Protein AF-0000000087557594 (afdb_homodimer)

Solvent-accessible surface area (backbone atoms only — not comparable to full-atom values): 42985 Å² total; per-residue (Å²): 133,81,90,84,86,84,91,85,78,90,77,80,78,86,81,79,89,87,73,95,78,85,87,88,91,83,92,84,87,92,83,89,90,85,90,85,93,84,93,86,94,86,92,85,86,82,80,76,80,78,82,79,78,76,76,79,77,77,78,67,77,39,68,81,72,63,82,61,29,59,54,39,39,46,51,57,56,29,47,75,53,7,60,78,52,63,49,70,80,68,42,76,27,68,82,31,49,74,92,61,72,63,41,51,34,89,81,43,90,74,60,28,40,34,34,33,73,41,32,90,88,58,69,34,58,20,85,59,81,85,58,56,39,53,86,61,63,52,47,68,48,34,24,36,57,11,23,64,46,36,18,33,14,25,31,44,34,14,79,93,22,23,28,79,80,15,31,33,82,84,50,42,62,83,69,57,97,54,64,64,82,79,71,70,58,64,94,89,58,68,43,66,26,31,14,29,67,76,54,41,91,88,40,57,38,30,60,40,79,68,91,69,84,54,39,39,93,75,60,46,14,31,27,34,23,37,37,25,44,25,11,44,32,24,40,66,74,34,64,50,14,50,27,66,62,50,48,16,8,44,22,34,71,46,52,70,80,58,55,74,71,54,51,62,57,56,39,12,54,36,28,34,32,37,34,42,36,31,33,25,23,52,42,41,49,36,28,49,72,61,57,63,71,34,66,66,37,54,86,77,37,66,33,42,28,31,26,24,38,11,24,60,69,31,65,91,33,44,88,56,28,33,57,54,58,48,44,23,14,35,43,30,32,41,56,56,43,73,31,13,48,64,17,52,28,41,24,34,46,54,41,44,67,37,55,64,25,39,71,90,54,37,45,64,38,34,18,19,58,45,42,49,50,68,40,22,31,49,47,56,40,74,49,67,52,81,121,145,89,84,87,78,89,80,84,78,80,89,73,85,73,90,79,88,82,84,74,84,78,84,81,72,87,76,82,82,84,86,85,86,86,87,83,90,78,88,89,82,84,84,90,87,85,79,82,81,80,82,82,74,76,76,78,79,73,77,65,77,40,68,78,73,62,83,59,29,57,54,39,39,45,51,57,56,28,47,75,54,6,59,77,52,62,50,70,81,70,44,77,27,68,82,29,47,75,90,61,72,62,41,47,36,90,80,42,89,74,61,28,41,32,33,33,72,39,31,89,88,56,70,33,59,21,85,59,81,84,58,55,40,54,88,61,64,51,47,68,47,36,23,37,56,10,24,65,46,36,18,33,14,25,30,44,35,15,80,94,23,22,29,81,79,14,33,32,83,83,51,41,61,80,67,53,98,44,59,61,78,78,73,68,56,64,94,88,55,66,42,66,25,30,14,28,68,76,54,40,90,87,39,57,38,29,60,40,79,69,89,70,84,54,40,40,91,75,60,47,16,31,28,35,23,39,37,26,44,24,12,46,32,25,41,65,73,33,62,50,15,45,26,69,64,49,48,14,9,44,22,34,72,46,52,70,80,59,54,74,72,54,50,61,54,55,38,13,55,34,28,33,30,37,34,42,36,32,32,25,22,52,42,40,48,36,28,48,73,59,55,64,71,36,65,65,39,53,88,76,37,65,32,43,28,31,27,24,40,12,24,59,71,32,66,91,34,44,84,59,28,33,57,54,57,47,42,23,13,35,43,28,32,41,55,57,41,74,31,13,48,64,17,53,27,41,24,32,46,55,38,48,67,36,55,43,56,33,65,89,53,37,45,64,37,34,17,21,60,44,40,48,51,67,41,20,32,49,48,56,40,73,48,68,53,80,122

Structure (mmCIF, N/CA/C/O backbone):
data_AF-0000000087557594-model_v1
#
loop_
_entity.id
_entity.type
_entity.pdbx_description
1 polymer 'Delta carbonic anhydrase'
#
loop_
_atom_site.group_PDB
_atom_site.id
_atom_site.type_symbol
_atom_site.label_atom_id
_atom_site.label_alt_id
_atom_site.label_comp_id
_atom_site.label_asym_id
_atom_site.label_entity_id
_atom_site.label_seq_id
_atom_site.pdbx_PDB_ins_code
_atom_site.Cartn_x
_atom_site.Cartn_y
_atom_site.Cartn_z
_atom_site.occupancy
_atom_site.B_iso_or_equiv
_atom_site.auth_seq_id
_atom_site.auth_comp_id
_atom_site.auth_asym_id
_atom_site.auth_atom_id
_atom_site.pdbx_PDB_model_num
ATOM 1 N N . MET A 1 1 ? 45.312 0.504 34.281 1 18.66 1 MET A N 1
ATOM 2 C CA . MET A 1 1 ? 45.031 -0.899 34.594 1 18.66 1 MET A CA 1
ATOM 3 C C . MET A 1 1 ? 44.094 -1.028 35.781 1 18.66 1 MET A C 1
ATOM 5 O O . MET A 1 1 ? 43.781 -2.141 36.219 1 18.66 1 MET A O 1
ATOM 9 N N . CYS A 1 2 ? 43.875 -0.045 36.562 1 18.34 2 CYS A N 1
ATOM 10 C CA . CYS A 1 2 ? 43.875 -0.346 37.969 1 18.34 2 CYS A CA 1
ATOM 11 C C . CYS A 1 2 ? 42.625 -1.131 38.375 1 18.34 2 CYS A C 1
ATOM 13 O O . CYS A 1 2 ? 41.594 -1.039 37.688 1 18.34 2 CYS A O 1
ATOM 15 N N . PRO A 1 3 ? 42.5 -1.468 39.719 1 18.95 3 PRO A N 1
ATOM 16 C CA . PRO A 1 3 ? 42.062 -2.678 40.406 1 18.95 3 PRO A CA 1
ATOM 17 C C . PRO A 1 3 ? 40.531 -2.719 40.594 1 18.95 3 PRO A C 1
ATOM 19 O O . PRO A 1 3 ? 39.875 -1.698 40.469 1 18.95 3 PRO A O 1
ATOM 22 N N . PRO A 1 4 ? 40 -3.682 41.469 1 19.28 4 PRO A N 1
ATOM 23 C CA . PRO A 1 4 ? 39.031 -4.777 41.625 1 19.28 4 PRO A CA 1
ATOM 24 C C . PRO A 1 4 ? 37.844 -4.395 42.469 1 19.28 4 PRO A C 1
ATOM 26 O O . PRO A 1 4 ? 36.75 -4.996 42.375 1 19.28 4 PRO A O 1
ATOM 29 N N . SER A 1 5 ? 37.969 -3.477 43.469 1 16.83 5 SER A N 1
ATOM 30 C CA . SER A 1 5 ? 37.531 -4 44.75 1 16.83 5 SER A CA 1
ATOM 31 C C . SER A 1 5 ? 36.031 -4.172 44.844 1 16.83 5 SER A C 1
ATOM 33 O O . SER A 1 5 ? 35.281 -3.482 44.125 1 16.83 5 SER A O 1
ATOM 35 N N . SER A 1 6 ? 35.438 -4.777 46 1 16.98 6 SER A N 1
ATOM 36 C CA . SER A 1 6 ? 34.688 -5.902 46.531 1 16.98 6 SER A CA 1
ATOM 37 C C . SER A 1 6 ? 33.25 -5.48 46.906 1 16.98 6 SER A C 1
ATOM 39 O O . SER A 1 6 ? 32.281 -6.141 46.5 1 16.98 6 SER A O 1
ATOM 41 N N . ASN A 1 7 ? 32.969 -4.883 48.062 1 16.34 7 ASN A N 1
ATOM 42 C CA . ASN A 1 7 ? 32.281 -5.508 49.188 1 16.34 7 ASN A CA 1
ATOM 43 C C . ASN A 1 7 ? 30.781 -5.289 49.094 1 16.34 7 ASN A C 1
ATOM 45 O O . ASN A 1 7 ? 30.328 -4.234 48.656 1 16.34 7 ASN A O 1
ATOM 49 N N . VAL A 1 8 ? 29.953 -6.25 49.688 1 17.72 8 VAL A N 1
ATOM 50 C CA . VAL A 1 8 ? 28.734 -7.051 49.594 1 17.72 8 VAL A CA 1
ATOM 51 C C . VAL A 1 8 ? 27.562 -6.273 50.188 1 17.72 8 VAL A C 1
ATOM 53 O O . VAL A 1 8 ? 26.516 -6.145 49.594 1 17.72 8 VAL A O 1
ATOM 56 N N . HIS A 1 9 ? 27.516 -6.172 51.625 1 15.98 9 HIS A N 1
ATOM 57 C CA . HIS A 1 9 ? 26.531 -6.93 52.375 1 15.98 9 HIS A CA 1
ATOM 58 C C . HIS A 1 9 ? 25.25 -6.125 52.594 1 15.98 9 HIS A C 1
ATOM 60 O O . HIS A 1 9 ? 24.141 -6.637 52.375 1 15.98 9 HIS A O 1
ATOM 66 N N . GLN A 1 10 ? 25.141 -5.09 53.5 1 15.5 10 GLN A N 1
ATOM 67 C CA . GLN A 1 10 ? 24.328 -5.207 54.719 1 15.5 10 GLN A CA 1
ATOM 68 C C . GLN A 1 10 ? 22.906 -4.742 54.469 1 15.5 10 GLN A C 1
ATOM 70 O O . GLN A 1 10 ? 22.688 -3.611 54.031 1 15.5 10 GLN A O 1
ATOM 75 N N . LYS A 1 11 ? 21.875 -5.637 54.375 1 17.19 11 LYS A N 1
ATOM 76 C CA . LYS A 1 11 ? 20.438 -5.727 54.094 1 17.19 11 LYS A CA 1
ATOM 77 C C . LYS A 1 11 ? 19.625 -5 55.188 1 17.19 11 LYS A C 1
ATOM 79 O O . LYS A 1 11 ? 18.391 -5.008 55.125 1 17.19 11 LYS A O 1
ATOM 84 N N . GLU A 1 12 ? 20.188 -4.508 56.375 1 15.53 12 GLU A N 1
ATOM 85 C CA . GLU A 1 12 ? 19.328 -4.684 57.531 1 15.53 12 GLU A CA 1
ATOM 86 C C . GLU A 1 12 ? 17.984 -4 57.344 1 15.53 12 GLU A C 1
ATOM 88 O O . GLU A 1 12 ? 17.812 -3.199 56.438 1 15.53 12 GLU A O 1
ATOM 93 N N . GLU A 1 13 ? 17.469 -3.336 58.469 1 15.66 13 GLU A N 1
ATOM 94 C CA . GLU A 1 13 ? 16.516 -3.428 59.562 1 15.66 13 GLU A CA 1
ATOM 95 C C . GLU A 1 13 ? 15.367 -2.432 59.375 1 15.66 13 GLU A C 1
ATOM 97 O O . GLU A 1 13 ? 15.57 -1.222 59.5 1 15.66 13 GLU A O 1
ATOM 102 N N . ALA A 1 14 ? 14.57 -2.594 58.406 1 16.81 14 ALA A N 1
ATOM 103 C CA . ALA A 1 14 ? 13.5 -1.634 58.156 1 16.81 14 ALA A CA 1
ATOM 104 C C . ALA A 1 14 ? 12.531 -1.562 59.344 1 16.81 14 ALA A C 1
ATOM 106 O O . ALA A 1 14 ? 11.789 -2.508 59.594 1 16.81 14 ALA A O 1
ATOM 107 N N . SER A 1 15 ? 12.836 -0.831 60.438 1 15.23 15 SER A N 1
ATOM 108 C CA . SER A 1 15 ? 12.234 -0.63 61.75 1 15.23 15 SER A CA 1
ATOM 109 C C . SER A 1 15 ? 10.766 -0.219 61.625 1 15.23 15 SER A C 1
ATOM 111 O O . SER A 1 15 ? 10.344 0.292 60.594 1 15.23 15 SER A O 1
ATOM 113 N N . THR A 1 16 ? 9.961 -0.236 62.875 1 16.42 16 THR A N 1
ATOM 114 C CA . THR A 1 16 ? 8.836 -0.57 63.75 1 16.42 16 THR A CA 1
ATOM 115 C C . THR A 1 16 ? 7.879 0.609 63.875 1 16.42 16 THR A C 1
ATOM 117 O O . THR A 1 16 ? 6.809 0.486 64.438 1 16.42 16 THR A O 1
ATOM 120 N N . SER A 1 17 ? 8.109 1.944 63.469 1 14.8 17 SER A N 1
ATOM 121 C CA . SER A 1 17 ? 7.645 2.873 64.5 1 14.8 17 SER A CA 1
ATOM 122 C C . SER A 1 17 ? 6.125 2.828 64.625 1 14.8 17 SER A C 1
ATOM 124 O O . SER A 1 17 ? 5.422 2.529 63.656 1 14.8 17 SER A O 1
ATOM 126 N N . THR A 1 18 ? 5.555 3.453 65.875 1 15.1 18 THR A N 1
ATOM 127 C CA . THR A 1 18 ? 4.719 3.471 67.062 1 15.1 18 THR A CA 1
ATOM 128 C C . THR A 1 18 ? 3.309 3.951 66.75 1 15.1 18 THR A C 1
ATOM 130 O O . THR A 1 18 ? 3.08 4.535 65.688 1 15.1 18 THR A O 1
ATOM 133 N N . LEU A 1 19 ? 2.711 4.852 67.688 1 14.83 19 LEU A N 1
ATOM 134 C CA . LEU A 1 19 ? 1.791 4.863 68.812 1 14.83 19 LEU A CA 1
ATOM 135 C C . LEU A 1 19 ? 0.549 5.688 68.5 1 14.83 19 LEU A C 1
ATOM 137 O O . LEU A 1 19 ? -0.439 5.637 69.25 1 14.83 19 LEU A O 1
ATOM 141 N N . LYS A 1 20 ? 0.457 6.664 67.562 1 15.07 20 LYS A N 1
ATOM 142 C CA . LYS A 1 20 ? -0.239 7.82 68.125 1 15.07 20 LYS A CA 1
ATOM 143 C C . LYS A 1 20 ? -1.707 7.5 68.375 1 15.07 20 LYS A C 1
ATOM 145 O O . LYS A 1 20 ? -2.412 7.012 67.5 1 15.07 20 LYS A O 1
ATOM 150 N N . SER A 1 21 ? -2.264 7.77 69.625 1 14.67 21 SER A N 1
ATOM 151 C CA . SER A 1 21 ? -3.258 7.59 70.688 1 14.67 21 SER A CA 1
ATOM 152 C C . SER A 1 21 ? -4.609 8.164 70.312 1 14.67 21 SER A C 1
ATOM 154 O O . SER A 1 21 ? -5.629 7.48 70.375 1 14.67 21 SER A O 1
ATOM 156 N N . LEU A 1 22 ? -4.961 9.453 70.812 1 14.45 22 LEU A N 1
ATOM 157 C CA . LEU A 1 22 ? -5.895 9.68 71.875 1 14.45 22 LEU A CA 1
ATOM 158 C C . LEU A 1 22 ? -7.305 9.922 71.375 1 14.45 22 LEU A C 1
ATOM 160 O O . LEU A 1 22 ? -8.258 9.266 71.812 1 14.45 22 LEU A O 1
ATOM 164 N N . VAL A 1 23 ? -8.055 11.219 71.75 1 14.73 23 VAL A N 1
ATOM 165 C CA . VAL A 1 23 ? -9.047 11.469 72.75 1 14.73 23 VAL A CA 1
ATOM 166 C C . VAL A 1 23 ? -10.438 11.539 72.188 1 14.73 23 VAL A C 1
ATOM 168 O O . VAL A 1 23 ? -10.594 11.406 70.938 1 14.73 23 VAL A O 1
ATOM 171 N N . GLY A 1 24 ? -11.273 12.812 72.375 1 14.71 24 GLY A N 1
ATOM 172 C CA . GLY A 1 24 ? -12.336 13.086 73.312 1 14.71 24 GLY A CA 1
ATOM 173 C C . GLY A 1 24 ? -13.719 13.055 72.688 1 14.71 24 GLY A C 1
ATOM 174 O O . GLY A 1 24 ? -13.852 12.922 71.5 1 14.71 24 GLY A O 1
ATOM 175 N N . VAL A 1 25 ? -14.547 14.305 72.625 1 14.87 25 VAL A N 1
ATOM 176 C CA . VAL A 1 25 ? -15.664 14.648 73.5 1 14.87 25 VAL A CA 1
ATOM 177 C C . VAL A 1 25 ? -16.984 14.359 72.812 1 14.87 25 VAL A C 1
ATOM 179 O O . VAL A 1 25 ? -17.031 14.25 71.562 1 14.87 25 VAL A O 1
ATOM 182 N N . LEU A 1 26 ? -18.172 15.227 73.188 1 14.82 26 LEU A N 1
ATOM 183 C CA . LEU A 1 26 ? -19.391 15.117 74 1 14.82 26 LEU A CA 1
ATOM 184 C C . LEU A 1 26 ? -20.625 15.156 73.062 1 14.82 26 LEU A C 1
ATOM 186 O O . LEU A 1 26 ? -21.5 14.289 73.188 1 14.82 26 LEU A O 1
ATOM 190 N N . SER A 1 27 ? -21.234 16.406 72.562 1 14.36 27 SER A N 1
ATOM 191 C CA . SER A 1 27 ? -22.453 16.891 73.188 1 14.36 27 SER A CA 1
ATOM 192 C C . SER A 1 27 ? -23.688 16.312 72.5 1 14.36 27 SER A C 1
ATOM 194 O O . SER A 1 27 ? -23.625 15.891 71.375 1 14.36 27 SER A O 1
ATOM 196 N N . LEU A 1 28 ? -25 16.938 72.875 1 14.76 28 LEU A N 1
ATOM 197 C CA . LEU A 1 28 ? -26.281 16.75 73.5 1 14.76 28 LEU A CA 1
ATOM 198 C C . LEU A 1 28 ? -27.406 16.609 72.5 1 14.76 28 LEU A C 1
ATOM 200 O O . LEU A 1 28 ? -28.203 15.672 72.562 1 14.76 28 LEU A O 1
ATOM 204 N N . THR A 1 29 ? -28.094 17.797 72 1 14.93 29 THR A N 1
ATOM 205 C CA . THR A 1 29 ? -29.406 18.109 72.5 1 14.93 29 THR A CA 1
ATOM 206 C C . THR A 1 29 ? -30.5 17.438 71.688 1 14.93 29 THR A C 1
ATOM 208 O O . THR A 1 29 ? -30.266 17 70.562 1 14.93 29 THR A O 1
ATOM 211 N N . SER A 1 30 ? -31.797 18.203 71.438 1 14.76 30 SER A N 1
ATOM 212 C CA . SER A 1 30 ? -33.156 18.109 72 1 14.76 30 SER A CA 1
ATOM 213 C C . SER A 1 30 ? -34.094 17.453 71 1 14.76 30 SER A C 1
ATOM 215 O O . SER A 1 30 ? -33.781 17.312 69.812 1 14.76 30 SER A O 1
ATOM 217 N N . ILE A 1 31 ? -35.438 18.109 70.75 1 14.92 31 ILE A N 1
ATOM 218 C CA . ILE A 1 31 ? -36.781 17.859 71.312 1 14.92 31 ILE A CA 1
ATOM 219 C C . ILE A 1 31 ? -37.688 17.344 70.25 1 14.92 31 ILE A C 1
ATOM 221 O O . ILE A 1 31 ? -38.344 16.312 70.375 1 14.92 31 ILE A O 1
ATOM 225 N N . GLY A 1 32 ? -38.5 18.281 69.375 1 14.73 32 GLY A N 1
ATOM 226 C CA . GLY A 1 32 ? -39.906 18.422 69.75 1 14.73 32 GLY A CA 1
ATOM 227 C C . GLY A 1 32 ? -40.812 17.438 69 1 14.73 32 GLY A C 1
ATOM 228 O O . GLY A 1 32 ? -40.375 16.828 68 1 14.73 32 GLY A O 1
ATOM 229 N N . LEU A 1 33 ? -42.094 17.953 68.5 1 15.01 33 LEU A N 1
ATOM 230 C CA . LEU A 1 33 ? -43.469 17.75 68.875 1 15.01 33 LEU A CA 1
ATOM 231 C C . LEU A 1 33 ? -44.156 16.812 67.875 1 15.01 33 LEU A C 1
ATOM 233 O O . LEU A 1 33 ? -43.75 16.688 66.75 1 15.01 33 LEU A O 1
ATOM 237 N N . LEU A 1 34 ? -45.531 16.688 68 1 14.77 34 LEU A N 1
ATOM 238 C CA . LEU A 1 34 ? -46.562 15.68 68.25 1 14.77 34 LEU A CA 1
ATOM 239 C C . LEU A 1 34 ? -47.25 15.266 66.938 1 14.77 34 LEU A C 1
ATOM 241 O O . LEU A 1 34 ? -47.344 14.07 66.688 1 14.77 34 LEU A O 1
ATOM 245 N N . VAL A 1 35 ? -48.469 15.977 66.5 1 15.3 35 VAL A N 1
ATOM 246 C CA . VAL A 1 35 ? -49.812 15.523 66.812 1 15.3 35 VAL A CA 1
ATOM 247 C C . VAL A 1 35 ? -50.406 14.758 65.625 1 15.3 35 VAL A C 1
ATOM 249 O O . VAL A 1 35 ? -49.906 14.891 64.5 1 15.3 35 VAL A O 1
ATOM 252 N N . GLY A 1 36 ? -51.906 14.953 65.25 1 15.15 36 GLY A N 1
ATOM 253 C CA . GLY A 1 36 ? -53.094 14.156 65.438 1 15.15 36 GLY A CA 1
ATOM 254 C C . GLY A 1 36 ? -53.656 13.57 64.125 1 15.15 36 GLY A C 1
ATOM 255 O O . GLY A 1 36 ? -53.875 12.367 64.062 1 15.15 36 GLY A O 1
ATOM 256 N N . VAL A 1 37 ? -54.625 14.312 63.25 1 15.62 37 VAL A N 1
ATOM 257 C CA . VAL A 1 37 ? -56.031 13.977 63.25 1 15.62 37 VAL A CA 1
ATOM 258 C C . VAL A 1 37 ? -56.344 13.016 62.094 1 15.62 37 VAL A C 1
ATOM 260 O O . VAL A 1 37 ? -55.688 13.062 61.062 1 15.62 37 VAL A O 1
ATOM 263 N N . ILE A 1 38 ? -57.656 12.398 62 1 16.08 38 ILE A N 1
ATOM 264 C CA . ILE A 1 38 ? -58.406 11.148 61.875 1 16.08 38 ILE A CA 1
ATOM 265 C C . ILE A 1 38 ? -58.938 11 60.469 1 16.08 38 ILE A C 1
ATOM 267 O O . ILE A 1 38 ? -58.719 9.969 59.812 1 16.08 38 ILE A O 1
ATOM 271 N N . VAL A 1 39 ? -60.094 11.719 59.875 1 15.87 39 VAL A N 1
ATOM 272 C CA . VAL A 1 39 ? -61.375 11.023 59.812 1 15.87 39 VAL A CA 1
ATOM 273 C C . VAL A 1 39 ? -61.531 10.336 58.469 1 15.87 39 VAL A C 1
ATOM 275 O O . VAL A 1 39 ? -60.812 10.656 57.5 1 15.87 39 VAL A O 1
ATOM 278 N N . LEU A 1 40 ? -62.906 10.547 57.625 1 16.08 40 LEU A N 1
ATOM 279 C CA . LEU A 1 40 ? -64.125 9.734 57.438 1 16.08 40 LEU A CA 1
ATOM 280 C C . LEU A 1 40 ? -64.188 9.234 56 1 16.08 40 LEU A C 1
ATOM 282 O O . LEU A 1 40 ? -64.375 8.039 55.75 1 16.08 40 LEU A O 1
ATOM 286 N N . ALA A 1 41 ? -65.062 9.914 54.875 1 17.28 41 ALA A N 1
ATOM 287 C CA . ALA A 1 41 ? -66.375 9.406 54.406 1 17.28 41 ALA A CA 1
ATOM 288 C C . ALA A 1 41 ? -66.188 8.594 53.125 1 17.28 41 ALA A C 1
ATOM 290 O O . ALA A 1 41 ? -65.188 8.781 52.406 1 17.28 41 ALA A O 1
ATOM 291 N N . THR A 1 42 ? -67.438 8.102 52.344 1 17.59 42 THR A N 1
ATOM 292 C CA . THR A 1 42 ? -68.125 6.898 51.875 1 17.59 42 THR A CA 1
ATOM 293 C C . THR A 1 42 ? -68 6.746 50.375 1 17.59 42 THR A C 1
ATOM 295 O O . THR A 1 42 ? -67.625 5.68 49.875 1 17.59 42 THR A O 1
ATOM 298 N N . GLN A 1 43 ? -68.875 7.445 49.406 1 17.92 43 GLN A N 1
ATOM 299 C CA . GLN A 1 43 ? -69.938 6.758 48.688 1 17.92 43 GLN A CA 1
ATOM 300 C C . GLN A 1 43 ? -69.438 6.172 47.375 1 17.92 43 GLN A C 1
ATOM 302 O O . GLN A 1 43 ? -68.375 6.582 46.875 1 17.92 43 GLN A O 1
ATOM 307 N N . GLN A 1 44 ? -70.5 5.977 46.125 1 18.78 44 GLN A N 1
ATOM 308 C CA . GLN A 1 44 ? -71.188 4.898 45.438 1 18.78 44 GLN A CA 1
ATOM 309 C C . GLN A 1 44 ? -70.688 4.789 43.969 1 18.78 44 GLN A C 1
ATOM 311 O O . GLN A 1 44 ? -70.688 3.699 43.406 1 18.78 44 GLN A O 1
ATOM 316 N N . SER A 1 45 ? -70.312 5.781 43.156 1 19.89 45 SER A N 1
ATOM 317 C CA . SER A 1 45 ? -70.938 5.934 41.844 1 19.89 45 SER A CA 1
ATOM 318 C C . SER A 1 45 ? -70.375 4.906 40.844 1 19.89 45 SER A C 1
ATOM 320 O O . SER A 1 45 ? -69.25 4.41 41 1 19.89 45 SER A O 1
ATOM 322 N N . GLY A 1 46 ? -71.188 4.527 39.688 1 22.59 46 GLY A N 1
ATOM 323 C CA . GLY A 1 46 ? -71.562 3.471 38.719 1 22.59 46 GLY A CA 1
ATOM 324 C C . GLY A 1 46 ? -70.562 3.377 37.562 1 22.59 46 GLY A C 1
ATOM 325 O O . GLY A 1 46 ? -70.188 4.395 37 1 22.59 46 GLY A O 1
ATOM 326 N N . GLY A 1 47 ? -69.812 2.293 37.281 1 20.2 47 GLY A N 1
ATOM 327 C CA . GLY A 1 47 ? -68.562 2.025 36.562 1 20.2 47 GLY A CA 1
ATOM 328 C C . GLY A 1 47 ? -68.812 1.689 35.094 1 20.2 47 GLY A C 1
ATOM 329 O O . GLY A 1 47 ? -69.188 0.573 34.75 1 20.2 47 GLY A O 1
ATOM 330 N N . ASP A 1 48 ? -69.562 2.623 34.438 1 23.95 48 ASP A N 1
ATOM 331 C CA . ASP A 1 48 ? -69.812 2.053 33.125 1 23.95 48 ASP A CA 1
ATOM 332 C C . ASP A 1 48 ? -68.5 1.672 32.438 1 23.95 48 ASP A C 1
ATOM 334 O O . ASP A 1 48 ? -67.5 2.305 32.656 1 23.95 48 ASP A O 1
ATOM 338 N N . ALA A 1 49 ? -68.562 0.505 31.594 1 23.62 49 ALA A N 1
ATOM 339 C CA . ALA A 1 49 ? -67.562 -0.417 31.047 1 23.62 49 ALA A CA 1
ATOM 340 C C . ALA A 1 49 ? -66.812 0.203 29.859 1 23.62 49 ALA A C 1
ATOM 342 O O . ALA A 1 49 ? -67.5 0.606 28.891 1 23.62 49 ALA A O 1
ATOM 343 N N . PRO A 1 50 ? -65.688 0.971 29.969 1 21.09 50 PRO A N 1
ATOM 344 C CA . PRO A 1 50 ? -65.062 1.648 28.828 1 21.09 50 PRO A CA 1
ATOM 345 C C . PRO A 1 50 ? -64.625 0.675 27.766 1 21.09 50 PRO A C 1
ATOM 347 O O . PRO A 1 50 ? -64.125 -0.402 28.078 1 21.09 50 PRO A O 1
ATOM 350 N N . ALA A 1 51 ? -65.25 0.672 26.594 1 26.81 51 ALA A N 1
ATOM 351 C CA . ALA A 1 51 ? -65 -0.065 25.359 1 26.81 51 ALA A CA 1
ATOM 352 C C . ALA A 1 51 ? -63.5 0.041 25 1 26.81 51 ALA A C 1
ATOM 354 O O . ALA A 1 51 ? -62.906 1.13 25.031 1 26.81 51 ALA A O 1
ATOM 355 N N . THR A 1 52 ? -62.656 -1.028 25.109 1 23.94 52 THR A N 1
ATOM 356 C CA . THR A 1 52 ? -61.219 -1.206 24.891 1 23.94 52 THR A CA 1
ATOM 357 C C . THR A 1 52 ? -60.875 -1.022 23.422 1 23.94 52 THR A C 1
ATOM 359 O O . THR A 1 52 ? -61.344 -1.775 22.562 1 23.94 52 THR A O 1
ATOM 362 N N . VAL A 1 53 ? -60.844 0.267 22.922 1 24.62 53 VAL A N 1
ATOM 363 C CA . VAL A 1 53 ? -60.344 0.562 21.578 1 24.62 53 VAL A CA 1
ATOM 364 C C . VAL A 1 53 ? -59 -0.143 21.375 1 24.62 53 VAL A C 1
ATOM 366 O O . VAL A 1 53 ? -58.062 0.026 22.156 1 24.62 53 VAL A O 1
ATOM 369 N N . VAL A 1 54 ? -59 -1.36 20.672 1 26.7 54 VAL A N 1
ATOM 370 C CA . VAL A 1 54 ? -57.812 -2.115 20.312 1 26.7 54 VAL A CA 1
ATOM 371 C C . VAL A 1 54 ? -56.938 -1.265 19.406 1 26.7 54 VAL A C 1
ATOM 373 O O . VAL A 1 54 ? -57.375 -0.768 18.359 1 26.7 54 VAL A O 1
ATOM 376 N N . PRO A 1 55 ? -55.938 -0.516 19.906 1 25.42 55 PRO A N 1
ATOM 377 C CA . PRO A 1 55 ? -55.062 0.3 19.062 1 25.42 55 PRO A CA 1
ATOM 378 C C . PRO A 1 55 ? -54.469 -0.488 17.906 1 25.42 55 PRO A C 1
ATOM 380 O O . PRO A 1 55 ? -54.219 -1.688 18.031 1 25.42 55 PRO A O 1
ATOM 383 N N . ASP A 1 56 ? -54.812 -0.151 16.641 1 27.48 56 ASP A N 1
ATOM 384 C CA . ASP A 1 56 ? -54.25 -0.609 15.375 1 27.48 56 ASP A CA 1
ATOM 385 C C . ASP A 1 56 ? -52.719 -0.685 15.438 1 27.48 56 ASP A C 1
ATOM 387 O O . ASP A 1 56 ? -52.062 0.308 15.75 1 27.48 56 ASP A O 1
ATOM 391 N N . VAL A 1 57 ? -52.219 -1.819 15.711 1 25.72 57 VAL A N 1
ATOM 392 C CA . VAL A 1 57 ? -50.781 -2.059 15.711 1 25.72 57 VAL A CA 1
ATOM 393 C C . VAL A 1 57 ? -50.188 -1.662 14.367 1 25.72 57 VAL A C 1
ATOM 395 O O . VAL A 1 57 ? -50.594 -2.178 13.32 1 25.72 57 VAL A O 1
ATOM 398 N N . ALA A 1 58 ? -49.625 -0.4 14.203 1 26.33 58 ALA A N 1
ATOM 399 C CA . ALA A 1 58 ? -48.781 0.076 13.094 1 26.33 58 ALA A CA 1
ATOM 400 C C . ALA A 1 58 ? -47.875 -1.027 12.578 1 26.33 58 ALA A C 1
ATOM 402 O O . ALA A 1 58 ? -47.188 -1.69 13.367 1 26.33 58 ALA A O 1
ATOM 403 N N . THR A 1 59 ? -48.188 -1.648 11.484 1 27.31 59 THR A N 1
ATOM 404 C CA . THR A 1 59 ? -47.344 -2.533 10.68 1 27.31 59 THR A CA 1
ATOM 405 C C . THR A 1 59 ? -45.969 -1.943 10.508 1 27.31 59 THR A C 1
ATOM 407 O O . THR A 1 59 ? -45.812 -0.874 9.914 1 27.31 59 THR A O 1
ATOM 410 N N . GLU A 1 60 ? -45.062 -2.15 11.406 1 28.62 60 GLU A N 1
ATOM 411 C CA . GLU A 1 60 ? -43.656 -1.799 11.188 1 28.62 60 GLU A CA 1
ATOM 412 C C . GLU A 1 60 ? -43.125 -2.352 9.859 1 28.62 60 GLU A C 1
ATOM 414 O O . GLU A 1 60 ? -43.188 -3.561 9.625 1 28.62 60 GLU A O 1
ATOM 419 N N . GLU A 1 61 ? -43.281 -1.636 8.773 1 28.66 61 GLU A N 1
ATOM 420 C CA . GLU A 1 61 ? -42.594 -1.882 7.508 1 28.66 61 GLU A CA 1
ATOM 421 C C . GLU A 1 61 ? -41.156 -2.336 7.738 1 28.66 61 GLU A C 1
ATOM 423 O O . GLU A 1 61 ? -40.344 -1.569 8.234 1 28.66 61 GLU A O 1
ATOM 428 N N . VAL A 1 62 ? -40.969 -3.594 7.91 1 31.8 62 VAL A N 1
ATOM 429 C CA . VAL A 1 62 ? -39.625 -4.195 7.824 1 31.8 62 VAL A CA 1
ATOM 430 C C . VAL A 1 62 ? -38.969 -3.791 6.512 1 31.8 62 VAL A C 1
ATOM 432 O O . VAL A 1 62 ? -39.438 -4.184 5.434 1 31.8 62 VAL A O 1
ATOM 435 N N . SER A 1 63 ? -38.406 -2.654 6.379 1 31.86 63 SER A N 1
ATOM 436 C CA . SER A 1 63 ? -37.594 -2.262 5.238 1 31.86 63 SER A CA 1
ATOM 437 C C . SER A 1 63 ? -36.562 -3.344 4.891 1 31.86 63 SER A C 1
ATOM 439 O O . SER A 1 63 ? -35.781 -3.76 5.746 1 31.86 63 SER A O 1
ATOM 441 N N . SER A 1 64 ? -36.812 -4.262 4.016 1 32.16 64 SER A N 1
ATOM 442 C CA . SER A 1 64 ? -35.938 -5.164 3.271 1 32.16 64 SER A CA 1
ATOM 443 C C . SER A 1 64 ? -34.594 -4.504 2.969 1 32.16 64 SER A C 1
ATOM 445 O O . SER A 1 64 ? -34.531 -3.588 2.15 1 32.16 64 SER A O 1
ATOM 447 N N . LEU A 1 65 ? -33.688 -4.512 3.951 1 36.41 65 LEU A N 1
ATOM 448 C CA . LEU A 1 65 ? -32.344 -4.031 3.664 1 36.41 65 LEU A CA 1
ATOM 449 C C . LEU A 1 65 ? -31.734 -4.777 2.475 1 36.41 65 LEU A C 1
ATOM 451 O O . LEU A 1 65 ? -31.922 -5.988 2.338 1 36.41 65 LEU A O 1
ATOM 455 N N . SER A 1 66 ? -31.297 -4.141 1.438 1 39.16 66 SER A N 1
ATOM 456 C CA . SER A 1 66 ? -30.75 -4.719 0.215 1 39.16 66 SER A CA 1
ATOM 457 C C . SER A 1 66 ? -29.562 -5.613 0.514 1 39.16 66 SER A C 1
ATOM 459 O O . SER A 1 66 ? -28.922 -5.484 1.563 1 39.16 66 SER A O 1
ATOM 461 N N . GLN A 1 67 ? -29.359 -6.746 -0.089 1 40.91 67 GLN A N 1
ATOM 462 C CA . GLN A 1 67 ? -28.328 -7.777 -0.105 1 40.91 67 GLN A CA 1
ATOM 463 C C . GLN A 1 67 ? -26.938 -7.164 0.064 1 40.91 67 GLN A C 1
ATOM 465 O O . GLN A 1 67 ? -26.078 -7.73 0.75 1 40.91 67 GLN A O 1
ATOM 470 N N . GLU A 1 68 ? -26.688 -6.09 -0.419 1 42.94 68 GLU A N 1
ATOM 471 C CA . GLU A 1 68 ? -25.391 -5.449 -0.477 1 42.94 68 GLU A CA 1
ATOM 472 C C . GLU A 1 68 ? -25 -4.863 0.878 1 42.94 68 GLU A C 1
ATOM 474 O O . GLU A 1 68 ? -23.828 -4.906 1.266 1 42.94 68 GLU A O 1
ATOM 479 N N . GLU A 1 69 ? -25.828 -4.289 1.76 1 46 69 GLU A N 1
ATOM 480 C CA . GLU A 1 69 ? -25.625 -3.631 3.049 1 46 69 GLU A CA 1
ATOM 481 C C . GLU A 1 69 ? -25.062 -4.602 4.082 1 46 69 GLU A C 1
ATOM 483 O O . GLU A 1 69 ? -24.266 -4.219 4.93 1 46 69 GLU A O 1
ATOM 488 N N . ARG A 1 70 ? -25.016 -5.902 3.977 1 47.41 70 ARG A N 1
ATOM 489 C CA . ARG A 1 70 ? -24.609 -7.023 4.816 1 47.41 70 ARG A CA 1
ATOM 490 C C . ARG A 1 70 ? -23.109 -7.297 4.684 1 47.41 70 ARG A C 1
ATOM 492 O O . ARG A 1 70 ? -22.484 -7.82 5.609 1 47.41 70 ARG A O 1
ATOM 499 N N . SER A 1 71 ? -22.344 -6.598 3.977 1 57.5 71 SER A N 1
ATOM 500 C CA . SER A 1 71 ? -21.016 -7.137 3.652 1 57.5 71 SER A CA 1
ATOM 501 C C . SER A 1 71 ? -19.938 -6.48 4.496 1 57.5 71 SER A C 1
ATOM 503 O O . SER A 1 71 ? -19.062 -7.168 5.039 1 57.5 71 SER A O 1
ATOM 505 N N . LEU A 1 72 ? -19.797 -5.105 4.973 1 59.09 72 LEU A N 1
ATOM 506 C CA . LEU A 1 72 ? -18.688 -4.492 5.688 1 59.09 72 LEU A CA 1
ATOM 507 C C . LEU A 1 72 ? -18.688 -4.918 7.152 1 59.09 72 LEU A C 1
ATOM 509 O O . LEU A 1 72 ? -17.625 -5.227 7.715 1 59.09 72 LEU A O 1
ATOM 513 N N . THR A 1 73 ? -19.766 -4.859 7.789 1 63.62 73 THR A N 1
ATOM 514 C CA . THR A 1 73 ? -19.859 -5.316 9.172 1 63.62 73 THR A CA 1
ATOM 515 C C . THR A 1 73 ? -19.422 -6.773 9.289 1 63.62 73 THR A C 1
ATOM 517 O O . THR A 1 73 ? -18.781 -7.16 10.273 1 63.62 73 THR A O 1
ATOM 520 N N . ALA A 1 74 ? -19.656 -7.238 8.273 1 81.19 74 ALA A N 1
ATOM 521 C CA . ALA A 1 74 ? -19.297 -8.656 8.273 1 81.19 74 ALA A CA 1
ATOM 522 C C . ALA A 1 74 ? -17.781 -8.836 8.336 1 81.19 74 ALA A C 1
ATOM 524 O O . ALA A 1 74 ? -17.281 -9.688 9.078 1 81.19 74 ALA A O 1
ATOM 525 N N . PHE A 1 75 ? -17.094 -7.848 7.703 1 91.44 75 PHE A N 1
ATOM 526 C CA . PHE A 1 75 ? -15.641 -7.996 7.711 1 91.44 75 PHE A CA 1
ATOM 527 C C . PHE A 1 75 ? -15.07 -7.598 9.062 1 91.44 75 PHE A C 1
ATOM 529 O O . PHE A 1 75 ? -14.086 -8.188 9.523 1 91.44 75 PHE A O 1
ATOM 536 N N . MET A 1 76 ? -15.695 -6.605 9.672 1 89.12 76 MET A N 1
ATOM 537 C CA . MET A 1 76 ? -15.25 -6.219 11.008 1 89.12 76 MET A CA 1
ATOM 538 C C . MET A 1 76 ? -15.469 -7.355 12 1 89.12 76 MET A C 1
ATOM 540 O O . MET A 1 76 ? -14.633 -7.578 12.883 1 89.12 76 MET A O 1
ATOM 544 N N . GLU A 1 77 ? -16.609 -8.008 11.883 1 89.75 77 GLU A N 1
ATOM 545 C CA . GLU A 1 77 ? -16.875 -9.164 12.727 1 89.75 77 GLU A CA 1
ATOM 546 C C . GLU A 1 77 ? -15.875 -10.281 12.469 1 89.75 77 GLU A C 1
ATOM 548 O O . GLU A 1 77 ? -15.438 -10.953 13.406 1 89.75 77 GLU A O 1
ATOM 553 N N . SER A 1 78 ? -15.57 -10.461 11.242 1 92.81 78 SER A N 1
ATOM 554 C CA . SER A 1 78 ? -14.562 -11.461 10.906 1 92.81 78 SER A CA 1
ATOM 555 C C . SER A 1 78 ? -13.227 -11.141 11.562 1 92.81 78 SER A C 1
ATOM 557 O O . SER A 1 78 ? -12.555 -12.039 12.086 1 92.81 78 SER A O 1
ATOM 559 N N . LYS A 1 79 ? -12.852 -9.898 11.562 1 92.5 79 LYS A N 1
ATOM 560 C CA . LYS A 1 79 ? -11.594 -9.492 12.18 1 92.5 79 LYS A CA 1
ATOM 561 C C . LYS A 1 79 ? -11.578 -9.836 13.672 1 92.5 79 LYS A C 1
ATOM 563 O O . LYS A 1 79 ? -10.555 -10.266 14.203 1 92.5 79 LYS A O 1
ATOM 568 N N . ALA A 1 80 ? -12.695 -9.711 14.328 1 89.38 80 ALA A N 1
ATOM 569 C CA . ALA A 1 80 ? -12.781 -9.891 15.773 1 89.38 80 ALA A CA 1
ATOM 570 C C . ALA A 1 80 ? -12.422 -11.32 16.172 1 89.38 80 ALA A C 1
ATOM 572 O O . ALA A 1 80 ? -11.961 -11.562 17.297 1 89.38 80 ALA A O 1
ATOM 573 N N . THR A 1 81 ? -12.492 -12.234 15.281 1 91 81 THR A N 1
ATOM 574 C CA . THR A 1 81 ? -12.25 -13.625 15.633 1 91 81 THR A CA 1
ATOM 575 C C . THR A 1 81 ? -11.016 -14.156 14.922 1 91 81 THR A C 1
ATOM 577 O O . THR A 1 81 ? -10.664 -15.336 15.055 1 91 81 THR A O 1
ATOM 580 N N . SER A 1 82 ? -10.367 -13.336 14.258 1 93.56 82 SER A N 1
ATOM 581 C CA . SER A 1 82 ? -9.227 -13.758 13.453 1 93.56 82 SER A CA 1
ATOM 582 C C . SER A 1 82 ? -7.984 -13.961 14.312 1 93.56 82 SER A C 1
ATOM 584 O O . SER A 1 82 ? -7.684 -13.141 15.18 1 93.56 82 SER A O 1
ATOM 586 N N . ALA A 1 83 ? -7.199 -15.008 13.961 1 89.81 83 ALA A N 1
ATOM 587 C CA . ALA A 1 83 ? -5.953 -15.305 14.664 1 89.81 83 ALA A CA 1
ATOM 588 C C . ALA A 1 83 ? -4.855 -14.32 14.273 1 89.81 83 ALA A C 1
ATOM 590 O O . ALA A 1 83 ? -3.885 -14.141 15.016 1 89.81 83 ALA A O 1
ATOM 591 N N . PHE A 1 84 ? -5.02 -13.68 13.109 1 87.81 84 PHE A N 1
ATOM 592 C CA . PHE A 1 84 ? -4.02 -12.719 12.648 1 87.81 84 PHE A CA 1
ATOM 593 C C . PHE A 1 84 ? -4.004 -11.484 13.547 1 87.81 84 PHE A C 1
ATOM 595 O O . PHE A 1 84 ? -3.025 -10.734 13.555 1 87.81 84 PHE A O 1
ATOM 602 N N . PHE A 1 85 ? -5.07 -11.305 14.336 1 86.62 85 PHE A N 1
ATOM 603 C CA . PHE A 1 85 ? -5.203 -10.086 15.125 1 86.62 85 PHE A CA 1
ATOM 604 C C . PHE A 1 85 ? -5.309 -10.414 16.609 1 86.62 85 PHE A C 1
ATOM 606 O O . PHE A 1 85 ? -5.535 -9.523 17.438 1 86.62 85 PHE A O 1
ATOM 613 N N . ALA A 1 86 ? -5.262 -11.617 17 1 75.62 86 ALA A N 1
ATOM 614 C CA . ALA A 1 86 ? -5.629 -12.086 18.328 1 75.62 86 ALA A CA 1
ATOM 615 C C . ALA A 1 86 ? -4.547 -11.742 19.344 1 75.62 86 ALA A C 1
ATOM 617 O O . ALA A 1 86 ? -4.844 -11.289 20.453 1 75.62 86 ALA A O 1
ATOM 618 N N . GLU A 1 87 ? -3.445 -11.906 18.953 1 72.94 87 GLU A N 1
ATOM 619 C CA . GLU A 1 87 ? -2.396 -11.781 19.969 1 72.94 87 GLU A CA 1
ATOM 620 C C . GLU A 1 87 ? -1.603 -10.492 19.781 1 72.94 87 GLU A C 1
ATOM 622 O O . GLU A 1 87 ? -0.933 -10.312 18.75 1 72.94 87 GLU A O 1
ATOM 627 N N . ALA A 1 88 ? -1.708 -9.719 20.75 1 70.75 88 ALA A N 1
ATOM 628 C CA . ALA A 1 88 ? -0.975 -8.461 20.734 1 70.75 88 ALA A CA 1
ATOM 629 C C . ALA A 1 88 ? 0.518 -8.688 20.516 1 70.75 88 ALA A C 1
ATOM 631 O O . ALA A 1 88 ? 1.188 -7.895 19.859 1 70.75 88 ALA A O 1
ATOM 632 N N . GLU A 1 89 ? 0.912 -9.797 21.031 1 75.69 89 GLU A N 1
ATOM 633 C CA . GLU A 1 89 ? 2.34 -10.102 20.969 1 75.69 89 GLU A CA 1
ATOM 634 C C . GLU A 1 89 ? 2.787 -10.352 19.531 1 75.69 89 GLU A C 1
ATOM 636 O O . GLU A 1 89 ? 3.98 -10.289 19.234 1 75.69 89 GLU A O 1
ATOM 641 N N . ASP A 1 90 ? 1.851 -10.469 18.766 1 88.31 90 ASP A N 1
ATOM 642 C CA . ASP A 1 90 ? 2.188 -10.75 17.375 1 88.31 90 ASP A CA 1
ATOM 643 C C . ASP A 1 90 ? 2.557 -9.469 16.625 1 88.31 90 ASP A C 1
ATOM 645 O O . ASP A 1 90 ? 3.172 -9.516 15.555 1 88.31 90 ASP A O 1
ATOM 649 N N . ASN A 1 91 ? 2.209 -8.359 17.188 1 94 91 ASN A N 1
ATOM 650 C CA . ASN A 1 91 ? 2.607 -7.078 16.609 1 94 91 ASN A CA 1
ATOM 651 C C . ASN A 1 91 ? 4.031 -6.699 17.016 1 94 91 ASN A C 1
ATOM 653 O O . ASN A 1 91 ? 4.238 -6.051 18.047 1 94 91 ASN A O 1
ATOM 657 N N . THR A 1 92 ? 4.969 -6.992 16.203 1 94.38 92 THR A N 1
ATOM 658 C CA . THR A 1 92 ? 6.391 -6.863 16.516 1 94.38 92 THR A CA 1
ATOM 659 C C . THR A 1 92 ? 6.809 -5.395 16.531 1 94.38 92 THR A C 1
ATOM 661 O O . THR A 1 92 ? 7.902 -5.062 16.984 1 94.38 92 THR A O 1
ATOM 664 N N . CYS A 1 93 ? 5.965 -4.516 16.062 1 97 93 CYS A N 1
ATOM 665 C CA . CYS A 1 93 ? 6.309 -3.098 16 1 97 93 CYS A CA 1
ATOM 666 C C . CYS A 1 93 ? 5.797 -2.354 17.234 1 97 93 CYS A C 1
ATOM 668 O O . CYS A 1 93 ? 6.137 -1.188 17.438 1 97 93 CYS A O 1
ATOM 670 N N . ALA A 1 94 ? 4.941 -3.02 18.047 1 96 94 ALA A N 1
ATOM 671 C CA . ALA A 1 94 ? 4.367 -2.373 19.219 1 96 94 ALA A CA 1
ATOM 672 C C . ALA A 1 94 ? 5.457 -1.964 20.203 1 96 94 ALA A C 1
ATOM 674 O O . ALA A 1 94 ? 6.324 -2.77 20.547 1 96 94 ALA A O 1
ATOM 675 N N . GLY A 1 95 ? 5.441 -0.715 20.609 1 95.62 95 GLY A N 1
ATOM 676 C CA . GLY A 1 95 ? 6.348 -0.217 21.625 1 95.62 95 GLY A CA 1
ATOM 677 C C . GLY A 1 95 ? 7.738 0.077 21.109 1 95.62 95 GLY A C 1
ATOM 678 O O . GLY A 1 95 ? 8.688 0.203 21.875 1 95.62 95 GLY A O 1
ATOM 679 N N . LYS A 1 96 ? 7.906 0.208 19.828 1 97.19 96 LYS A N 1
ATOM 680 C CA . LYS A 1 96 ? 9.234 0.375 19.234 1 97.19 96 LYS A CA 1
ATOM 681 C C . LYS A 1 96 ? 9.664 1.84 19.25 1 97.19 96 LYS A C 1
ATOM 683 O O . LYS A 1 96 ? 10.781 2.168 18.859 1 97.19 96 LYS A O 1
ATOM 688 N N . LYS A 1 97 ? 8.828 2.693 19.703 1 96.62 97 LYS A N 1
ATOM 689 C CA . LYS A 1 97 ? 9.172 4.109 19.781 1 96.62 97 LYS A CA 1
ATOM 690 C C . LYS A 1 97 ? 10.508 4.312 20.484 1 96.62 97 LYS A C 1
ATOM 692 O O . LYS A 1 97 ? 10.734 3.77 21.578 1 96.62 97 LYS A O 1
ATOM 697 N N . ILE A 1 98 ? 11.367 5.031 19.875 1 96.44 98 ILE A N 1
ATOM 698 C CA . ILE A 1 98 ? 12.578 5.52 20.531 1 96.44 98 ILE A CA 1
ATOM 699 C C . ILE A 1 98 ? 12.297 6.875 21.172 1 96.44 98 ILE A C 1
ATOM 701 O O . ILE A 1 98 ? 11.914 7.828 20.484 1 96.44 98 ILE A O 1
ATOM 705 N N . ALA A 1 99 ? 12.516 6.922 22.422 1 93.12 99 ALA A N 1
ATOM 706 C CA . ALA A 1 99 ? 12.156 8.125 23.172 1 93.12 99 ALA A CA 1
ATOM 707 C C . ALA A 1 99 ? 13.227 9.203 23.016 1 93.12 99 ALA A C 1
ATOM 709 O O . ALA A 1 99 ? 14.367 9.016 23.438 1 93.12 99 ALA A O 1
ATOM 710 N N . LEU A 1 100 ? 12.867 10.195 22.391 1 92.06 100 LEU A N 1
ATOM 711 C CA . LEU A 1 100 ? 13.633 11.438 22.328 1 92.06 100 LEU A CA 1
ATOM 712 C C . LEU A 1 100 ? 12.82 12.602 22.875 1 92.06 100 LEU A C 1
ATOM 714 O O . LEU A 1 100 ? 11.789 12.977 22.297 1 92.06 100 LEU A O 1
ATOM 718 N N . ASP A 1 101 ? 13.25 13.188 23.891 1 91 101 ASP A N 1
ATOM 719 C CA . ASP A 1 101 ? 12.461 14.219 24.547 1 91 101 ASP A CA 1
ATOM 720 C C . ASP A 1 101 ? 12.562 15.555 23.812 1 91 101 ASP A C 1
ATOM 722 O O . ASP A 1 101 ? 13.641 15.953 23.375 1 91 101 ASP A O 1
ATOM 726 N N . ASN A 1 102 ? 11.375 16.141 23.703 1 91.69 102 ASN A N 1
ATOM 727 C CA . ASN A 1 102 ? 11.391 17.547 23.312 1 91.69 102 ASN A CA 1
ATOM 728 C C . ASN A 1 102 ? 12.039 18.422 24.391 1 91.69 102 ASN A C 1
ATOM 730 O O . ASN A 1 102 ? 12.102 18.047 25.562 1 91.69 102 ASN A O 1
ATOM 734 N N . ASP A 1 103 ? 12.523 19.484 23.953 1 92.81 103 ASP A N 1
ATOM 735 C CA . ASP A 1 103 ? 13.141 20.438 24.875 1 92.81 103 ASP A CA 1
ATOM 736 C C . ASP A 1 103 ? 12.914 21.875 24.422 1 92.81 103 ASP A C 1
ATOM 738 O O . ASP A 1 103 ? 12.422 22.109 23.328 1 92.81 103 ASP A O 1
ATOM 742 N N . LEU A 1 104 ? 13.195 22.75 25.391 1 94.69 104 LEU A N 1
ATOM 743 C CA . LEU A 1 104 ? 13.164 24.156 25 1 94.69 104 LEU A CA 1
ATOM 744 C C . LEU A 1 104 ? 14.125 24.422 23.844 1 94.69 104 LEU A C 1
ATOM 746 O O . LEU A 1 104 ? 15.266 23.953 23.859 1 94.69 104 LEU A O 1
ATOM 750 N N . CYS A 1 105 ? 13.586 25.156 22.891 1 93.38 105 CYS A N 1
ATOM 751 C CA . CYS A 1 105 ? 14.398 25.438 21.703 1 93.38 105 CYS A CA 1
ATOM 752 C C . CYS A 1 105 ? 15.719 26.094 22.094 1 93.38 105 CYS A C 1
ATOM 754 O O . CYS A 1 105 ? 16.766 25.781 21.516 1 93.38 105 CYS A O 1
ATOM 756 N N . VAL A 1 106 ? 15.734 26.891 23.094 1 90.75 106 VAL A N 1
ATOM 757 C CA . VAL A 1 106 ? 16.891 27.672 23.5 1 90.75 106 VAL A CA 1
ATOM 758 C C . VAL A 1 106 ? 17.969 26.734 24.062 1 90.75 106 VAL A C 1
ATOM 760 O O . VAL A 1 106 ? 19.141 27.094 24.125 1 90.75 106 VAL A O 1
ATOM 763 N N . ASN A 1 107 ? 17.578 25.547 24.453 1 89.25 107 ASN A N 1
ATOM 764 C CA . ASN A 1 107 ? 18.5 24.594 25.047 1 89.25 107 ASN A CA 1
ATOM 765 C C . ASN A 1 107 ? 19.141 23.688 24 1 89.25 107 ASN A C 1
ATOM 767 O O . ASN A 1 107 ? 19.984 22.859 24.328 1 89.25 107 ASN A O 1
ATOM 771 N N . MET A 1 108 ? 18.719 23.859 22.797 1 86.62 108 MET A N 1
ATOM 772 C CA . MET A 1 108 ? 19.156 22.938 21.766 1 86.62 108 MET A CA 1
ATOM 773 C C . MET A 1 108 ? 19.828 23.688 20.609 1 86.62 108 MET A C 1
ATOM 775 O O . MET A 1 108 ? 19.578 24.891 20.422 1 86.62 108 MET A O 1
ATOM 779 N N . GLU A 1 109 ? 20.875 23.016 20.094 1 84.69 109 GLU A N 1
ATOM 780 C CA . GLU A 1 109 ? 21.141 23.438 18.719 1 84.69 109 GLU A CA 1
ATOM 781 C C . GLU A 1 109 ? 19.969 23.109 17.797 1 84.69 109 GLU A C 1
ATOM 783 O O . GLU A 1 109 ? 19.797 21.953 17.391 1 84.69 109 GLU A O 1
ATOM 788 N N . VAL A 1 110 ? 19.234 24.062 17.547 1 85.06 110 VAL A N 1
ATOM 789 C CA . VAL A 1 110 ? 17.922 23.812 16.953 1 85.06 110 VAL A CA 1
ATOM 790 C C . VAL A 1 110 ? 18.078 23.266 15.539 1 85.06 110 VAL A C 1
ATOM 792 O O . VAL A 1 110 ? 18.766 23.859 14.711 1 85.06 110 VAL A O 1
ATOM 795 N N . ALA A 1 111 ? 17.547 22.156 15.336 1 91.5 111 ALA A N 1
ATOM 796 C CA . ALA A 1 111 ? 17.344 21.562 14.016 1 91.5 111 ALA A CA 1
ATOM 797 C C . ALA A 1 111 ? 15.992 21.969 13.445 1 91.5 111 ALA A C 1
ATOM 799 O O . ALA A 1 111 ? 15.156 22.531 14.148 1 91.5 111 ALA A O 1
ATOM 800 N N . PRO A 1 112 ? 15.812 21.781 12.18 1 97.25 112 PRO A N 1
ATOM 801 C CA . PRO A 1 112 ? 14.602 22.266 11.531 1 97.25 112 PRO A CA 1
ATOM 802 C C . PRO A 1 112 ? 13.32 21.719 12.164 1 97.25 112 PRO A C 1
ATOM 804 O O . PRO A 1 112 ? 13.273 20.547 12.539 1 97.25 112 PRO A O 1
ATOM 807 N N . GLN A 1 113 ? 12.352 22.578 12.297 1 97.06 113 GLN A N 1
ATOM 808 C CA . GLN A 1 113 ? 11.047 22.219 12.844 1 97.06 113 GLN A CA 1
ATOM 809 C C . GLN A 1 113 ? 9.977 22.234 11.758 1 97.06 113 GLN A C 1
ATOM 811 O O . GLN A 1 113 ? 10.141 22.891 10.727 1 97.06 113 GLN A O 1
ATOM 816 N N . ALA A 1 11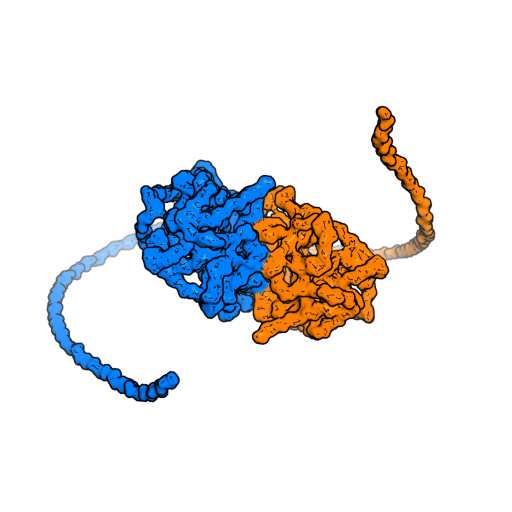4 ? 8.883 21.484 11.984 1 97.38 114 ALA A N 1
ATOM 817 C CA . ALA A 1 114 ? 7.82 21.359 10.984 1 97.38 114 ALA A CA 1
ATOM 818 C C . ALA A 1 114 ? 6.539 22.031 11.461 1 97.38 114 ALA A C 1
ATOM 820 O O . ALA A 1 114 ? 6.418 22.406 12.633 1 97.38 114 ALA A O 1
ATOM 821 N N . GLY A 1 115 ? 5.465 22.062 10.523 1 96.19 115 GLY A N 1
ATOM 822 C CA . GLY A 1 115 ? 4.324 22.953 10.664 1 96.19 115 GLY A CA 1
ATOM 823 C C . GLY A 1 115 ? 4.602 24.359 10.164 1 96.19 115 GLY A C 1
ATOM 824 O O . GLY A 1 115 ? 4.309 25.344 10.859 1 96.19 115 GLY A O 1
ATOM 825 N N . ALA A 1 116 ? 5.266 24.406 9.117 1 95.25 116 ALA A N 1
ATOM 826 C CA . ALA A 1 116 ? 5.879 25.625 8.625 1 95.25 116 ALA A CA 1
ATOM 827 C C . ALA A 1 116 ? 5.027 26.266 7.523 1 95.25 116 ALA A C 1
ATOM 829 O O . ALA A 1 116 ? 4.031 25.688 7.09 1 95.25 116 ALA A O 1
ATOM 830 N N . ASN A 1 117 ? 5.457 27.453 7.152 1 94.88 117 ASN A N 1
ATOM 831 C CA . ASN A 1 117 ? 4.988 28.078 5.922 1 94.88 117 ASN A CA 1
ATOM 832 C C . ASN A 1 117 ? 5.465 27.312 4.688 1 94.88 117 ASN A C 1
ATOM 834 O O . ASN A 1 117 ? 6.66 27.094 4.52 1 94.88 117 ASN A O 1
ATOM 838 N N . VAL A 1 118 ? 4.523 26.938 3.854 1 97.25 118 VAL A N 1
ATOM 839 C CA . VAL A 1 118 ? 4.883 26.156 2.676 1 97.25 118 VAL A CA 1
ATOM 840 C C . VAL A 1 118 ? 4.473 26.906 1.411 1 97.25 118 VAL A C 1
ATOM 842 O O . VAL A 1 118 ? 4.352 26.312 0.339 1 97.25 118 VAL A O 1
ATOM 845 N N . THR A 1 119 ? 4.227 28.172 1.517 1 96.25 119 THR A N 1
ATOM 846 C CA . THR A 1 119 ? 3.895 29.016 0.372 1 96.25 119 THR A CA 1
ATOM 847 C C . THR A 1 119 ? 4.973 28.922 -0.703 1 96.25 119 THR A C 1
ATOM 849 O O . THR A 1 119 ? 6.164 28.844 -0.39 1 96.25 119 THR A O 1
ATOM 852 N N . LYS A 1 120 ? 4.469 28.891 -1.91 1 95 120 LYS A N 1
ATOM 853 C CA . LYS A 1 120 ? 5.426 28.828 -3.012 1 95 120 LYS A CA 1
ATOM 854 C C . LYS A 1 120 ? 6.426 29.984 -2.945 1 95 120 LYS A C 1
ATOM 856 O O . LYS A 1 120 ? 6.031 31.141 -2.805 1 95 120 LYS A O 1
ATOM 861 N N . GLY A 1 121 ? 7.707 29.641 -3.016 1 93.69 121 GLY A N 1
ATOM 862 C CA . GLY A 1 121 ? 8.766 30.641 -3.004 1 93.69 121 GLY A CA 1
ATOM 863 C C . GLY A 1 121 ? 9.242 31 -1.607 1 93.69 121 GLY A C 1
ATOM 864 O O . GLY A 1 121 ? 10.227 31.719 -1.445 1 93.69 121 GLY A O 1
ATOM 865 N N . TYR A 1 122 ? 8.625 30.531 -0.564 1 94.56 122 TYR A N 1
ATOM 866 C CA . TYR A 1 122 ? 9.023 30.766 0.817 1 94.56 122 TYR A CA 1
ATOM 867 C C . TYR A 1 122 ? 10.414 30.203 1.087 1 94.56 122 TYR A C 1
ATOM 869 O O . TYR A 1 122 ? 10.758 29.125 0.592 1 94.56 122 TYR A O 1
ATOM 877 N N . VAL A 1 123 ? 11.203 30.922 1.852 1 95.62 123 VAL A N 1
ATOM 878 C CA . VAL A 1 123 ? 12.516 30.453 2.303 1 95.62 123 VAL A CA 1
ATOM 879 C C . VAL A 1 123 ? 12.609 30.594 3.82 1 95.62 123 VAL A C 1
ATOM 881 O O . VAL A 1 123 ? 12.5 31.688 4.363 1 95.62 123 VAL A O 1
ATOM 884 N N . GLY A 1 124 ? 12.828 29.5 4.469 1 96.12 124 GLY A N 1
ATOM 885 C CA . GLY A 1 124 ? 12.992 29.531 5.914 1 96.12 124 GLY A CA 1
ATOM 886 C C . GLY A 1 124 ? 14.234 30.266 6.359 1 96.12 124 GLY A C 1
ATOM 887 O O . GLY A 1 124 ? 15.141 30.5 5.559 1 96.12 124 GLY A O 1
ATOM 888 N N . GLY A 1 125 ? 14.258 30.547 7.617 1 96.25 125 GLY A N 1
ATOM 889 C CA . GLY A 1 125 ? 15.344 31.359 8.141 1 96.25 125 GLY A CA 1
ATOM 890 C C . GLY A 1 125 ? 16.469 30.547 8.75 1 96.25 125 GLY A C 1
ATOM 891 O O . GLY A 1 125 ? 17.516 31.094 9.086 1 96.25 125 GLY A O 1
ATOM 892 N N . LEU A 1 126 ? 16.281 29.281 8.93 1 97.06 126 LEU A N 1
ATOM 893 C CA . LEU A 1 126 ? 17.297 28.453 9.555 1 97.06 126 LEU A CA 1
ATOM 894 C C . LEU A 1 126 ? 18.297 27.938 8.516 1 97.06 126 LEU A C 1
ATOM 896 O O . LEU A 1 126 ? 17.922 27.172 7.625 1 97.06 126 LEU A O 1
ATOM 900 N N . GLU A 1 127 ? 19.531 28.328 8.633 1 96.94 127 GLU A N 1
ATOM 901 C CA . GLU A 1 127 ? 20.594 27.812 7.77 1 96.94 127 GLU A CA 1
ATOM 902 C C . GLU A 1 127 ? 20.953 26.375 8.133 1 96.94 127 GLU A C 1
ATOM 904 O O . GLU A 1 127 ? 21.453 26.109 9.234 1 96.94 127 GLU A O 1
ATOM 909 N N . VAL A 1 128 ? 20.734 25.484 7.125 1 97.38 128 VAL A N 1
ATOM 910 C CA . VAL A 1 128 ? 20.953 24.078 7.453 1 97.38 128 VAL A CA 1
ATOM 911 C C . VAL A 1 128 ? 22.094 23.531 6.625 1 97.38 128 VAL A C 1
ATOM 913 O O . VAL A 1 128 ? 22.312 22.312 6.582 1 97.38 128 VAL A O 1
ATOM 916 N N . GLY A 1 129 ? 22.828 24.359 5.945 1 96.75 129 GLY A N 1
ATOM 917 C CA . GLY A 1 129 ? 24 23.953 5.188 1 96.75 129 GLY A CA 1
ATOM 918 C C . GLY A 1 129 ? 23.656 23.047 4.012 1 96.75 129 GLY A C 1
ATOM 919 O O . GLY A 1 129 ? 22.812 23.391 3.188 1 96.75 129 GLY A O 1
ATOM 920 N N . GLU A 1 130 ? 24.25 21.828 4.039 1 97.06 130 GLU A N 1
ATOM 921 C CA . GLU A 1 130 ? 24.109 20.922 2.898 1 97.06 130 GLU A CA 1
ATOM 922 C C . GLU A 1 130 ? 22.953 19.953 3.094 1 97.06 130 GLU A C 1
ATOM 924 O O . GLU A 1 130 ? 22.656 19.156 2.209 1 97.06 130 GLU A O 1
ATOM 929 N N . LEU A 1 131 ? 22.328 20.031 4.188 1 98 131 LEU A N 1
ATOM 930 C CA . LEU A 1 131 ? 21.188 19.156 4.434 1 98 131 LEU A CA 1
ATOM 931 C C . LEU A 1 131 ? 20.109 19.391 3.389 1 98 131 LEU A C 1
ATOM 933 O O . LEU A 1 131 ? 19.656 20.516 3.189 1 98 131 LEU A O 1
ATOM 937 N N . ALA A 1 132 ? 19.703 18.281 2.67 1 98.12 132 ALA A N 1
ATOM 938 C CA . ALA A 1 132 ? 18.688 18.375 1.61 1 98.12 132 ALA A CA 1
ATOM 939 C C . ALA A 1 132 ? 17.516 17.453 1.891 1 98.12 132 ALA A C 1
ATOM 941 O O . ALA A 1 132 ? 17.688 16.359 2.418 1 98.12 132 ALA A O 1
ATOM 942 N N . PRO A 1 133 ? 16.312 17.938 1.562 1 98.56 133 PRO A N 1
ATOM 943 C CA . PRO A 1 133 ? 15.18 17.016 1.679 1 98.56 133 PRO A CA 1
ATOM 944 C C . PRO A 1 133 ? 15.172 15.938 0.593 1 98.56 133 PRO A C 1
ATOM 946 O O . PRO A 1 133 ? 15.82 16.109 -0.446 1 98.56 133 PRO A O 1
ATOM 949 N N . ASN A 1 134 ? 14.531 14.836 0.886 1 98.19 134 ASN A N 1
ATOM 950 C CA . ASN A 1 134 ? 14.273 13.812 -0.115 1 98.19 134 ASN A CA 1
ATOM 951 C C . ASN A 1 134 ? 13.203 14.258 -1.113 1 98.19 134 ASN A C 1
ATOM 953 O O . ASN A 1 134 ? 12.023 14.312 -0.78 1 98.19 134 ASN A O 1
ATOM 957 N N . THR A 1 135 ? 13.594 14.484 -2.369 1 97 135 THR A N 1
ATOM 958 C CA . THR A 1 135 ? 12.672 15.062 -3.338 1 97 135 THR A CA 1
ATOM 959 C C . THR A 1 135 ? 12.008 13.977 -4.18 1 97 135 THR A C 1
ATOM 961 O O . THR A 1 135 ? 11.18 14.266 -5.039 1 97 135 THR A O 1
ATOM 964 N N . LYS A 1 136 ? 12.305 12.703 -3.947 1 94.75 136 LYS A N 1
ATOM 965 C CA . LYS A 1 136 ? 11.688 11.586 -4.664 1 94.75 136 LYS A CA 1
ATOM 966 C C . LYS A 1 136 ? 10.383 11.164 -4 1 94.75 136 LYS A C 1
ATOM 968 O O . LYS A 1 136 ? 10.195 11.352 -2.795 1 94.75 136 LYS A O 1
ATOM 973 N N . PRO A 1 137 ? 9.5 10.539 -4.914 1 94.12 137 PRO A N 1
ATOM 974 C CA . PRO A 1 137 ? 8.406 9.844 -4.23 1 94.12 137 PRO A CA 1
ATOM 975 C C . PRO A 1 137 ? 8.906 8.828 -3.201 1 94.12 137 PRO A C 1
ATOM 977 O O . PRO A 1 137 ? 9.883 8.125 -3.449 1 94.12 137 PRO A O 1
ATOM 980 N N . TYR A 1 138 ? 8.242 8.773 -2.072 1 95.75 138 TYR A N 1
ATOM 981 C CA . TYR A 1 138 ? 8.781 8.008 -0.952 1 95.75 138 TYR A CA 1
ATOM 982 C C . TYR A 1 138 ? 8.898 6.531 -1.307 1 95.75 138 TYR A C 1
ATOM 984 O O . TYR A 1 138 ? 9.805 5.844 -0.838 1 95.75 138 TYR A O 1
ATOM 992 N N . TYR A 1 139 ? 8.023 6.027 -2.164 1 92.44 139 TYR A N 1
ATOM 993 C CA . TYR A 1 139 ? 8.109 4.625 -2.551 1 92.44 139 TYR A CA 1
ATOM 994 C C . TYR A 1 139 ? 9.414 4.336 -3.275 1 92.44 139 TYR A C 1
ATOM 996 O O . TYR A 1 139 ? 9.891 3.197 -3.277 1 92.44 139 TYR A O 1
ATOM 1004 N N . GLN A 1 140 ? 10.008 5.336 -3.84 1 95.25 140 GLN A N 1
ATOM 1005 C CA . GLN A 1 140 ? 11.273 5.16 -4.551 1 95.25 140 GLN A CA 1
ATOM 1006 C C . GLN A 1 140 ? 12.461 5.254 -3.596 1 95.25 14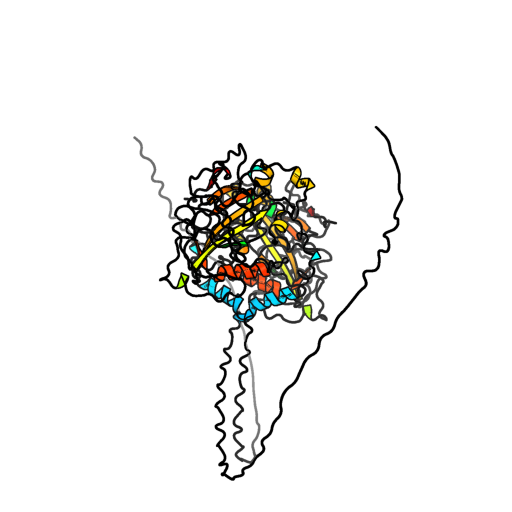0 GLN A C 1
ATOM 1008 O O . GLN A 1 140 ? 13.609 5.121 -4.012 1 95.25 140 GLN A O 1
ATOM 1013 N N . SER A 1 141 ? 12.172 5.5 -2.359 1 95.81 141 SER A N 1
ATOM 1014 C CA . SER A 1 141 ? 13.203 5.582 -1.326 1 95.81 141 SER A CA 1
ATOM 1015 C C . SER A 1 141 ? 13.008 4.496 -0.272 1 95.81 141 SER A C 1
ATOM 1017 O O . SER A 1 141 ? 13.328 4.703 0.902 1 95.81 141 SER A O 1
ATOM 1019 N N . SER A 1 142 ? 12.406 3.418 -0.712 1 94.75 142 SER A N 1
ATOM 1020 C CA . SER A 1 142 ? 12.211 2.23 0.112 1 94.75 142 SER A CA 1
ATOM 1021 C C . SER A 1 142 ? 11.367 2.547 1.342 1 94.75 142 SER A C 1
ATOM 1023 O O . SER A 1 142 ? 11.562 1.955 2.406 1 94.75 142 SER A O 1
ATOM 1025 N N . MET A 1 143 ? 10.508 3.578 1.218 1 97.56 143 MET A N 1
ATOM 1026 C CA . MET A 1 143 ? 9.641 3.934 2.338 1 97.56 143 MET A CA 1
ATOM 1027 C C . MET A 1 143 ? 8.195 3.562 2.043 1 97.56 143 MET A C 1
ATOM 1029 O O . MET A 1 143 ? 7.781 3.535 0.882 1 97.56 143 MET A O 1
ATOM 1033 N N . CYS A 1 144 ? 7.488 3.297 3.033 1 97.31 144 CYS A N 1
ATOM 1034 C CA . CYS A 1 144 ? 6.043 3.105 2.979 1 97.31 144 CYS A CA 1
ATOM 1035 C C . CYS A 1 144 ? 5.348 3.904 4.07 1 97.31 144 CYS A C 1
ATOM 1037 O O . CYS A 1 144 ? 5.973 4.297 5.055 1 97.31 144 CYS A O 1
ATOM 1039 N N . PRO A 1 145 ? 4.07 4.277 3.859 1 98.19 145 PRO A N 1
ATOM 1040 C CA . PRO A 1 145 ? 3.344 4.875 4.984 1 98.19 145 PRO A CA 1
ATOM 1041 C C . PRO A 1 145 ? 3.17 3.912 6.152 1 98.19 145 PRO A C 1
ATOM 1043 O O . PRO A 1 145 ? 2.775 2.76 5.957 1 98.19 145 PRO A O 1
ATOM 1046 N N . VAL A 1 146 ? 3.457 4.395 7.348 1 98.56 146 VAL A N 1
ATOM 1047 C CA . VAL A 1 146 ? 3.426 3.516 8.508 1 98.56 146 VAL A CA 1
ATOM 1048 C C . VAL A 1 146 ? 2.314 3.955 9.461 1 98.56 146 VAL A C 1
ATOM 1050 O O . VAL A 1 146 ? 2.1 3.334 10.508 1 98.56 146 VAL A O 1
ATOM 1053 N N . ASN A 1 147 ? 1.686 5.012 9.117 1 98.56 147 ASN A N 1
ATOM 1054 C CA . ASN A 1 147 ? 0.606 5.605 9.898 1 98.56 147 ASN A CA 1
ATOM 1055 C C . ASN A 1 147 ? -0.155 6.656 9.094 1 98.56 147 ASN A C 1
ATOM 1057 O O . ASN A 1 147 ? 0.308 7.09 8.039 1 98.56 147 ASN A O 1
ATOM 1061 N N . VAL A 1 148 ? -1.356 6.957 9.555 1 98.69 148 VAL A N 1
ATOM 1062 C CA . VAL A 1 148 ? -2.096 8.141 9.133 1 98.69 148 VAL A CA 1
ATOM 1063 C C . VAL A 1 148 ? -2.785 8.781 10.336 1 98.69 148 VAL A C 1
ATOM 1065 O O . VAL A 1 148 ? -3.266 8.078 11.227 1 98.69 148 VAL A O 1
ATOM 1068 N N . HIS A 1 149 ? -2.764 10 10.414 1 98.12 149 HIS A N 1
ATOM 1069 C CA . HIS A 1 149 ? -3.529 10.781 11.375 1 98.12 149 HIS A CA 1
ATOM 1070 C C . HIS A 1 149 ? -3.773 12.195 10.859 1 98.12 149 HIS A C 1
ATOM 1072 O O . HIS A 1 149 ? -3.236 12.586 9.812 1 98.12 149 HIS A O 1
ATOM 1078 N N . TRP A 1 150 ? -4.598 12.938 11.562 1 97.19 150 TRP A N 1
ATOM 1079 C CA . TRP A 1 150 ? -4.902 14.266 11.039 1 97.19 150 TRP A CA 1
ATOM 1080 C C . TRP A 1 150 ? -5.098 15.266 12.172 1 97.19 150 TRP A C 1
ATOM 1082 O O . TRP A 1 150 ? -5.195 14.883 13.336 1 97.19 150 TRP A O 1
ATOM 1092 N N . HIS A 1 151 ? -5.09 16.516 11.812 1 95.75 151 HIS A N 1
ATOM 1093 C CA . HIS A 1 151 ? -5.176 17.625 12.75 1 95.75 151 HIS A CA 1
ATOM 1094 C C . HIS A 1 151 ? -6.359 18.531 12.422 1 95.75 151 HIS A C 1
ATOM 1096 O O . HIS A 1 151 ? -6.777 18.625 11.266 1 95.75 151 HIS A O 1
ATOM 1102 N N . LEU A 1 152 ? -6.871 19.172 13.516 1 92.44 152 LEU A N 1
ATOM 1103 C CA . LEU A 1 152 ? -7.902 20.188 13.336 1 92.44 152 LEU A CA 1
ATOM 1104 C C . LEU A 1 152 ? -7.312 21.453 12.734 1 92.44 152 LEU A C 1
ATOM 1106 O O . LEU A 1 152 ? -6.418 22.062 13.32 1 92.44 152 LEU A O 1
ATOM 1110 N N . GLY A 1 153 ? -7.91 21.812 11.586 1 93.38 153 GLY A N 1
ATOM 1111 C CA . GLY A 1 153 ? -7.254 22.859 10.82 1 93.38 153 GLY A CA 1
ATOM 1112 C C . GLY A 1 153 ? -5.93 22.438 10.227 1 93.38 153 GLY A C 1
ATOM 1113 O O . GLY A 1 153 ? -5.609 21.234 10.203 1 93.38 153 GLY A O 1
ATOM 1114 N N . SER A 1 154 ? -5.238 23.344 9.617 1 95.5 154 SER A N 1
ATOM 1115 C CA . SER A 1 154 ? -3.922 23.031 9.07 1 95.5 154 SER A CA 1
ATOM 1116 C C . SER A 1 154 ? -2.809 23.547 9.977 1 95.5 154 SER A C 1
ATOM 1118 O O . SER A 1 154 ? -2.881 24.672 10.477 1 95.5 154 SER A O 1
ATOM 1120 N N . GLU A 1 155 ? -1.854 22.688 10.234 1 93.81 155 GLU A N 1
ATOM 1121 C CA . GLU A 1 155 ? -0.633 23.109 10.914 1 93.81 155 GLU A CA 1
ATOM 1122 C C . GLU A 1 155 ? 0.257 23.938 9.992 1 93.81 155 GLU A C 1
ATOM 1124 O O . GLU A 1 155 ? 0.909 24.891 10.43 1 93.81 155 GLU A O 1
ATOM 1129 N N . HIS A 1 156 ? 0.274 23.578 8.789 1 96.69 156 HIS A N 1
ATOM 1130 C CA . HIS A 1 156 ? 1.04 24.297 7.781 1 96.69 156 HIS A CA 1
ATOM 1131 C C . HIS A 1 156 ? 0.275 25.516 7.285 1 96.69 156 HIS A C 1
ATOM 1133 O O . HIS A 1 156 ? -0.932 25.641 7.508 1 96.69 156 HIS A O 1
ATOM 1139 N N . TYR A 1 157 ? 1.086 26.422 6.672 1 94.5 157 TYR A N 1
ATOM 1140 C CA . TYR A 1 157 ? 0.548 27.656 6.105 1 94.5 157 TYR A CA 1
ATOM 1141 C C . TYR A 1 157 ? 0.838 27.75 4.609 1 94.5 157 TYR A C 1
ATOM 1143 O O . TYR A 1 157 ? 1.975 27.531 4.18 1 94.5 157 TYR A O 1
ATOM 1151 N N . SER A 1 158 ? -0.156 27.953 3.854 1 96.38 158 SER A N 1
ATOM 1152 C CA . SER A 1 158 ? -0.022 28.234 2.428 1 96.38 158 SER A CA 1
ATOM 1153 C C . SER A 1 158 ? -0.896 29.422 2.01 1 96.38 158 SER A C 1
ATOM 1155 O O . SER A 1 158 ? -2.125 29.312 2.021 1 96.38 158 SER A O 1
ATOM 1157 N N . ALA A 1 159 ? -0.206 30.484 1.646 1 94.44 159 ALA A N 1
ATOM 1158 C CA . ALA A 1 159 ? -0.914 31.719 1.303 1 94.44 159 ALA A CA 1
ATOM 1159 C C . ALA A 1 159 ? -1.907 31.469 0.169 1 94.44 159 ALA A C 1
ATOM 1161 O O . ALA A 1 159 ? -1.547 30.922 -0.876 1 94.44 159 ALA A O 1
ATOM 1162 N N . GLY A 1 160 ? -3.152 31.875 0.408 1 93.75 160 GLY A N 1
ATOM 1163 C CA . GLY A 1 160 ? -4.191 31.766 -0.604 1 93.75 160 GLY A CA 1
ATOM 1164 C C . GLY A 1 160 ? -4.883 30.422 -0.613 1 93.75 160 GLY A C 1
ATOM 1165 O O . GLY A 1 160 ? -5.879 30.234 -1.317 1 93.75 160 GLY A O 1
ATOM 1166 N N . GLU A 1 161 ? -4.398 29.453 0.144 1 96.38 161 GLU A N 1
ATOM 1167 C CA . GLU A 1 161 ? -4.945 28.094 0.179 1 96.38 161 GLU A CA 1
ATOM 1168 C C . GLU A 1 161 ? -5.469 27.75 1.569 1 96.38 161 GLU A C 1
ATOM 1170 O O . GLU A 1 161 ? -6.68 27.625 1.769 1 96.38 161 GLU A O 1
ATOM 1175 N N . TYR A 1 162 ? -4.719 27.656 2.512 1 96 162 TYR A N 1
ATOM 1176 C CA . TYR A 1 162 ? -5.047 27.531 3.926 1 96 162 TYR A CA 1
ATOM 1177 C C . TYR A 1 162 ? -4.254 28.531 4.766 1 96 162 TYR A C 1
ATOM 1179 O O . TYR A 1 162 ? -3.096 28.281 5.102 1 96 162 TYR A O 1
ATOM 1187 N N . ASP A 1 163 ? -4.922 29.578 5.102 1 92.81 163 ASP A N 1
ATOM 1188 C CA . ASP A 1 163 ? -4.324 30.766 5.703 1 92.81 163 ASP A CA 1
ATOM 1189 C C . ASP A 1 163 ? -5.344 31.531 6.551 1 92.81 163 ASP A C 1
ATOM 1191 O O . ASP A 1 163 ? -6.379 30.984 6.93 1 92.81 163 ASP A O 1
ATOM 1195 N N . GLU A 1 164 ? -5.027 32.781 6.902 1 87.88 164 GLU A N 1
ATOM 1196 C CA . GLU A 1 164 ? -5.836 33.594 7.809 1 87.88 164 GLU A CA 1
ATOM 1197 C C . GLU A 1 164 ? -7.184 33.938 7.184 1 87.88 164 GLU A C 1
ATOM 1199 O O . GLU A 1 164 ? -8.109 34.375 7.883 1 87.88 164 GLU A O 1
ATOM 1204 N N . ASN A 1 165 ? -7.32 33.75 5.883 1 89.25 165 ASN A N 1
ATOM 1205 C CA . ASN A 1 165 ? -8.555 34.125 5.195 1 89.25 165 ASN A CA 1
ATOM 1206 C C . ASN A 1 165 ? -9.5 32.906 5.082 1 89.25 165 ASN A C 1
ATOM 1208 O O . ASN A 1 165 ? -10.594 33.031 4.531 1 89.25 165 ASN A O 1
ATOM 1212 N N . GLY A 1 166 ? -9.039 31.828 5.582 1 93.5 166 GLY A N 1
ATOM 1213 C CA . GLY A 1 166 ? -9.891 30.641 5.539 1 93.5 166 GLY A CA 1
ATOM 1214 C C . GLY A 1 166 ? -11.109 30.75 6.43 1 93.5 166 GLY A C 1
ATOM 1215 O O . GLY A 1 166 ? -11.25 31.719 7.18 1 93.5 166 GLY A O 1
ATOM 1216 N N . ASP A 1 167 ? -12.031 29.781 6.219 1 92.94 167 ASP A N 1
ATOM 1217 C CA . ASP A 1 167 ? -13.273 29.75 6.992 1 92.94 167 ASP A CA 1
ATOM 1218 C C . ASP A 1 167 ? -13.773 28.328 7.18 1 92.94 167 ASP A C 1
ATOM 1220 O O . ASP A 1 167 ? -13.273 27.391 6.539 1 92.94 167 ASP A O 1
ATOM 1224 N N . GLY A 1 168 ? -14.633 28.172 8.156 1 93.69 168 GLY A N 1
ATOM 1225 C CA . GLY A 1 168 ? -15.266 26.906 8.5 1 93.69 168 GLY A CA 1
ATOM 1226 C C . GLY A 1 168 ? -16.484 27.078 9.391 1 93.69 168 GLY A C 1
ATOM 1227 O O . GLY A 1 168 ? -16.953 28.188 9.609 1 93.69 168 GLY A O 1
ATOM 1228 N N . PRO A 1 169 ? -16.984 25.984 9.867 1 90.94 169 PRO A N 1
ATOM 1229 C CA . PRO A 1 169 ? -18.203 26.062 10.68 1 90.94 169 PRO A CA 1
ATOM 1230 C C . PRO A 1 169 ? -18.031 26.922 11.922 1 90.94 169 PRO A C 1
ATOM 1232 O O . PRO A 1 169 ? -19 27.5 12.422 1 90.94 169 PRO A O 1
ATOM 1235 N N . HIS A 1 170 ? -16.859 27.062 12.375 1 86.62 170 HIS A N 1
ATOM 1236 C CA . HIS A 1 170 ? -16.594 27.828 13.594 1 86.62 170 HIS A CA 1
ATOM 1237 C C . HIS A 1 170 ? -15.695 29.031 13.312 1 86.62 170 HIS A C 1
ATOM 1239 O O . HIS A 1 170 ? -15.094 29.578 14.234 1 86.62 170 HIS A O 1
ATOM 1245 N N . GLY A 1 171 ? -15.641 29.391 12.094 1 82.81 171 GLY A N 1
ATOM 1246 C CA . GLY A 1 171 ? -14.789 30.5 11.703 1 82.81 171 GLY A CA 1
ATOM 1247 C C . GLY A 1 171 ? -13.32 30.125 11.633 1 82.81 171 GLY A C 1
ATOM 1248 O O . GLY A 1 171 ? -12.969 28.953 11.617 1 82.81 171 GLY A O 1
ATOM 1249 N N . ASN A 1 172 ? -12.617 31.141 11.25 1 72.12 172 ASN A N 1
ATOM 1250 C CA . ASN A 1 172 ? -11.18 30.922 11.156 1 72.12 172 ASN A CA 1
ATOM 1251 C C . ASN A 1 172 ? -10.453 31.453 12.391 1 72.12 172 ASN A C 1
ATOM 1253 O O . ASN A 1 172 ? -10.906 32.406 13.031 1 72.12 172 ASN A O 1
ATOM 1257 N N . GLN A 1 173 ? -9.695 30.828 13.18 1 56.53 173 GLN A N 1
ATOM 1258 C CA . GLN A 1 173 ? -8.898 31.359 14.281 1 56.53 173 GLN A CA 1
ATOM 1259 C C . GLN A 1 173 ? -8.211 32.656 13.891 1 56.53 173 GLN A C 1
ATOM 1261 O O . GLN A 1 173 ? -7.648 32.781 12.805 1 56.53 173 GLN A O 1
ATOM 1266 N N . PRO A 1 174 ? -8.727 33.938 14.664 1 51.69 174 PRO A N 1
ATOM 1267 C CA . PRO A 1 174 ? -7.805 35.062 14.445 1 51.69 174 PRO A CA 1
ATOM 1268 C C . PRO A 1 174 ? -6.344 34.656 14.648 1 51.69 174 PRO A C 1
ATOM 1270 O O . PRO A 1 174 ? -6.016 33.969 15.617 1 51.69 174 PRO A O 1
ATOM 1273 N N . ARG A 1 175 ? -5.59 34.531 13.695 1 46.84 175 ARG A N 1
ATOM 1274 C CA . ARG A 1 175 ? -4.184 34.25 13.969 1 46.84 175 ARG A CA 1
ATOM 1275 C C . ARG A 1 175 ? -3.561 35.344 14.82 1 46.84 175 ARG A C 1
ATOM 1277 O O . ARG A 1 175 ? -3.863 36.531 14.633 1 46.84 175 ARG A O 1
ATOM 1284 N N . PRO A 1 176 ? -3.049 35.375 16.016 1 41.31 176 PRO A N 1
ATOM 1285 C CA . PRO A 1 176 ? -2.424 36.375 16.906 1 41.31 176 PRO A CA 1
ATOM 1286 C C . PRO A 1 176 ? -1.469 37.312 16.188 1 41.31 176 PRO A C 1
ATOM 1288 O O . PRO A 1 176 ? -0.923 36.969 15.141 1 41.31 176 PRO A O 1
ATOM 1291 N N . ASP A 1 177 ? -1.144 38.5 16.344 1 39.72 177 ASP A N 1
ATOM 1292 C CA . ASP A 1 177 ? -0.053 39.406 15.984 1 39.72 177 ASP A CA 1
ATOM 1293 C C . ASP A 1 177 ? 1.28 38.656 15.938 1 39.72 177 ASP A C 1
ATOM 1295 O O . ASP A 1 177 ? 2.078 38.875 15.016 1 39.72 177 ASP A O 1
ATOM 1299 N N . TRP A 1 178 ? 1.861 37.875 16.75 1 33.06 178 TRP A N 1
ATOM 1300 C CA . TRP A 1 178 ? 2.904 36.875 16.531 1 33.06 178 TRP A CA 1
ATOM 1301 C C . TRP A 1 178 ? 2.318 35.594 15.93 1 33.06 178 TRP A C 1
ATOM 1303 O O . TRP A 1 178 ? 1.264 35.125 16.359 1 33.06 178 TRP A O 1
ATOM 1313 N N . ALA A 1 179 ? 1.422 34.781 15.227 1 36.69 179 ALA A N 1
ATOM 1314 C CA . ALA A 1 179 ? 1.523 33.312 15.195 1 36.69 179 ALA A CA 1
ATOM 1315 C C . ALA A 1 179 ? 2.684 32.844 16.062 1 36.69 179 ALA A C 1
ATOM 1317 O O . ALA A 1 179 ? 3.072 31.656 15.977 1 36.69 179 ALA A O 1
ATOM 1318 N N . GLN A 1 180 ? 3.156 33.469 17.094 1 34.94 180 GLN A N 1
ATOM 1319 C CA . GLN A 1 180 ? 3.992 33.375 18.297 1 34.94 180 GLN A CA 1
ATOM 1320 C C . GLN A 1 180 ? 3.186 32.875 19.484 1 34.94 180 GLN A C 1
ATOM 1322 O O . GLN A 1 180 ? 3.684 32.094 20.297 1 34.94 180 GLN A O 1
ATOM 1327 N N . ARG A 1 181 ? 2.24 33.469 20.406 1 31.08 181 ARG A N 1
ATOM 1328 C CA . ARG A 1 181 ? 2.133 33.25 21.859 1 31.08 181 ARG A CA 1
ATOM 1329 C C . ARG A 1 181 ? 1.316 32 22.172 1 31.08 181 ARG A C 1
ATOM 1331 O O . ARG A 1 181 ? 0.511 31.547 21.344 1 31.08 181 ARG A O 1
ATOM 1338 N N . GLU A 1 182 ? 1.486 31.359 23.391 1 34.34 182 GLU A N 1
ATOM 1339 C CA . GLU A 1 182 ? 1.194 30.172 24.172 1 34.34 182 GLU A CA 1
ATOM 1340 C C . GLU A 1 182 ? -0.311 29.953 24.312 1 34.34 182 GLU A C 1
ATOM 1342 O O . GLU A 1 182 ? -0.946 30.562 25.188 1 34.34 182 GLU A O 1
ATOM 1347 N N . ARG A 1 183 ? -1.049 30.156 23.391 1 32.62 183 ARG A N 1
ATOM 1348 C CA . ARG A 1 183 ? -2.387 29.969 23.938 1 32.62 183 ARG A CA 1
ATOM 1349 C C . ARG A 1 183 ? -2.486 28.625 24.656 1 32.62 183 ARG A C 1
ATOM 1351 O O . ARG A 1 183 ? -2.346 27.562 24.047 1 32.62 183 ARG A O 1
ATOM 1358 N N . ASP A 1 184 ? -2.131 28.703 25.797 1 31.2 184 ASP A N 1
ATOM 1359 C CA . ASP A 1 184 ? -2.566 27.641 26.703 1 31.2 184 ASP A CA 1
ATOM 1360 C C . ASP A 1 184 ? -4.031 27.281 26.469 1 31.2 184 ASP A C 1
ATOM 1362 O O . ASP A 1 184 ? -4.914 28.141 26.609 1 31.2 184 ASP A O 1
ATOM 1366 N N . LEU A 1 185 ? -4.332 26.609 25.406 1 36.69 185 LEU A N 1
ATOM 1367 C CA . LEU A 1 185 ? -5.715 26.156 25.344 1 36.69 185 LEU A CA 1
ATOM 1368 C C . LEU A 1 185 ? -6.211 25.734 26.734 1 36.69 185 LEU A C 1
ATOM 1370 O O . LEU A 1 185 ? -5.441 25.203 27.531 1 36.69 185 LEU A O 1
ATOM 1374 N N . ALA A 1 186 ? -7.289 26.328 27.25 1 30.45 186 ALA A N 1
ATOM 1375 C CA . ALA A 1 186 ? -7.992 25.797 28.406 1 30.45 186 ALA A CA 1
ATOM 1376 C C . ALA A 1 186 ? -8.016 24.266 28.391 1 30.45 186 ALA A C 1
ATOM 1378 O O . ALA A 1 186 ? -7.895 23.656 27.328 1 30.45 186 ALA A O 1
ATOM 1379 N N . GLU A 1 187 ? -8.305 23.5 29.359 1 35.5 187 GLU A N 1
ATOM 1380 C CA . GLU A 1 187 ? -8.539 22.078 29.641 1 35.5 187 GLU A CA 1
ATOM 1381 C C . GLU A 1 187 ? -9.547 21.484 28.656 1 35.5 187 GLU A C 1
ATOM 1383 O O . GLU A 1 187 ? -10.664 22 28.516 1 35.5 187 GLU A O 1
ATOM 1388 N N . GLY A 1 188 ? -9.375 20.641 27.656 1 44.53 188 GLY A N 1
ATOM 1389 C CA . GLY A 1 188 ? -10.18 19.875 26.719 1 44.53 188 GLY A CA 1
ATOM 1390 C C . GLY A 1 188 ? -10.141 20.438 25.312 1 44.53 188 GLY A C 1
ATOM 1391 O O . GLY A 1 188 ? -10.688 19.859 24.375 1 44.53 188 GLY A O 1
ATOM 1392 N N . LYS A 1 189 ? -9.875 21.766 25.078 1 49.81 189 LYS A N 1
ATOM 1393 C CA . LYS A 1 189 ? -9.984 22.281 23.719 1 49.81 189 LYS A CA 1
ATOM 1394 C C . LYS A 1 189 ? -8.711 22.016 22.922 1 49.81 189 LYS A C 1
ATOM 1396 O O . LYS A 1 189 ? -7.605 22.234 23.422 1 49.81 189 LYS A O 1
ATOM 1401 N N . VAL A 1 190 ? -8.82 21.344 21.719 1 56.09 190 VAL A N 1
ATOM 1402 C CA . VAL A 1 190 ? -7.773 21.016 20.766 1 56.09 190 VAL A CA 1
ATOM 1403 C C . VAL A 1 190 ? -7.344 22.281 20.016 1 56.09 190 VAL A C 1
ATOM 1405 O O . VAL A 1 190 ? -8.188 23.078 19.594 1 56.09 190 VAL A O 1
ATOM 1408 N N . ARG A 1 191 ? -5.969 22.734 20.188 1 63.62 191 ARG A N 1
ATOM 1409 C CA . ARG A 1 191 ? -5.438 23.875 19.453 1 63.62 191 ARG A CA 1
ATOM 1410 C C . ARG A 1 191 ? -5.785 23.766 17.969 1 63.62 191 ARG A C 1
ATOM 1412 O O . ARG A 1 191 ? -5.586 22.719 17.344 1 63.62 191 ARG A O 1
ATOM 1419 N N . ASP A 1 192 ? -6.332 24.875 17.469 1 77.62 192 ASP A N 1
ATOM 1420 C CA . ASP A 1 192 ? -6.812 24.891 16.094 1 77.62 192 ASP A CA 1
ATOM 1421 C C . ASP A 1 192 ? -5.742 25.422 15.141 1 77.62 192 ASP A C 1
ATOM 1423 O O . ASP A 1 192 ? -4.809 26.094 15.562 1 77.62 192 ASP A O 1
ATOM 1427 N N . GLY A 1 193 ? -5.766 25.016 13.891 1 86.06 193 GLY A N 1
ATOM 1428 C CA . GLY A 1 193 ? -4.922 25.516 12.82 1 86.06 193 GLY A CA 1
ATOM 1429 C C . GLY A 1 193 ? -5.664 26.422 11.852 1 86.06 193 GLY A C 1
ATOM 1430 O O . GLY A 1 193 ? -6.734 26.938 12.18 1 86.06 193 GLY A O 1
ATOM 1431 N N . PHE A 1 194 ? -5.047 26.703 10.734 1 91.25 194 PHE A N 1
ATOM 1432 C CA . PHE A 1 194 ? -5.664 27.516 9.695 1 91.25 194 PHE A CA 1
ATOM 1433 C C . PHE A 1 194 ? -6.754 26.734 8.969 1 91.25 194 PHE A C 1
ATOM 1435 O O . PHE A 1 194 ? -6.863 25.531 9.133 1 91.25 194 PHE A O 1
ATOM 1442 N N . ARG A 1 195 ? -7.547 27.516 8.211 1 94.94 195 ARG A N 1
ATOM 1443 C CA . ARG A 1 195 ? -8.602 26.859 7.438 1 94.94 195 ARG A CA 1
ATOM 1444 C C . ARG A 1 195 ? -8.406 27.109 5.941 1 94.94 195 ARG A C 1
ATOM 1446 O O . ARG A 1 195 ? -7.793 28.094 5.543 1 94.94 195 ARG A O 1
ATOM 1453 N N . CYS A 1 196 ? -9 26.156 5.191 1 97.06 196 CYS A N 1
ATOM 1454 C CA . CYS A 1 196 ? -9.125 26.328 3.746 1 97.06 196 CYS A CA 1
ATOM 1455 C C . CYS A 1 196 ? -10.094 27.453 3.406 1 97.06 196 CYS A C 1
ATOM 1457 O O . CYS A 1 196 ? -10.891 27.859 4.254 1 97.06 196 CYS A O 1
ATOM 1459 N N . ASN A 1 197 ? -10.125 27.875 2.113 1 94.38 197 ASN A N 1
ATOM 1460 C CA . ASN A 1 197 ? -11.008 28.938 1.64 1 94.38 197 ASN A CA 1
ATOM 1461 C C . ASN A 1 197 ? -12.227 28.375 0.914 1 94.38 197 ASN A C 1
ATOM 1463 O O . ASN A 1 197 ? -12.883 29.094 0.158 1 94.38 197 ASN A O 1
ATOM 1467 N N . HIS A 1 198 ? -12.633 27.203 1.144 1 96.81 198 HIS A N 1
ATOM 1468 C CA . HIS A 1 198 ? -13.672 26.531 0.376 1 96.81 198 HIS A CA 1
ATOM 1469 C C . HIS A 1 198 ? -15.047 26.734 1.012 1 96.81 198 HIS A C 1
ATOM 1471 O O . HIS A 1 198 ? -16.062 26.703 0.321 1 96.81 198 HIS A O 1
ATOM 1477 N N . TYR A 1 199 ? -15.133 26.969 2.311 1 96.56 199 TYR A N 1
ATOM 1478 C CA . TYR A 1 199 ? -16.359 26.875 3.082 1 96.56 199 TYR A CA 1
ATOM 1479 C C . TYR A 1 199 ? -17.391 27.891 2.592 1 96.56 199 TYR A C 1
ATOM 1481 O O . TYR A 1 199 ? -17.062 29.078 2.396 1 96.56 199 TYR A O 1
ATOM 1489 N N . ASP A 1 200 ? -18.547 27.438 2.336 1 96.94 200 ASP A N 1
ATOM 1490 C CA . ASP A 1 200 ? -19.719 28.25 1.977 1 96.94 200 ASP A CA 1
ATOM 1491 C C . ASP A 1 200 ? -20.953 27.812 2.762 1 96.94 200 ASP A C 1
ATOM 1493 O O . ASP A 1 200 ? -21.547 26.766 2.471 1 96.94 200 ASP A O 1
ATOM 1497 N N . ALA A 1 201 ? -21.375 28.672 3.615 1 95.06 201 ALA A N 1
ATOM 1498 C CA . ALA A 1 201 ? -22.484 28.344 4.5 1 95.06 201 ALA A CA 1
ATOM 1499 C C . ALA A 1 201 ? -23.781 28.172 3.717 1 95.06 201 ALA A C 1
ATOM 1501 O O . ALA A 1 201 ? -24.734 27.562 4.199 1 95.06 201 ALA A O 1
ATOM 1502 N N . ALA A 1 202 ? -23.812 28.734 2.543 1 97.44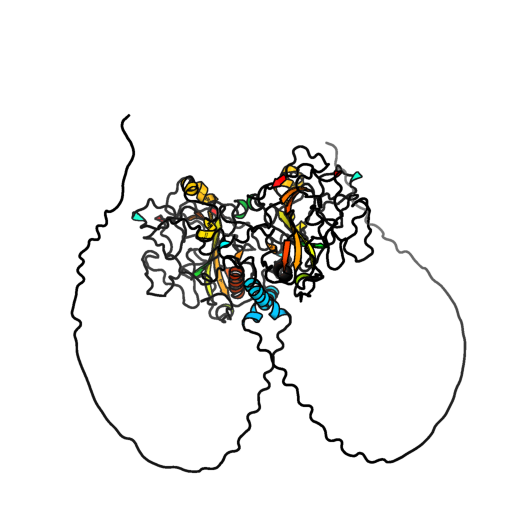 202 ALA A N 1
ATOM 1503 C CA . ALA A 1 202 ? -25.031 28.688 1.738 1 97.44 202 ALA A CA 1
ATOM 1504 C C . ALA A 1 202 ? -25.125 27.391 0.944 1 97.44 202 ALA A C 1
ATOM 1506 O O . ALA A 1 202 ? -26.172 27.047 0.408 1 97.44 202 ALA A O 1
ATOM 1507 N N . ASP A 1 203 ? -24.047 26.688 0.851 1 98.06 203 ASP A N 1
ATOM 1508 C CA . ASP A 1 203 ? -24 25.438 0.12 1 98.06 203 ASP A CA 1
ATOM 1509 C C . ASP A 1 203 ? -24.125 24.234 1.069 1 98.06 203 ASP A C 1
ATOM 1511 O O . ASP A 1 203 ? -23.266 24.047 1.937 1 98.06 203 ASP A O 1
ATOM 1515 N N . GLU A 1 204 ? -25.047 23.391 0.86 1 97.75 204 GLU A N 1
ATOM 1516 C CA . GLU A 1 204 ? -25.375 22.281 1.761 1 97.75 204 GLU A CA 1
ATOM 1517 C C . GLU A 1 204 ? -24.234 21.281 1.861 1 97.75 204 GLU A C 1
ATOM 1519 O O . GLU A 1 204 ? -24.078 20.609 2.879 1 97.75 204 GLU A O 1
ATOM 1524 N N . LYS A 1 205 ? -23.422 21.188 0.881 1 98.31 205 LYS A N 1
ATOM 1525 C CA . LYS A 1 205 ? -22.344 20.203 0.96 1 98.31 205 LYS A CA 1
ATOM 1526 C C . LYS A 1 205 ? -21.391 20.516 2.111 1 98.31 205 LYS A C 1
ATOM 1528 O O . LYS A 1 205 ? -20.719 19.625 2.625 1 98.31 205 LYS A O 1
ATOM 1533 N N . PHE A 1 206 ? -21.406 21.797 2.559 1 98.38 206 PHE A N 1
ATOM 1534 C CA . P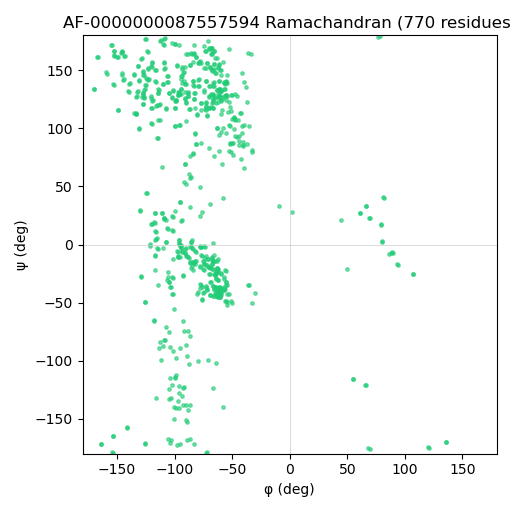HE A 1 206 ? -20.5 22.203 3.633 1 98.38 206 PHE A CA 1
ATOM 1535 C C . PHE A 1 206 ? -21.219 22.188 4.977 1 98.38 206 PHE A C 1
ATOM 1537 O O . PHE A 1 206 ? -20.594 22.375 6.023 1 98.38 206 PHE A O 1
ATOM 1544 N N . THR A 1 207 ? -22.578 21.938 4.98 1 97.31 207 THR A N 1
ATOM 1545 C CA . THR A 1 207 ? -23.312 22.172 6.227 1 97.31 207 THR A CA 1
ATOM 1546 C C . THR A 1 207 ? -24.141 20.953 6.594 1 97.31 207 THR A C 1
ATOM 1548 O O . THR A 1 207 ? -24.438 20.734 7.773 1 97.31 207 THR A O 1
ATOM 1551 N N . LYS A 1 208 ? -24.516 20.234 5.617 1 98 208 LYS A N 1
ATOM 1552 C CA . LYS A 1 208 ? -25.312 19.047 5.926 1 98 208 LYS A CA 1
ATOM 1553 C C . LYS A 1 208 ? -24.484 18.016 6.688 1 98 208 LYS A C 1
ATOM 1555 O O . LYS A 1 208 ? -23.391 17.641 6.25 1 98 208 LYS A O 1
ATOM 1560 N N . GLU A 1 209 ? -25.031 17.562 7.777 1 95.69 209 GLU A N 1
ATOM 1561 C CA . GLU A 1 209 ? -24.312 16.641 8.641 1 95.69 209 GLU A CA 1
ATOM 1562 C C . GLU A 1 209 ? -24.125 15.289 7.949 1 95.69 209 GLU A C 1
ATOM 1564 O O . GLU A 1 209 ? -24.891 14.93 7.055 1 95.69 209 GLU A O 1
ATOM 1569 N N . TYR A 1 210 ? -23.109 14.68 8.305 1 97.06 210 TYR A N 1
ATOM 1570 C CA . TYR A 1 210 ? -22.812 13.305 7.922 1 97.06 210 TYR A CA 1
ATOM 1571 C C . TYR A 1 210 ? -22.938 12.359 9.117 1 97.06 210 TYR A C 1
ATOM 1573 O O . TYR A 1 210 ? -22.562 12.719 10.234 1 97.06 210 TYR A O 1
ATOM 1581 N N . ASP A 1 211 ? -23.562 11.133 8.906 1 95.31 211 ASP A N 1
ATOM 1582 C CA . ASP A 1 211 ? -23.688 10.117 9.945 1 95.31 211 ASP A CA 1
ATOM 1583 C C . ASP A 1 211 ? -22.391 9.305 10.078 1 95.31 211 ASP A C 1
ATOM 1585 O O . ASP A 1 211 ? -22.281 8.227 9.492 1 95.31 211 ASP A O 1
ATOM 1589 N N . TRP A 1 212 ? -21.469 9.828 10.883 1 95.5 212 TRP A N 1
ATOM 1590 C CA . TRP A 1 212 ? -20.172 9.195 11.078 1 95.5 212 TRP A CA 1
ATOM 1591 C C . TRP A 1 212 ? -20.312 7.84 11.758 1 95.5 212 TRP A C 1
ATOM 1593 O O . TRP A 1 212 ? -20.906 7.742 12.836 1 95.5 212 TRP A O 1
ATOM 1603 N N . LYS A 1 213 ? -19.766 6.801 11.18 1 95 213 LYS A N 1
ATOM 1604 C CA . LYS A 1 213 ? -19.844 5.453 11.734 1 95 213 LYS A CA 1
ATOM 1605 C C . LYS A 1 213 ? -18.547 5.062 12.438 1 95 213 LYS A C 1
ATOM 1607 O O . LYS A 1 213 ? -18.562 4.277 13.383 1 95 213 LYS A O 1
ATOM 1612 N N . TYR A 1 214 ? -17.484 5.645 11.953 1 95.75 214 TYR A N 1
ATOM 1613 C CA . TYR A 1 214 ? -16.188 5.145 12.43 1 95.75 214 TYR A CA 1
ATOM 1614 C C . TYR A 1 214 ? -15.344 6.277 12.992 1 95.75 214 TYR A C 1
ATOM 1616 O O . TYR A 1 214 ? -14.781 6.156 14.086 1 95.75 214 TYR A O 1
ATOM 1624 N N . CYS A 1 215 ? -15.211 7.359 12.266 1 96.88 215 CYS A N 1
ATOM 1625 C CA . CYS A 1 215 ? -14.43 8.477 12.781 1 96.88 215 CYS A CA 1
ATOM 1626 C C . CYS A 1 215 ? -15.141 9.148 13.945 1 96.88 215 CYS A C 1
ATOM 1628 O O . CYS A 1 215 ? -16.375 9.125 14.023 1 96.88 215 CYS A O 1
ATOM 1630 N N . GLU A 1 216 ? -14.312 9.727 14.758 1 95.19 216 GLU A N 1
ATOM 1631 C CA . GLU A 1 216 ? -14.852 10.375 15.945 1 95.19 216 GLU A CA 1
ATOM 1632 C C . GLU A 1 216 ? -14.594 11.883 15.93 1 95.19 216 GLU A C 1
ATOM 1634 O O . GLU A 1 216 ? -13.523 12.32 15.492 1 95.19 216 GLU A O 1
ATOM 1639 N N . GLY A 1 217 ? -15.586 12.625 16.375 1 92.88 217 GLY A N 1
ATOM 1640 C CA . GLY A 1 217 ? -15.414 14.047 16.594 1 92.88 217 GLY A CA 1
ATOM 1641 C C . GLY A 1 217 ? -15.18 14.82 15.305 1 92.88 217 GLY A C 1
ATOM 1642 O O . GLY A 1 217 ? -14.469 15.828 15.305 1 92.88 217 GLY A O 1
ATOM 1643 N N . MET A 1 218 ? -15.766 14.398 14.227 1 95.31 218 MET A N 1
ATOM 1644 C CA . MET A 1 218 ? -15.586 15.039 12.922 1 95.31 218 MET A CA 1
ATOM 1645 C C . MET A 1 218 ? -16.734 15.992 12.625 1 95.31 218 MET A C 1
ATOM 1647 O O . MET A 1 218 ? -17.844 15.828 13.156 1 95.31 218 MET A O 1
ATOM 1651 N N . GLU A 1 219 ? -16.422 16.938 11.812 1 94.12 219 GLU A N 1
ATOM 1652 C CA . GLU A 1 219 ? -17.453 17.906 11.438 1 94.12 219 GLU A CA 1
ATOM 1653 C C . GLU A 1 219 ? -17.359 18.266 9.961 1 94.12 219 GLU A C 1
ATOM 1655 O O . GLU A 1 219 ? -16.281 18.594 9.453 1 94.12 219 GLU A O 1
ATOM 1660 N N . VAL A 1 220 ? -18.531 18.234 9.258 1 96.75 220 VAL A N 1
ATOM 1661 C CA . VAL A 1 220 ? -18.609 18.641 7.859 1 96.75 220 VAL A CA 1
ATOM 1662 C C . VAL A 1 220 ? -18.328 20.141 7.742 1 96.75 220 VAL A C 1
ATOM 1664 O O . VAL A 1 220 ? -18.812 20.922 8.562 1 96.75 220 VAL A O 1
ATOM 1667 N N . GLY A 1 221 ? -17.578 20.531 6.738 1 97.25 221 GLY A N 1
ATOM 1668 C CA . GLY A 1 221 ? -17.219 21.922 6.496 1 97.25 221 GLY A CA 1
ATOM 1669 C C . GLY A 1 221 ? -15.883 22.297 7.102 1 97.25 221 GLY A C 1
ATOM 1670 O O . GLY A 1 221 ? -15.312 23.344 6.754 1 97.25 221 GLY A O 1
ATOM 1671 N N . GLU A 1 222 ? -15.406 21.5 8.016 1 95.56 222 GLU A N 1
ATOM 1672 C CA . GLU A 1 222 ? -14.172 21.797 8.734 1 95.56 222 GLU A CA 1
ATOM 1673 C C . GLU A 1 222 ? -12.945 21.453 7.887 1 95.56 222 GLU A C 1
ATOM 1675 O O . GLU A 1 222 ? -13.039 20.656 6.945 1 95.56 222 GLU A O 1
ATOM 1680 N N . THR A 1 223 ? -11.82 22.094 8.195 1 96.88 223 THR A N 1
ATOM 1681 C CA . THR A 1 223 ? -10.531 21.828 7.574 1 96.88 223 THR A CA 1
ATOM 1682 C C . THR A 1 223 ? -9.719 20.859 8.43 1 96.88 223 THR A C 1
ATOM 1684 O O . THR A 1 223 ? -9.617 21.031 9.641 1 96.88 223 THR A O 1
ATOM 1687 N N . TYR A 1 224 ? -9.211 19.812 7.797 1 96.94 224 TYR A N 1
ATOM 1688 C CA . TYR A 1 224 ? -8.281 18.891 8.445 1 96.94 224 TYR A CA 1
ATOM 1689 C C . TYR A 1 224 ? -7.004 18.75 7.625 1 96.94 224 TYR A C 1
ATOM 1691 O O . TYR A 1 224 ? -7.055 18.688 6.391 1 96.94 224 TYR A O 1
ATOM 1699 N N . GLU A 1 225 ? -5.887 18.75 8.273 1 98.19 225 GLU A N 1
ATOM 1700 C CA . GLU A 1 225 ? -4.613 18.391 7.648 1 98.19 225 GLU A CA 1
ATOM 1701 C C . GLU A 1 225 ? -4.215 16.953 7.969 1 98.19 225 GLU A C 1
ATOM 1703 O O . GLU A 1 225 ? -4.027 16.609 9.133 1 98.19 225 GLU A O 1
ATOM 1708 N N . VAL A 1 226 ? -4.113 16.125 6.949 1 98.81 226 VAL A N 1
ATOM 1709 C CA . VAL A 1 226 ? -3.787 14.719 7.102 1 98.81 226 VAL A CA 1
ATOM 1710 C C . VAL A 1 226 ? -2.283 14.516 6.941 1 98.81 226 VAL A C 1
ATOM 1712 O O . VAL A 1 226 ? -1.665 15.086 6.043 1 98.81 226 VAL A O 1
ATOM 1715 N N . HIS A 1 227 ? -1.71 13.75 7.852 1 98.75 227 HIS A N 1
ATOM 1716 C CA . HIS A 1 227 ? -0.302 13.367 7.824 1 98.75 227 HIS A CA 1
ATOM 1717 C C . HIS A 1 227 ? -0.143 11.867 7.617 1 98.75 227 HIS A C 1
ATOM 1719 O O . HIS A 1 227 ? -0.807 11.07 8.281 1 98.75 227 HIS A O 1
ATOM 1725 N N . TRP A 1 228 ? 0.699 11.508 6.664 1 98.81 228 TRP A N 1
ATOM 1726 C CA . TRP A 1 228 ? 1.13 10.125 6.492 1 98.81 228 TRP A CA 1
ATOM 1727 C C . TRP A 1 228 ? 2.623 9.984 6.766 1 98.81 228 TRP A C 1
ATOM 1729 O O . TRP A 1 228 ? 3.443 10.133 5.855 1 98.81 228 TRP A O 1
ATOM 1739 N N . PRO A 1 229 ? 3.043 9.664 8.031 1 98.75 229 PRO A N 1
ATOM 1740 C CA . PRO A 1 229 ? 4.453 9.344 8.258 1 98.75 229 PRO A CA 1
ATOM 1741 C C . PRO A 1 229 ? 4.914 8.125 7.457 1 98.75 229 PRO A C 1
ATOM 1743 O O . PRO A 1 229 ? 4.188 7.129 7.367 1 98.75 229 PRO A O 1
ATOM 1746 N N . HIS A 1 230 ? 6.043 8.219 6.812 1 98.62 230 HIS A N 1
ATOM 1747 C CA . HIS A 1 230 ? 6.715 7.16 6.066 1 98.62 230 HIS A CA 1
ATOM 1748 C C . HIS A 1 230 ? 8.07 6.824 6.684 1 98.62 230 HIS A C 1
ATOM 1750 O O . HIS A 1 230 ? 8.727 7.695 7.258 1 98.62 230 HIS A O 1
ATOM 1756 N N . SER A 1 231 ? 8.477 5.598 6.547 1 98.69 231 SER A N 1
ATOM 1757 C CA . SER A 1 231 ? 9.773 5.199 7.086 1 98.69 231 SER A CA 1
ATOM 1758 C C . SER A 1 231 ? 10.359 4.027 6.309 1 98.69 231 SER A C 1
ATOM 1760 O O . SER A 1 231 ? 9.641 3.094 5.945 1 98.69 231 SER A O 1
ATOM 1762 N N . ALA A 1 232 ? 11.625 4.137 6.055 1 97.94 232 ALA A N 1
ATOM 1763 C CA . ALA A 1 232 ? 12.359 3.018 5.465 1 97.94 232 ALA A CA 1
ATOM 1764 C C . ALA A 1 232 ? 12.609 1.922 6.5 1 97.94 232 ALA A C 1
ATOM 1766 O O . ALA A 1 232 ? 12.961 0.795 6.145 1 97.94 232 ALA A O 1
ATOM 1767 N N . ALA A 1 233 ? 12.461 2.246 7.773 1 97.94 233 ALA A N 1
ATOM 1768 C CA . ALA A 1 233 ? 12.633 1.271 8.844 1 97.94 233 ALA A CA 1
ATOM 1769 C C . ALA A 1 233 ? 11.289 0.686 9.273 1 97.94 233 ALA A C 1
ATOM 1771 O O . ALA A 1 233 ? 11.203 -0.027 10.273 1 97.94 233 ALA A O 1
ATOM 1772 N N . GLY A 1 234 ? 10.211 1.046 8.609 1 97.94 234 GLY A N 1
ATOM 1773 C CA . GLY A 1 234 ? 8.914 0.467 8.891 1 97.94 234 GLY A CA 1
ATOM 1774 C C . GLY A 1 234 ? 8.797 -0.985 8.469 1 97.94 234 GLY A C 1
ATOM 1775 O O . GLY A 1 234 ? 9.664 -1.496 7.75 1 97.94 234 GLY A O 1
ATOM 1776 N N . ALA A 1 235 ? 7.77 -1.621 8.891 1 96.69 235 ALA A N 1
ATOM 1777 C CA . ALA A 1 235 ? 7.496 -2.996 8.484 1 96.69 235 ALA A CA 1
ATOM 1778 C C . ALA A 1 235 ? 6.719 -3.035 7.168 1 96.69 235 ALA A C 1
ATOM 1780 O O . ALA A 1 235 ? 5.676 -3.689 7.078 1 96.69 235 ALA A O 1
ATOM 1781 N N . CYS A 1 236 ? 7.285 -2.447 6.16 1 95.5 236 CYS A N 1
ATOM 1782 C CA . CYS A 1 236 ? 6.621 -2.252 4.875 1 95.5 236 CYS A CA 1
ATOM 1783 C C . CYS A 1 236 ? 6.211 -3.588 4.266 1 95.5 236 CYS A C 1
ATOM 1785 O O . CYS A 1 236 ? 7.004 -4.531 4.238 1 95.5 236 CYS A O 1
ATOM 1787 N N . GLY A 1 237 ? 4.957 -3.604 3.836 1 91.88 237 GLY A N 1
ATOM 1788 C CA . GLY A 1 237 ? 4.457 -4.766 3.121 1 91.88 237 GLY A CA 1
ATOM 1789 C C . GLY A 1 237 ? 4.062 -5.906 4.043 1 91.88 237 GLY A C 1
ATOM 1790 O O . GLY A 1 237 ? 3.748 -7.004 3.578 1 91.88 237 GLY A O 1
ATOM 1791 N N . THR A 1 238 ? 4.145 -5.75 5.328 1 93.62 238 THR A N 1
ATOM 1792 C CA . THR A 1 238 ? 3.736 -6.785 6.273 1 93.62 238 THR A CA 1
ATOM 1793 C C . THR A 1 238 ? 2.451 -6.387 6.992 1 93.62 238 THR A C 1
ATOM 1795 O O . THR A 1 238 ? 1.956 -5.27 6.816 1 93.62 238 THR A O 1
ATOM 1798 N N . VAL A 1 239 ? 1.948 -7.297 7.852 1 94.06 239 VAL A N 1
ATOM 1799 C CA . VAL A 1 239 ? 0.713 -7.062 8.594 1 94.06 239 VAL A CA 1
ATOM 1800 C C . VAL A 1 239 ? 0.945 -6.004 9.664 1 94.06 239 VAL A C 1
ATOM 1802 O O . VAL A 1 239 ? -0.009 -5.461 10.227 1 94.06 239 VAL A O 1
ATOM 1805 N N . ASN A 1 240 ? 2.188 -5.695 9.898 1 95.69 240 ASN A N 1
ATOM 1806 C CA . ASN A 1 240 ? 2.541 -4.754 10.961 1 95.69 240 ASN A CA 1
ATOM 1807 C C . ASN A 1 240 ? 2.869 -3.373 10.391 1 95.69 240 ASN A C 1
ATOM 1809 O O . ASN A 1 240 ? 3.367 -2.506 11.109 1 95.69 240 ASN A O 1
ATOM 1813 N N . GLN A 1 241 ? 2.578 -3.1 9.133 1 96.5 241 GLN A N 1
ATOM 1814 C CA . GLN A 1 241 ? 3.021 -1.881 8.469 1 96.5 241 GLN A CA 1
ATOM 1815 C C . GLN A 1 241 ? 2.434 -0.643 9.141 1 96.5 241 GLN A C 1
ATOM 1817 O O . GLN A 1 241 ? 3.145 0.334 9.383 1 96.5 241 GLN A O 1
ATOM 1822 N N . TYR A 1 242 ? 1.138 -0.62 9.477 1 97.62 242 TYR A N 1
ATOM 1823 C CA . TYR A 1 242 ? 0.481 0.542 10.062 1 97.62 242 TYR A CA 1
ATOM 1824 C C . TYR A 1 242 ? 0.408 0.419 11.578 1 97.62 242 TYR A C 1
ATOM 1826 O O . TYR A 1 242 ? -0.041 -0.603 12.102 1 97.62 242 TYR A O 1
ATOM 1834 N N . GLN A 1 243 ? 0.874 1.505 12.227 1 97.31 243 GLN A N 1
ATOM 1835 C CA . GLN A 1 243 ? 0.979 1.481 13.68 1 97.31 243 GLN A CA 1
ATOM 1836 C C . GLN A 1 243 ? 0.443 2.773 14.289 1 97.31 243 GLN A C 1
ATOM 1838 O O . GLN A 1 243 ? 0.583 3.848 13.703 1 97.31 243 GLN A O 1
ATOM 1843 N N . THR A 1 244 ? -0.15 2.693 15.453 1 95.69 244 THR A N 1
ATOM 1844 C CA . THR A 1 244 ? -0.415 3.795 16.375 1 95.69 244 THR A CA 1
ATOM 1845 C C . THR A 1 244 ? 0.115 3.475 17.766 1 95.69 244 THR A C 1
ATOM 1847 O O . THR A 1 244 ? -0.148 2.396 18.297 1 95.69 244 THR A O 1
ATOM 1850 N N . PRO A 1 245 ? 0.899 4.395 18.406 1 95.62 245 PRO A N 1
ATOM 1851 C CA . PRO A 1 245 ? 1.319 5.691 17.875 1 95.62 245 PRO A CA 1
ATOM 1852 C C . PRO A 1 245 ? 2.232 5.562 16.656 1 95.62 245 PRO A C 1
ATOM 1854 O O . PRO A 1 245 ? 2.846 4.512 16.453 1 95.62 245 PRO A O 1
ATOM 1857 N N . PHE A 1 246 ? 2.361 6.641 15.844 1 96.94 246 PHE A N 1
ATOM 1858 C CA . PHE A 1 246 ? 3.082 6.578 14.578 1 96.94 246 PHE A CA 1
ATOM 1859 C C . PHE A 1 246 ? 4.559 6.27 14.805 1 96.94 246 PHE A C 1
ATOM 1861 O O . PHE A 1 246 ? 5.211 5.668 13.953 1 96.94 246 PHE A O 1
ATOM 1868 N N . TYR A 1 247 ? 5.086 6.57 15.992 1 97.38 247 TYR A N 1
ATOM 1869 C CA . TYR A 1 247 ? 6.488 6.332 16.297 1 97.38 247 TYR A CA 1
ATOM 1870 C C . TYR A 1 247 ? 6.824 4.848 16.203 1 97.38 247 TYR A C 1
ATOM 1872 O O . TYR A 1 247 ? 7.918 4.48 15.781 1 97.38 247 TYR A O 1
ATOM 1880 N N . ASP A 1 248 ? 5.902 3.992 16.672 1 97.69 248 ASP A N 1
ATOM 1881 C CA . ASP A 1 248 ? 6.125 2.551 16.609 1 97.69 248 ASP A CA 1
ATOM 1882 C C . ASP A 1 248 ? 6.352 2.09 15.172 1 97.69 248 ASP A C 1
ATOM 1884 O O . ASP A 1 248 ? 7.184 1.214 14.922 1 97.69 248 ASP A O 1
ATOM 1888 N N . GLY A 1 249 ? 5.609 2.666 14.234 1 98.38 249 GLY A N 1
ATOM 1889 C CA . GLY A 1 249 ? 5.801 2.336 12.828 1 98.38 249 GLY A CA 1
ATOM 1890 C C . GLY A 1 249 ? 7.09 2.893 12.258 1 98.38 249 GLY A C 1
ATOM 1891 O O . GLY A 1 249 ? 7.77 2.221 11.477 1 98.38 249 GLY A O 1
ATOM 1892 N N . VAL A 1 250 ? 7.426 4.105 12.672 1 98.56 250 VAL A N 1
ATOM 1893 C CA . VAL A 1 250 ? 8.602 4.785 12.141 1 98.56 250 VAL A CA 1
ATOM 1894 C C . VAL A 1 250 ? 9.867 4.039 12.562 1 98.56 250 VAL A C 1
ATOM 1896 O O . VAL A 1 250 ? 10.797 3.881 11.766 1 98.56 250 VAL A O 1
ATOM 1899 N N . PHE A 1 251 ? 9.867 3.541 13.773 1 98.38 251 PHE A N 1
ATOM 1900 C CA . PHE A 1 251 ? 11.086 2.963 14.336 1 98.38 251 PHE A CA 1
ATOM 1901 C C . PHE A 1 251 ? 10.992 1.441 14.375 1 98.38 251 PHE A C 1
ATOM 1903 O O . PHE A 1 251 ? 11.773 0.784 15.062 1 98.38 251 PHE A O 1
ATOM 1910 N N . CYS A 1 252 ? 10.055 0.809 13.711 1 98.12 252 CYS A N 1
ATOM 1911 C CA . CYS A 1 252 ? 9.734 -0.607 13.859 1 98.12 252 CYS A CA 1
ATOM 1912 C C . CYS A 1 252 ? 10.992 -1.46 13.766 1 98.12 252 CYS A C 1
ATOM 1914 O O . CYS A 1 252 ? 11.227 -2.338 14.594 1 98.12 252 CYS A O 1
ATOM 1916 N N . ASN A 1 253 ? 11.82 -1.255 12.734 1 97.25 253 ASN A N 1
ATOM 1917 C CA . ASN A 1 253 ? 13.016 -2.064 12.508 1 97.25 253 ASN A CA 1
ATOM 1918 C C . ASN A 1 253 ? 14.289 -1.264 12.75 1 97.25 253 ASN A C 1
ATOM 1920 O O . ASN A 1 253 ? 15.305 -1.493 12.086 1 97.25 253 ASN A O 1
ATOM 1924 N N . LEU A 1 254 ? 14.203 -0.28 13.578 1 97.06 254 LEU A N 1
ATOM 1925 C CA . LEU A 1 254 ? 15.336 0.572 13.93 1 97.06 254 LEU A CA 1
ATOM 1926 C C . LEU A 1 254 ? 15.508 0.653 15.438 1 97.06 254 LEU A C 1
ATOM 1928 O O . LEU A 1 254 ? 14.547 0.886 16.172 1 97.06 254 LEU A O 1
ATOM 1932 N N . ASN A 1 255 ? 16.734 0.387 15.875 1 95.25 255 ASN A N 1
ATOM 1933 C CA . ASN A 1 255 ? 17.016 0.539 17.297 1 95.25 255 ASN A CA 1
ATOM 1934 C C . ASN A 1 255 ? 17.938 1.724 17.562 1 95.25 255 ASN A C 1
ATOM 1936 O O . ASN A 1 255 ? 18.453 2.342 16.625 1 95.25 255 ASN A O 1
ATOM 1940 N N . MET A 1 256 ? 18.094 2.006 18.828 1 94.38 256 MET A N 1
ATOM 1941 C CA . MET A 1 256 ? 18.859 3.176 19.25 1 94.38 256 MET A CA 1
ATOM 1942 C C . MET A 1 256 ? 20.328 3.037 18.844 1 94.38 256 MET A C 1
ATOM 1944 O O . MET A 1 256 ? 20.953 4.008 18.406 1 94.38 256 MET A O 1
ATOM 1948 N N . GLU A 1 257 ? 20.891 1.831 18.906 1 95.81 257 GLU A N 1
ATOM 1949 C CA . GLU A 1 257 ? 22.281 1.596 18.578 1 95.81 257 GLU A CA 1
ATOM 1950 C C . GLU A 1 257 ? 22.578 1.951 17.109 1 95.81 257 GLU A C 1
ATOM 1952 O O . GLU A 1 257 ? 23.625 2.51 16.797 1 95.81 257 GLU A O 1
ATOM 1957 N N . THR A 1 258 ? 21.641 1.678 16.297 1 96.38 258 THR A N 1
ATOM 1958 C CA . THR A 1 258 ? 21.797 2.002 14.883 1 96.38 258 THR A CA 1
ATOM 1959 C C . THR A 1 258 ? 21.5 3.473 14.625 1 96.38 258 THR A C 1
ATOM 1961 O O . THR A 1 258 ? 22.203 4.137 13.859 1 96.38 258 THR A O 1
ATOM 1964 N N . LEU A 1 259 ? 20.469 3.959 15.25 1 95.62 259 LEU A N 1
ATOM 1965 C CA . LEU A 1 259 ? 20.031 5.332 15.023 1 95.62 259 LEU A CA 1
ATOM 1966 C C . LEU A 1 259 ? 21.156 6.32 15.289 1 95.62 259 LEU A C 1
ATOM 1968 O O . LEU A 1 259 ? 21.359 7.262 14.516 1 95.62 259 LEU A O 1
ATOM 1972 N N . VAL A 1 260 ? 21.953 6.09 16.281 1 93.69 260 VAL A N 1
ATOM 1973 C CA . VAL A 1 260 ? 22.953 7.062 16.703 1 93.69 260 VAL A CA 1
ATOM 1974 C C . VAL A 1 260 ? 24.109 7.07 15.719 1 93.69 260 VAL A C 1
ATOM 1976 O O . VAL A 1 260 ? 24.953 7.969 15.75 1 93.69 260 VAL A O 1
ATOM 1979 N N . THR A 1 261 ? 24.188 6.07 14.875 1 96.5 261 THR A N 1
ATOM 1980 C CA . THR A 1 261 ? 25.25 6.016 13.883 1 96.5 261 THR A CA 1
ATOM 1981 C C . THR A 1 261 ? 24.844 6.75 12.602 1 96.5 261 THR A C 1
ATOM 1983 O O . THR A 1 261 ? 25.688 7.012 11.742 1 96.5 261 THR A O 1
ATOM 1986 N N . LEU A 1 262 ? 23.625 7.113 12.469 1 96.25 262 LEU A N 1
ATOM 1987 C CA . LEU A 1 262 ? 23.109 7.746 11.258 1 96.25 262 LEU A CA 1
ATOM 1988 C C . LEU A 1 262 ? 23.375 9.25 11.273 1 96.25 262 LEU A C 1
ATOM 1990 O O . LEU A 1 262 ? 23.25 9.891 12.32 1 96.25 262 LEU A O 1
ATOM 1994 N N . GLN A 1 263 ? 23.734 9.727 10.078 1 96.94 263 GLN A N 1
ATOM 1995 C CA . GLN A 1 263 ? 23.875 11.172 9.898 1 96.94 263 GLN A CA 1
ATOM 1996 C C . GLN A 1 263 ? 22.531 11.828 9.617 1 96.94 263 GLN A C 1
ATOM 1998 O O . GLN A 1 263 ? 21.562 11.148 9.234 1 96.94 263 GLN A O 1
ATOM 2003 N N . ALA A 1 264 ? 22.438 13.148 9.758 1 96.75 264 ALA A N 1
ATOM 2004 C CA . ALA A 1 264 ? 21.234 13.922 9.508 1 96.75 264 ALA A CA 1
ATOM 2005 C C . ALA A 1 264 ? 20.672 13.641 8.117 1 96.75 264 ALA A C 1
ATOM 2007 O O . ALA A 1 264 ? 19.453 13.469 7.953 1 96.75 264 ALA A O 1
ATOM 2008 N N . GLN A 1 265 ? 21.594 13.578 7.145 1 98.31 265 GLN A N 1
ATOM 2009 C CA . GLN A 1 265 ? 21.156 13.352 5.773 1 98.31 265 GLN A CA 1
ATOM 2010 C C . GLN A 1 265 ? 20.562 11.953 5.609 1 98.31 265 GLN A C 1
ATOM 2012 O O . GLN A 1 265 ? 19.625 11.766 4.836 1 98.31 265 GLN A O 1
ATOM 2017 N N . ASP A 1 266 ? 21.125 10.969 6.316 1 97.88 266 ASP A N 1
ATOM 2018 C CA . ASP A 1 266 ? 20.578 9.617 6.277 1 97.88 266 ASP A CA 1
ATOM 2019 C C . ASP A 1 266 ? 19.125 9.594 6.762 1 97.88 266 ASP A C 1
ATOM 2021 O O . ASP A 1 266 ? 18.266 8.969 6.133 1 97.88 266 ASP A O 1
ATOM 2025 N N . ILE A 1 267 ? 18.875 10.297 7.809 1 97.62 267 ILE A N 1
ATOM 2026 C CA . ILE A 1 267 ? 17.547 10.32 8.414 1 97.62 267 ILE A CA 1
ATOM 2027 C C . ILE A 1 267 ? 16.578 11.047 7.492 1 97.62 267 ILE A C 1
ATOM 2029 O O . ILE A 1 267 ? 15.484 10.547 7.215 1 97.62 267 ILE A O 1
ATOM 2033 N N . ALA A 1 268 ? 16.969 12.188 6.91 1 98.25 268 ALA A N 1
ATOM 2034 C CA . ALA A 1 268 ? 16.125 12.969 6.012 1 98.25 268 ALA A CA 1
ATOM 2035 C C . ALA A 1 268 ? 15.773 12.172 4.754 1 98.25 268 ALA A C 1
ATOM 2037 O O . ALA A 1 268 ? 14.727 12.406 4.141 1 98.25 268 ALA A O 1
ATOM 2038 N N . ASN A 1 269 ? 16.625 11.219 4.449 1 98.19 269 ASN A N 1
ATOM 2039 C CA . ASN A 1 269 ? 16.391 10.391 3.268 1 98.19 269 ASN A CA 1
ATOM 2040 C C . ASN A 1 269 ? 15.469 9.219 3.572 1 98.19 269 ASN A C 1
ATOM 2042 O O . ASN A 1 269 ? 14.797 8.703 2.676 1 98.19 269 ASN A O 1
ATOM 2046 N N . ALA A 1 270 ? 15.367 8.883 4.875 1 98.19 270 ALA A N 1
ATOM 2047 C CA . ALA A 1 270 ? 14.789 7.578 5.188 1 98.19 270 ALA A CA 1
ATOM 2048 C C . ALA A 1 270 ? 13.492 7.727 5.98 1 98.19 270 ALA A C 1
ATOM 2050 O O . ALA A 1 270 ? 12.805 6.742 6.254 1 98.19 270 ALA A O 1
ATOM 2051 N N . VAL A 1 271 ? 13.195 8.922 6.426 1 98.69 271 VAL A N 1
ATOM 2052 C CA . VAL A 1 271 ? 11.953 9.211 7.137 1 98.69 271 VAL A CA 1
ATOM 2053 C C . VAL A 1 271 ? 11.305 10.461 6.551 1 98.69 271 VAL A C 1
ATOM 2055 O O . VAL A 1 271 ? 11.969 11.469 6.328 1 98.69 271 VAL A O 1
ATOM 2058 N N . GLY A 1 272 ? 10.039 10.344 6.285 1 98.56 272 GLY A N 1
ATOM 2059 C CA . GLY A 1 272 ? 9.328 11.477 5.719 1 98.56 272 GLY A CA 1
ATOM 2060 C C . GLY A 1 272 ? 7.852 11.492 6.059 1 98.56 272 GLY A C 1
ATOM 2061 O O . GLY A 1 272 ? 7.316 10.5 6.559 1 98.56 272 GLY A O 1
ATOM 2062 N N . VAL A 1 273 ? 7.234 12.633 5.809 1 98.88 273 VAL A N 1
ATOM 2063 C CA . VAL A 1 273 ? 5.801 12.805 6.035 1 98.88 273 VAL A CA 1
ATOM 2064 C C . VAL A 1 273 ? 5.16 13.477 4.82 1 98.88 273 VAL A C 1
ATOM 2066 O O . VAL A 1 273 ? 5.637 14.508 4.355 1 98.88 273 VAL A O 1
ATOM 2069 N N . HIS A 1 274 ? 4.129 12.828 4.344 1 98.69 274 HIS A N 1
ATOM 2070 C CA . HIS A 1 274 ? 3.221 13.523 3.441 1 98.69 274 HIS A CA 1
ATOM 2071 C C . HIS A 1 274 ? 2.197 14.352 4.215 1 98.69 274 HIS A C 1
ATOM 2073 O O . HIS A 1 274 ? 1.685 13.898 5.242 1 98.69 274 HIS A O 1
ATOM 2079 N N . GLY A 1 275 ? 1.963 15.531 3.762 1 98.69 275 GLY A N 1
ATOM 2080 C CA . GLY A 1 275 ? 0.895 16.359 4.289 1 98.69 275 GLY A CA 1
ATOM 2081 C C . GLY A 1 275 ? -0.055 16.859 3.219 1 98.69 275 GLY A C 1
ATOM 2082 O O . GLY A 1 275 ? 0.38 17.297 2.15 1 98.69 275 GLY A O 1
ATOM 2083 N N . GLN A 1 276 ? -1.286 16.75 3.484 1 98.81 276 GLN A N 1
ATOM 2084 C CA . GLN A 1 276 ? -2.312 17.25 2.576 1 98.81 276 GLN A CA 1
ATOM 2085 C C . GLN A 1 276 ? -3.51 17.797 3.348 1 98.81 276 GLN A C 1
ATOM 2087 O O . GLN A 1 276 ? -3.9 17.234 4.375 1 98.81 276 GLN A O 1
ATOM 2092 N N . VAL A 1 277 ? -4.082 18.891 2.852 1 98.75 277 VAL A N 1
ATOM 2093 C CA . VAL A 1 277 ? -5.113 19.625 3.584 1 98.75 277 VAL A CA 1
ATOM 2094 C C . VAL A 1 277 ? -6.445 19.516 2.846 1 98.75 277 VAL A C 1
ATOM 2096 O O . VAL A 1 277 ? -6.504 19.703 1.627 1 98.75 277 VAL A O 1
ATOM 2099 N N . PHE A 1 278 ? -7.527 19.203 3.635 1 98.75 278 PHE A N 1
ATOM 2100 C CA . PHE A 1 278 ? -8.844 19 3.041 1 98.75 278 PHE A CA 1
ATOM 2101 C C . PHE A 1 278 ? -9.906 19.797 3.783 1 98.75 278 PHE A C 1
ATOM 2103 O O . PHE A 1 278 ? -9.875 19.891 5.012 1 98.75 278 PHE A O 1
ATOM 2110 N N . THR A 1 279 ? -10.852 20.359 3.045 1 98.5 279 THR A N 1
ATOM 2111 C CA . THR A 1 279 ? -12.164 20.672 3.596 1 98.5 279 THR A CA 1
ATOM 2112 C C . THR A 1 279 ? -13.109 19.469 3.457 1 98.5 279 THR A C 1
ATOM 2114 O O . THR A 1 279 ? -13.266 18.922 2.363 1 98.5 279 THR A O 1
ATOM 2117 N N . ILE A 1 280 ? -13.75 19.141 4.566 1 98.31 280 ILE A N 1
ATOM 2118 C CA . ILE A 1 280 ? -14.672 18.016 4.547 1 98.31 280 ILE A CA 1
ATOM 2119 C C . ILE A 1 280 ? -16.016 18.469 3.992 1 98.31 280 ILE A C 1
ATOM 2121 O O . ILE A 1 280 ? -16.594 19.453 4.461 1 98.31 280 ILE A O 1
ATOM 2125 N N . VAL A 1 281 ? -16.578 17.719 3.008 1 98.81 281 VAL A N 1
ATOM 2126 C CA . VAL A 1 281 ? -17.891 18.016 2.439 1 98.81 281 VAL A CA 1
ATOM 2127 C C . VAL A 1 281 ? -18.766 16.781 2.496 1 98.81 281 VAL A C 1
ATOM 2129 O O . VAL A 1 281 ? -18.281 15.648 2.498 1 98.81 281 VAL A O 1
ATOM 2132 N N . ASN A 1 282 ? -20.047 17 2.65 1 98.44 282 ASN A N 1
ATOM 2133 C CA . ASN A 1 282 ? -21.016 15.922 2.482 1 98.44 282 ASN A CA 1
ATOM 2134 C C . ASN A 1 282 ? -21.516 15.836 1.044 1 98.44 282 ASN A C 1
ATOM 2136 O O . ASN A 1 282 ? -22.656 16.203 0.761 1 98.44 282 ASN A O 1
ATOM 2140 N N . ASP A 1 283 ? -20.766 15.461 0.166 1 98.31 283 ASP A N 1
ATOM 2141 C CA . ASP A 1 283 ? -20.953 15.336 -1.276 1 98.31 283 ASP A CA 1
ATOM 2142 C C . ASP A 1 283 ? -20.109 14.195 -1.844 1 98.31 283 ASP A C 1
ATOM 2144 O O . ASP A 1 283 ? -18.875 14.273 -1.862 1 98.31 283 ASP A O 1
ATOM 2148 N N . GLU A 1 284 ? -20.719 13.18 -2.371 1 96.88 284 GLU A N 1
ATOM 2149 C CA . GLU A 1 284 ? -20.047 11.953 -2.779 1 96.88 284 GLU A CA 1
ATOM 2150 C C . GLU A 1 284 ? -19.297 12.141 -4.098 1 96.88 284 GLU A C 1
ATOM 2152 O O . GLU A 1 284 ? -18.5 11.289 -4.496 1 96.88 284 GLU A O 1
ATOM 2157 N N . GLU A 1 285 ? -19.516 13.273 -4.758 1 96.56 285 GLU A N 1
ATOM 2158 C CA . GLU A 1 285 ? -18.656 13.602 -5.895 1 96.56 285 GLU A CA 1
ATOM 2159 C C . GLU A 1 285 ? -17.188 13.602 -5.496 1 96.56 285 GLU A C 1
ATOM 2161 O O . GLU A 1 285 ? -16.312 13.32 -6.32 1 96.56 285 GLU A O 1
ATOM 2166 N N . TYR A 1 286 ? -16.922 13.789 -4.176 1 97.56 286 TYR A N 1
ATOM 2167 C CA . TYR A 1 286 ? -15.562 13.93 -3.678 1 97.56 286 TYR A CA 1
ATOM 2168 C C . TYR A 1 286 ? -15.141 12.703 -2.883 1 97.56 286 TYR A C 1
ATOM 2170 O O . TYR A 1 286 ? -14.25 12.781 -2.031 1 97.56 286 TYR A O 1
ATOM 2178 N N . PHE A 1 287 ? -15.805 11.57 -3.143 1 97.31 287 PHE A N 1
ATOM 2179 C CA . PHE A 1 287 ? -15.477 10.336 -2.438 1 97.31 287 PHE A CA 1
ATOM 2180 C C . PHE A 1 287 ? -14.203 9.719 -3 1 97.31 287 PHE A C 1
ATOM 2182 O O . PHE A 1 287 ? -14.102 9.461 -4.203 1 97.31 287 PHE A O 1
ATOM 2189 N N . TYR A 1 288 ? -13.211 9.539 -2.148 1 96.38 288 TYR A N 1
ATOM 2190 C CA . TYR A 1 288 ? -11.984 8.789 -2.396 1 96.38 288 TYR A CA 1
ATOM 2191 C C . TYR A 1 288 ? -11.758 7.742 -1.315 1 96.38 288 TYR A C 1
ATOM 2193 O O . TYR A 1 288 ? -11.68 8.07 -0.129 1 96.38 288 TYR A O 1
ATOM 2201 N N . PRO A 1 289 ? -11.555 6.453 -1.649 1 95 289 PRO A N 1
ATOM 2202 C CA . PRO A 1 289 ? -11.656 5.379 -0.658 1 95 289 PRO A CA 1
ATOM 2203 C C . PRO A 1 289 ? -10.312 5.02 -0.035 1 95 289 PRO A C 1
ATOM 2205 O O . PRO A 1 289 ? -10.25 4.199 0.881 1 95 289 PRO A O 1
ATOM 2208 N N . ASP A 1 290 ? -9.234 5.551 -0.463 1 95.56 290 ASP A N 1
ATOM 2209 C CA . ASP A 1 290 ? -7.957 4.93 -0.134 1 95.56 290 ASP A CA 1
ATOM 2210 C C . ASP A 1 290 ? -7.02 5.926 0.546 1 95.56 290 ASP A C 1
ATOM 2212 O O . ASP A 1 290 ? -5.824 5.969 0.245 1 95.56 290 ASP A O 1
ATOM 2216 N N . LEU A 1 291 ? -7.543 6.707 1.507 1 97.75 291 LEU A N 1
ATOM 2217 C CA . LEU A 1 291 ? -6.758 7.738 2.18 1 97.75 291 LEU A CA 1
ATOM 2218 C C . LEU A 1 291 ? -5.75 7.113 3.135 1 97.75 291 LEU A C 1
ATOM 2220 O O . LEU A 1 291 ? -4.781 7.766 3.537 1 97.75 291 LEU A O 1
ATOM 2224 N N . ILE A 1 292 ? -5.914 5.844 3.523 1 97.31 292 ILE A N 1
ATOM 2225 C CA . ILE A 1 292 ? -4.965 5.242 4.453 1 97.31 292 ILE A CA 1
ATOM 2226 C C . ILE A 1 292 ? -3.627 5.02 3.754 1 97.31 292 ILE A C 1
ATOM 2228 O O . ILE A 1 292 ? -2.584 4.945 4.406 1 97.31 292 ILE A O 1
ATOM 2232 N N . ARG A 1 293 ? -3.576 4.996 2.473 1 95.44 293 ARG A N 1
ATOM 2233 C CA . ARG A 1 293 ? -2.402 4.512 1.751 1 95.44 293 ARG A CA 1
ATOM 2234 C C . ARG A 1 293 ? -1.433 5.652 1.458 1 95.44 293 ARG A C 1
ATOM 2236 O O . ARG A 1 293 ? -0.355 5.434 0.903 1 95.44 293 ARG A O 1
ATOM 2243 N N . GLY A 1 294 ? -1.859 6.832 1.747 1 96.62 294 GLY A N 1
ATOM 2244 C CA . GLY A 1 294 ? -0.98 7.961 1.499 1 96.62 294 GLY A CA 1
ATOM 2245 C C . GLY A 1 294 ? -1.688 9.141 0.852 1 96.62 294 GLY A C 1
ATOM 2246 O O . GLY A 1 294 ? -2.916 9.141 0.738 1 96.62 294 GLY A O 1
ATOM 2247 N N . MET A 1 295 ? -0.865 10.07 0.435 1 97.69 295 MET A N 1
ATOM 2248 C CA . MET A 1 295 ? -1.361 11.289 -0.189 1 97.69 295 MET A CA 1
ATOM 2249 C C . MET A 1 295 ? -2.139 10.977 -1.463 1 97.69 295 MET A C 1
ATOM 2251 O O . MET A 1 295 ? -1.729 10.117 -2.248 1 97.69 295 MET A O 1
ATOM 2255 N N . LEU A 1 296 ? -3.283 11.617 -1.576 1 97.06 296 LEU A N 1
ATOM 2256 C CA . LEU A 1 296 ? -4.035 11.555 -2.826 1 97.06 296 LEU A CA 1
ATOM 2257 C C . LEU A 1 296 ? -3.283 12.266 -3.947 1 97.06 296 LEU A C 1
ATOM 2259 O O . LEU A 1 296 ? -3.035 13.477 -3.867 1 97.06 296 LEU A O 1
ATOM 2263 N N . VAL A 1 297 ? -2.91 11.523 -4.961 1 94.38 297 VAL A N 1
ATOM 2264 C CA . VAL A 1 297 ? -2.191 12.07 -6.105 1 94.38 297 VAL A CA 1
ATOM 2265 C C . VAL A 1 297 ? -2.996 11.836 -7.383 1 94.38 297 VAL A C 1
ATOM 2267 O O . VAL A 1 297 ? -3.061 10.711 -7.887 1 94.38 297 VAL A O 1
ATOM 2270 N N . ASP A 1 298 ? -3.594 12.805 -7.879 1 93.25 298 ASP A N 1
ATOM 2271 C CA . ASP A 1 298 ? -4.457 12.789 -9.055 1 93.25 298 ASP A CA 1
ATOM 2272 C C . ASP A 1 298 ? -4.82 14.203 -9.492 1 93.25 298 ASP A C 1
ATOM 2274 O O . ASP A 1 298 ? -5.18 15.039 -8.656 1 93.25 298 ASP A O 1
ATOM 2278 N N . GLY A 1 299 ? -4.711 14.453 -10.797 1 90.88 299 GLY A N 1
ATOM 2279 C CA . GLY A 1 299 ? -5.031 15.797 -11.242 1 90.88 299 GLY A CA 1
ATOM 2280 C C . GLY A 1 299 ? -4.242 16.875 -10.523 1 90.88 299 GLY A C 1
ATOM 2281 O O . GLY A 1 299 ? -3.01 16.859 -10.531 1 90.88 299 GLY A O 1
ATOM 2282 N N . GLU A 1 300 ? -4.992 17.703 -9.773 1 91.75 300 GLU A N 1
ATOM 2283 C CA . GLU A 1 300 ? -4.336 18.797 -9.055 1 91.75 300 GLU A CA 1
ATOM 2284 C C . GLU A 1 300 ? -3.842 18.328 -7.688 1 91.75 300 GLU A C 1
ATOM 2286 O O . GLU A 1 300 ? -3.053 19.031 -7.043 1 91.75 300 GLU A O 1
ATOM 2291 N N . HIS A 1 301 ? -4.332 17.203 -7.25 1 95.81 301 HIS A N 1
ATOM 2292 C CA . HIS A 1 301 ? -3.953 16.703 -5.934 1 95.81 301 HIS A CA 1
ATOM 2293 C C . HIS A 1 301 ? -2.5 16.234 -5.922 1 95.81 301 HIS A C 1
ATOM 2295 O O . HIS A 1 301 ? -2.1 15.414 -6.758 1 95.81 301 HIS A O 1
ATOM 2301 N N . GLY A 1 302 ? -1.75 16.734 -4.969 1 94.81 302 GLY A N 1
ATOM 2302 C CA . GLY A 1 302 ? -0.394 16.25 -4.766 1 94.81 302 GLY A CA 1
ATOM 2303 C C . GLY A 1 302 ? 0.552 16.641 -5.887 1 94.81 302 GLY A C 1
ATOM 2304 O O . GLY A 1 302 ? 1.572 15.977 -6.098 1 94.81 302 GLY A O 1
ATOM 2305 N N . GLN A 1 303 ? 0.236 17.656 -6.602 1 92.25 303 GLN A N 1
ATOM 2306 C CA . GLN A 1 303 ? 1.053 18.047 -7.746 1 92.25 303 GLN A CA 1
ATOM 2307 C C . GLN A 1 303 ? 1.938 19.234 -7.402 1 92.25 303 GLN A C 1
ATOM 2309 O O . GLN A 1 303 ? 3.086 19.312 -7.848 1 92.25 303 GLN A O 1
ATOM 2314 N N . ASP A 1 304 ? 1.438 20.188 -6.727 1 94.62 304 ASP A N 1
ATOM 2315 C CA . ASP A 1 304 ? 2.158 21.359 -6.258 1 94.62 304 ASP A CA 1
ATOM 2316 C C . ASP A 1 304 ? 2.555 21.219 -4.793 1 94.62 304 ASP A C 1
ATOM 2318 O O . ASP A 1 304 ? 1.758 21.516 -3.896 1 94.62 304 ASP A O 1
ATOM 2322 N N . MET A 1 305 ? 3.887 20.875 -4.57 1 96.69 305 MET A N 1
ATOM 2323 C CA . MET A 1 305 ? 4.27 20.516 -3.209 1 96.69 305 MET A CA 1
ATOM 2324 C C . MET A 1 305 ? 5.465 21.344 -2.742 1 96.69 305 MET A C 1
ATOM 2326 O O . MET A 1 305 ? 6.305 21.75 -3.551 1 96.69 305 MET A O 1
ATOM 2330 N N . ALA A 1 306 ? 5.488 21.656 -1.461 1 97.88 306 ALA A N 1
ATOM 2331 C CA . ALA A 1 306 ? 6.695 22.078 -0.759 1 97.88 306 ALA A CA 1
ATOM 2332 C C . ALA A 1 306 ? 7.418 20.875 -0.144 1 97.88 306 ALA A C 1
ATOM 2334 O O . ALA A 1 306 ? 6.809 20.062 0.551 1 97.88 306 ALA A O 1
ATOM 2335 N N . ILE A 1 307 ? 8.68 20.734 -0.468 1 98.5 307 ILE A N 1
ATOM 2336 C CA . ILE A 1 307 ? 9.516 19.672 0.088 1 98.5 307 ILE A CA 1
ATOM 2337 C C . ILE A 1 307 ? 10.633 20.281 0.924 1 98.5 307 ILE A C 1
ATOM 2339 O O . ILE A 1 307 ? 11.414 21.109 0.425 1 98.5 307 ILE A O 1
ATOM 2343 N N . TYR A 1 308 ? 10.695 19.969 2.213 1 98.56 308 TYR A N 1
ATOM 2344 C CA . TYR A 1 308 ? 11.68 20.578 3.102 1 98.56 308 TYR A CA 1
ATOM 2345 C C . TYR A 1 308 ? 12.016 19.641 4.258 1 98.56 308 TYR A C 1
ATOM 2347 O O . TYR A 1 308 ? 11.312 18.672 4.508 1 98.56 308 TYR A O 1
ATOM 2355 N N . THR A 1 309 ? 13.109 19.891 4.914 1 98.75 309 THR A N 1
ATOM 2356 C CA . THR A 1 309 ? 13.445 19.141 6.117 1 98.75 309 THR A CA 1
ATOM 2357 C C . THR A 1 309 ? 12.844 19.797 7.355 1 98.75 309 THR A C 1
ATOM 2359 O O . THR A 1 309 ? 12.898 21.016 7.508 1 98.75 309 THR A O 1
ATOM 2362 N N . GLY A 1 310 ? 12.141 19.047 8.141 1 98.56 310 GLY A N 1
ATOM 2363 C CA . GLY A 1 310 ? 11.508 19.484 9.367 1 98.56 310 GLY A CA 1
ATOM 2364 C C . GLY A 1 310 ? 11.57 18.453 10.477 1 98.56 310 GLY A C 1
ATOM 2365 O O . GLY A 1 310 ? 12.531 17.688 10.562 1 98.56 310 GLY A O 1
ATOM 2366 N N . SER A 1 311 ? 10.672 18.547 11.43 1 97.94 311 SER A N 1
ATOM 2367 C CA . SER A 1 311 ? 10.57 17.672 12.586 1 97.94 311 SER A CA 1
ATOM 2368 C C . SER A 1 311 ? 9.18 17.062 12.695 1 97.94 311 SER A C 1
ATOM 2370 O O . SER A 1 311 ? 8.352 17.219 11.805 1 97.94 311 SER A O 1
ATOM 2372 N N . THR A 1 312 ? 8.953 16.203 13.656 1 96.06 312 THR A N 1
ATOM 2373 C CA . THR A 1 312 ? 7.574 15.891 14.023 1 96.06 312 THR A CA 1
ATOM 2374 C C . THR A 1 312 ? 6.855 17.141 14.523 1 96.06 312 THR A C 1
ATOM 2376 O O . THR A 1 312 ? 7.496 18.109 14.938 1 96.06 312 THR A O 1
ATOM 2379 N N . THR A 1 313 ? 5.605 17.094 14.383 1 94.19 313 THR A N 1
ATOM 2380 C CA . THR A 1 313 ? 4.797 18.234 14.812 1 94.19 313 THR A CA 1
ATOM 2381 C C . THR A 1 313 ? 3.709 17.797 15.781 1 94.19 313 THR A C 1
ATOM 2383 O O . THR A 1 313 ? 3.787 16.703 16.359 1 94.19 313 THR A O 1
ATOM 2386 N N . GLY A 1 314 ? 2.779 18.75 16.109 1 86.75 314 GLY A N 1
ATOM 2387 C CA . GLY A 1 314 ? 1.733 18.5 17.078 1 86.75 314 GLY A CA 1
ATOM 2388 C C . GLY A 1 314 ? 1.769 19.453 18.266 1 86.75 314 GLY A C 1
ATOM 2389 O O . GLY A 1 314 ? 2.619 20.344 18.328 1 86.75 314 GLY A O 1
ATOM 2390 N N . THR A 1 315 ? 0.905 19.188 19.219 1 85.5 315 THR A N 1
ATOM 2391 C CA . THR A 1 315 ? 0.666 20.172 20.281 1 85.5 315 THR A CA 1
ATOM 2392 C C . THR A 1 315 ? 1.747 20.078 21.359 1 85.5 315 THR A C 1
ATOM 2394 O O . THR A 1 315 ? 1.883 20.984 22.188 1 85.5 315 THR A O 1
ATOM 2397 N N . SER A 1 316 ? 2.486 19.031 21.344 1 85.19 316 SER A N 1
ATOM 2398 C CA . SER A 1 316 ? 3.568 18.906 22.312 1 85.19 316 SER A CA 1
ATOM 2399 C C . SER A 1 316 ? 4.773 19.75 21.906 1 85.19 316 SER A C 1
ATOM 2401 O O . SER A 1 316 ? 5.758 19.828 22.641 1 85.19 316 SER A O 1
ATOM 2403 N N . ARG A 1 317 ? 4.711 20.422 20.797 1 88.69 317 ARG A N 1
ATOM 2404 C CA . ARG A 1 317 ? 5.73 21.328 20.297 1 88.69 317 ARG A CA 1
ATOM 2405 C C . ARG A 1 317 ? 5.172 22.75 20.141 1 88.69 317 ARG A C 1
ATOM 2407 O O . ARG A 1 317 ? 3.967 22.938 19.969 1 88.69 317 ARG A O 1
ATOM 2414 N N . SER A 1 318 ? 6.07 23.656 20.25 1 88.75 318 SER A N 1
ATOM 2415 C CA . SER A 1 318 ? 5.793 25.078 20.047 1 88.75 318 SER A CA 1
ATOM 2416 C C . SER A 1 318 ? 7.043 25.828 19.609 1 88.75 318 SER A C 1
ATOM 2418 O O . SER A 1 318 ? 8.07 25.219 19.297 1 88.75 318 SER A O 1
ATOM 2420 N N . ASN A 1 319 ? 6.836 27.109 19.438 1 91.56 319 ASN A N 1
ATOM 2421 C CA . ASN A 1 319 ? 8.008 27.922 19.109 1 91.56 319 ASN A CA 1
ATOM 2422 C C . ASN A 1 319 ? 8.914 28.109 20.328 1 91.56 319 ASN A C 1
ATOM 2424 O O . ASN A 1 319 ? 10.008 28.672 20.203 1 91.56 319 ASN A O 1
ATOM 2428 N N . GLU A 1 320 ? 8.57 27.609 21.484 1 91.06 320 GLU A N 1
ATOM 2429 C CA . GLU A 1 320 ? 9.406 27.578 22.672 1 91.06 320 GLU A CA 1
ATOM 2430 C C . GLU A 1 320 ? 9.953 26.188 22.922 1 91.06 320 GLU A C 1
ATOM 2432 O O . GLU A 1 320 ? 11.047 26.031 23.484 1 91.06 320 GLU A O 1
ATOM 2437 N N . VAL A 1 321 ? 9.148 25.266 22.547 1 92.56 321 VAL A N 1
ATOM 2438 C CA . VAL A 1 321 ? 9.523 23.859 22.734 1 92.56 321 VAL A CA 1
ATOM 2439 C C . VAL A 1 321 ? 9.742 23.203 21.375 1 92.56 321 VAL A C 1
ATOM 2441 O O . VAL A 1 321 ? 8.812 23.094 20.562 1 92.56 321 VAL A O 1
ATOM 2444 N N . CYS A 1 322 ? 10.938 22.672 21.125 1 94.88 322 CYS A N 1
ATOM 2445 C CA . CYS A 1 322 ? 11.297 22.125 19.828 1 94.88 322 CYS A CA 1
ATOM 2446 C C . CYS A 1 322 ? 11.344 20.594 19.875 1 94.88 322 CYS A C 1
ATOM 2448 O O . CYS A 1 322 ? 11.703 20.016 20.906 1 94.88 322 CYS A O 1
ATOM 2450 N N . SER A 1 323 ? 10.953 19.984 18.766 1 95.62 323 SER A N 1
ATOM 2451 C CA . SER A 1 323 ? 11.016 18.531 18.641 1 95.62 323 SER A CA 1
ATOM 2452 C C . SER A 1 323 ? 12.453 18.062 18.484 1 95.62 323 SER A C 1
ATOM 2454 O O . SER A 1 323 ? 13.25 18.688 17.781 1 95.62 323 SER A O 1
ATOM 2456 N N . SER A 1 324 ? 12.734 16.938 19.141 1 94 324 SER A N 1
ATOM 2457 C CA . SER A 1 324 ? 14.031 16.281 18.969 1 94 324 SER A CA 1
ATOM 2458 C C . SER A 1 324 ? 14.008 15.281 17.828 1 94 324 SER A C 1
ATOM 2460 O O . SER A 1 324 ? 15.055 14.805 17.391 1 94 324 SER A O 1
ATOM 2462 N N . TYR A 1 325 ? 12.82 14.969 17.266 1 95.19 325 TYR A N 1
ATOM 2463 C CA . TYR A 1 325 ? 12.695 14.102 16.094 1 95.19 325 TYR A CA 1
ATOM 2464 C C . TYR A 1 325 ? 12.891 14.898 14.805 1 95.19 325 TYR A C 1
ATOM 2466 O O . TYR A 1 325 ? 11.922 15.211 14.109 1 95.19 325 TYR A O 1
ATOM 2474 N N . THR A 1 326 ? 14.039 15.172 14.484 1 96.44 326 THR A N 1
ATOM 2475 C CA . THR A 1 326 ? 14.5 16.016 13.391 1 96.44 326 THR A CA 1
ATOM 2476 C C . THR A 1 326 ? 15.953 15.695 13.031 1 96.44 326 THR A C 1
ATOM 2478 O O . THR A 1 326 ? 16.719 15.227 13.883 1 96.44 326 THR A O 1
ATOM 2481 N N . PRO A 1 327 ? 16.391 15.852 11.695 1 97.88 327 PRO A N 1
ATOM 2482 C CA . PRO A 1 327 ? 15.586 16.297 10.555 1 97.88 327 PRO A CA 1
ATOM 2483 C C . PRO A 1 327 ? 14.906 15.148 9.82 1 97.88 327 PRO A C 1
ATOM 2485 O O . PRO A 1 327 ? 15.5 14.086 9.648 1 97.88 327 PRO A O 1
ATOM 2488 N N . ILE A 1 328 ? 13.68 15.305 9.438 1 98.56 328 ILE A N 1
ATOM 2489 C CA . ILE A 1 328 ? 12.984 14.422 8.508 1 98.56 328 ILE A CA 1
ATOM 2490 C C . ILE A 1 328 ? 12.453 15.227 7.324 1 98.56 328 ILE A C 1
ATOM 2492 O O . ILE A 1 328 ? 12.445 16.453 7.363 1 98.56 328 ILE A O 1
ATOM 2496 N N . THR A 1 329 ? 12.047 14.562 6.281 1 98.81 329 THR A N 1
ATOM 2497 C CA . THR A 1 329 ? 11.594 15.273 5.09 1 98.81 329 THR A CA 1
ATOM 2498 C C . THR A 1 329 ? 10.07 15.383 5.074 1 98.81 329 THR A C 1
ATOM 2500 O O . THR A 1 329 ? 9.367 14.398 5.305 1 98.81 329 THR A O 1
ATOM 2503 N N . TRP A 1 330 ? 9.609 16.547 4.84 1 98.88 330 TRP A N 1
ATOM 2504 C CA . TRP A 1 330 ? 8.195 16.797 4.602 1 98.88 330 TRP A CA 1
ATOM 2505 C C . TRP A 1 330 ? 7.93 17.047 3.119 1 98.88 330 TRP A C 1
ATOM 2507 O O . TRP A 1 330 ? 8.68 17.781 2.463 1 98.88 330 TRP A O 1
ATOM 2517 N N . GLN A 1 331 ? 6.98 16.391 2.584 1 98.38 331 GLN A N 1
ATOM 2518 C CA . GLN A 1 331 ? 6.363 16.703 1.302 1 98.38 331 GLN A CA 1
ATOM 2519 C C . GLN A 1 331 ? 4.906 17.125 1.484 1 98.38 331 GLN A C 1
ATOM 2521 O O . GLN A 1 331 ? 4.043 16.281 1.771 1 98.38 331 GLN A O 1
ATOM 2526 N N . VAL A 1 332 ? 4.629 18.406 1.316 1 98.69 332 VAL A N 1
ATOM 2527 C CA . VAL A 1 332 ? 3.334 18.969 1.693 1 98.69 332 VAL A CA 1
ATOM 2528 C C . VAL A 1 332 ? 2.645 19.547 0.462 1 98.69 332 VAL A C 1
ATOM 2530 O O . VAL A 1 332 ? 3.217 20.391 -0.238 1 98.69 332 VAL A O 1
ATOM 2533 N N . ASP A 1 333 ? 1.423 19.094 0.177 1 98.38 333 ASP A N 1
ATOM 2534 C CA . ASP A 1 333 ? 0.571 19.672 -0.853 1 98.38 333 ASP A CA 1
ATOM 2535 C C . ASP A 1 333 ? 0.201 21.109 -0.505 1 98.38 333 ASP A C 1
ATOM 2537 O O . ASP A 1 333 ? -0.421 21.359 0.528 1 98.38 333 ASP A O 1
ATOM 2541 N N . ARG A 1 334 ? 0.513 22.078 -1.358 1 96.94 334 ARG A N 1
ATOM 2542 C CA . ARG A 1 334 ? 0.286 23.484 -1.072 1 96.94 334 ARG A CA 1
ATOM 2543 C C . ARG A 1 334 ? -1.182 23.859 -1.258 1 96.94 334 ARG A C 1
ATOM 2545 O O . ARG A 1 334 ? -1.636 24.891 -0.76 1 96.94 334 ARG A O 1
ATOM 2552 N N . LYS A 1 335 ? -1.837 23.047 -1.954 1 97.19 335 LYS A N 1
ATOM 2553 C CA . LYS A 1 335 ? -3.229 23.344 -2.283 1 97.19 335 LYS A CA 1
ATOM 2554 C C . LYS A 1 335 ? -4.18 22.734 -1.261 1 97.19 335 LYS A C 1
ATOM 2556 O O . LYS A 1 335 ? -3.871 21.688 -0.668 1 97.19 335 LYS A O 1
ATOM 2561 N N . CYS A 1 336 ? -5.23 23.422 -1.075 1 97.81 336 CYS A N 1
ATOM 2562 C CA . CYS A 1 336 ? -6.336 22.875 -0.304 1 97.81 336 CYS A CA 1
ATOM 2563 C C . CYS A 1 336 ? -7.34 22.172 -1.215 1 97.81 336 CYS A C 1
ATOM 2565 O O . CYS A 1 336 ? -7.633 22.656 -2.309 1 97.81 336 CYS A O 1
ATOM 2567 N N . HIS A 1 337 ? -7.879 21.047 -0.792 1 98.31 337 HIS A N 1
ATOM 2568 C CA . HIS A 1 337 ? -8.82 20.281 -1.606 1 98.31 337 HIS A CA 1
ATOM 2569 C C . HIS A 1 337 ? -10.086 19.953 -0.827 1 98.31 337 HIS A C 1
ATOM 2571 O O . HIS A 1 337 ? -10.133 20.109 0.395 1 98.31 337 HIS A O 1
ATOM 2577 N N . MET A 1 338 ? -11.148 19.641 -1.523 1 98.44 338 MET A N 1
ATOM 2578 C CA . MET A 1 338 ? -12.344 19.078 -0.901 1 98.44 338 MET A CA 1
ATOM 2579 C C . MET A 1 338 ? -12.32 17.562 -0.937 1 98.44 338 MET A C 1
ATOM 2581 O O . MET A 1 338 ? -11.797 16.969 -1.879 1 98.44 338 MET A O 1
ATOM 2585 N N . ILE A 1 339 ? -12.844 16.984 0.076 1 98.62 339 ILE A N 1
ATOM 2586 C CA . ILE A 1 339 ? -12.969 15.523 0.166 1 98.62 339 ILE A CA 1
ATOM 2587 C C . ILE A 1 339 ? -14.25 15.164 0.92 1 98.62 339 ILE A C 1
ATOM 2589 O O . ILE A 1 339 ? -14.664 15.891 1.83 1 98.62 339 ILE A O 1
ATOM 2593 N N . SER A 1 340 ? -14.867 14.094 0.585 1 98.56 340 SER A N 1
ATOM 2594 C CA . SER A 1 340 ? -16.141 13.75 1.205 1 98.56 340 SER A CA 1
ATOM 2595 C C . SER A 1 340 ? -15.945 13.25 2.633 1 98.56 340 SER A C 1
ATOM 2597 O O . SER A 1 340 ? -14.914 12.648 2.951 1 98.56 340 SER A O 1
ATOM 2599 N N . ALA A 1 341 ? -16.938 13.461 3.416 1 98.44 341 ALA A N 1
ATOM 2600 C CA . ALA A 1 341 ? -16.969 12.914 4.77 1 98.44 341 ALA A CA 1
ATOM 2601 C C . ALA A 1 341 ? -16.844 11.398 4.75 1 98.44 341 ALA A C 1
ATOM 2603 O O . ALA A 1 341 ? -16.125 10.82 5.574 1 98.44 341 ALA A O 1
ATOM 2604 N N . SER A 1 342 ? -17.453 10.742 3.814 1 98.06 342 SER A N 1
ATOM 2605 C CA . SER A 1 342 ? -17.422 9.289 3.705 1 98.06 342 SER A CA 1
ATOM 2606 C C . SER A 1 342 ? -16 8.797 3.434 1 98.06 342 SER A C 1
ATOM 2608 O O . SER A 1 342 ? -15.633 7.695 3.852 1 98.06 342 SER A O 1
ATOM 2610 N N . SER A 1 343 ? -15.195 9.602 2.779 1 98.31 343 SER A N 1
ATOM 2611 C CA . SER A 1 343 ? -13.805 9.234 2.549 1 98.31 343 SER A CA 1
ATOM 2612 C C . SER A 1 343 ? -13.031 9.117 3.861 1 98.31 343 SER A C 1
ATOM 2614 O O . SER A 1 343 ? -12.273 8.172 4.059 1 98.31 343 SER A O 1
ATOM 2616 N N . PHE A 1 344 ? -13.211 10.055 4.758 1 98.31 344 PHE A N 1
ATOM 2617 C CA . PHE A 1 344 ? -12.578 9.992 6.066 1 98.31 344 PHE A CA 1
ATOM 2618 C C . PHE A 1 344 ? -13.117 8.812 6.871 1 98.31 344 PHE A C 1
ATOM 2620 O O . PHE A 1 344 ? -12.352 8.109 7.531 1 98.31 344 PHE A O 1
ATOM 2627 N N . ASP A 1 345 ? -14.422 8.703 6.785 1 97.62 345 ASP A N 1
ATOM 2628 C CA . ASP A 1 345 ? -15.008 7.586 7.523 1 97.62 345 ASP A CA 1
ATOM 2629 C C . ASP A 1 345 ? -14.469 6.25 7.012 1 97.62 345 ASP A C 1
ATOM 2631 O O . ASP A 1 345 ? -14.195 5.344 7.801 1 97.62 345 ASP A O 1
ATOM 2635 N N . LYS A 1 346 ? -14.328 6.109 5.68 1 97.56 346 LYS A N 1
ATOM 2636 C CA . LYS A 1 346 ? -13.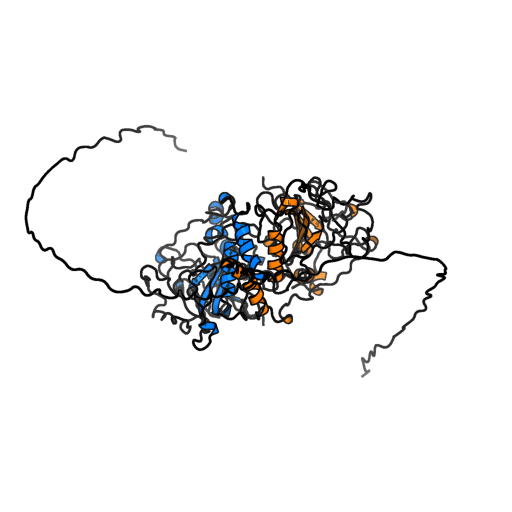703 4.934 5.078 1 97.56 346 LYS A CA 1
ATOM 2637 C C . LYS A 1 346 ? -12.266 4.777 5.551 1 97.56 346 LYS A C 1
ATOM 2639 O O . LYS A 1 346 ? -11.805 3.664 5.809 1 97.56 346 LYS A O 1
ATOM 2644 N N . MET A 1 347 ? -11.531 5.836 5.676 1 98.06 347 MET A N 1
ATOM 2645 C CA . MET A 1 347 ? -10.172 5.797 6.211 1 98.06 347 MET A CA 1
ATOM 2646 C C . MET A 1 347 ? -10.172 5.254 7.637 1 98.06 347 MET A C 1
ATOM 2648 O O . MET A 1 347 ? -9.344 4.406 7.98 1 98.06 347 MET A O 1
ATOM 2652 N N . CYS A 1 348 ? -11.078 5.734 8.445 1 97.56 348 CYS A N 1
ATOM 2653 C CA . CYS A 1 348 ? -11.164 5.262 9.82 1 97.56 348 CYS A CA 1
ATOM 2654 C C . CYS A 1 348 ? -11.5 3.775 9.867 1 97.56 348 CYS A C 1
ATOM 2656 O O . CYS A 1 348 ? -10.953 3.035 10.688 1 97.56 348 CYS A O 1
ATOM 2658 N N . TYR A 1 349 ? -12.406 3.359 9.008 1 96.5 349 TYR A N 1
ATOM 2659 C CA . TYR A 1 349 ? -12.695 1.938 8.867 1 96.5 349 TYR A CA 1
ATOM 2660 C C . TYR A 1 349 ? -11.438 1.146 8.547 1 96.5 349 TYR A C 1
ATOM 2662 O O . TYR A 1 349 ? -11.164 0.124 9.18 1 96.5 349 TYR A O 1
ATOM 2670 N N . ASP A 1 350 ? -10.68 1.605 7.578 1 96.81 350 ASP A N 1
ATOM 2671 C CA . ASP A 1 350 ? -9.453 0.917 7.172 1 96.81 350 ASP A CA 1
ATOM 2672 C C . ASP A 1 350 ? -8.438 0.892 8.305 1 96.81 350 ASP A C 1
ATOM 2674 O O . ASP A 1 350 ? -7.715 -0.095 8.484 1 96.81 350 ASP A O 1
ATOM 2678 N N . MET A 1 351 ? -8.383 1.97 9.039 1 97.06 351 MET A N 1
ATOM 2679 C CA . MET A 1 351 ? -7.492 2.029 10.195 1 97.06 351 MET A CA 1
ATOM 2680 C C . MET A 1 351 ? -7.867 0.967 11.219 1 97.06 351 MET A C 1
ATOM 2682 O O . MET A 1 351 ? -7 0.257 11.734 1 97.06 351 MET A O 1
ATOM 2686 N N . LYS A 1 352 ? -9.109 0.751 11.438 1 94.88 352 LYS A N 1
ATOM 2687 C CA . LYS A 1 352 ? -9.578 -0.245 12.398 1 94.88 352 LYS A CA 1
ATOM 2688 C C . LYS A 1 352 ? -9.289 -1.66 11.906 1 94.88 352 LYS A C 1
ATOM 2690 O O . LYS A 1 352 ? -9.148 -2.584 12.711 1 94.88 352 LYS A O 1
ATOM 2695 N N . MET A 1 353 ? -9.195 -1.771 10.625 1 94.75 353 MET A N 1
ATOM 2696 C CA . MET A 1 353 ? -9.023 -3.088 10.023 1 94.75 353 MET A CA 1
ATOM 2697 C C . MET A 1 353 ? -7.566 -3.531 10.086 1 94.75 353 MET A C 1
ATOM 2699 O O . MET A 1 353 ? -7.246 -4.672 9.75 1 94.75 353 MET A O 1
ATOM 2703 N N . GLN A 1 354 ? -6.672 -2.668 10.531 1 94.94 354 GLN A N 1
ATOM 2704 C CA . GLN A 1 354 ? -5.266 -3.035 10.648 1 94.94 354 GLN A CA 1
ATOM 2705 C C . GLN A 1 354 ? -5.016 -3.879 11.891 1 94.94 354 GLN A C 1
ATOM 2707 O O . GLN A 1 354 ? -5.836 -3.889 12.82 1 94.94 354 GLN A O 1
ATOM 2712 N N . ARG A 1 355 ? -3.934 -4.648 11.898 1 93.44 355 ARG A N 1
ATOM 2713 C CA . ARG A 1 355 ? -3.592 -5.461 13.062 1 93.44 355 ARG A CA 1
ATOM 2714 C C . ARG A 1 355 ? -3.502 -4.605 14.32 1 93.44 355 ARG A C 1
ATOM 2716 O O . ARG A 1 355 ? -4.02 -4.988 15.375 1 93.44 355 ARG A O 1
ATOM 2723 N N . ASP A 1 356 ? -2.758 -3.465 14.273 1 92.31 356 ASP A N 1
ATOM 2724 C CA . ASP A 1 356 ? -2.664 -2.576 15.422 1 92.31 356 ASP A CA 1
ATOM 2725 C C . ASP A 1 356 ? -4.012 -1.921 15.719 1 92.31 356 ASP A C 1
ATOM 2727 O O . ASP A 1 356 ? -4.188 -1.306 16.781 1 92.31 356 ASP A O 1
ATOM 2731 N N . ASP A 1 357 ? -5.191 -2.16 15.016 1 84.25 357 ASP A N 1
ATOM 2732 C CA . ASP A 1 357 ? -6.57 -1.688 15.094 1 84.25 357 ASP A CA 1
ATOM 2733 C C . ASP A 1 357 ? -6.625 -0.164 15.156 1 84.25 357 ASP A C 1
ATOM 2735 O O . ASP A 1 357 ? -7.531 0.454 14.594 1 84.25 357 ASP A O 1
ATOM 2739 N N . MET A 1 358 ? -5.715 0.643 15.5 1 93.75 358 MET A N 1
ATOM 2740 C CA . MET A 1 358 ? -5.488 2.086 15.523 1 93.75 358 MET A CA 1
ATOM 2741 C C . MET A 1 358 ? -6.723 2.818 16.047 1 93.75 358 MET A C 1
ATOM 2743 O O . MET A 1 358 ? -6.93 3.992 15.734 1 93.75 358 MET A O 1
ATOM 2747 N N . SER A 1 359 ? -7.684 2.252 16.797 1 92.06 359 SER A N 1
ATOM 2748 C CA . SER A 1 359 ? -8.945 2.799 17.281 1 92.06 359 SER A CA 1
ATOM 2749 C C . SER A 1 359 ? -8.719 3.986 18.219 1 92.06 359 SER A C 1
ATOM 2751 O O . SER A 1 359 ? -9.594 4.836 18.375 1 92.06 359 SER A O 1
ATOM 2753 N N . GLY A 1 360 ? -7.617 4.055 18.781 1 91.38 360 GLY A N 1
ATOM 2754 C CA . GLY A 1 360 ? -7.332 5.16 19.688 1 91.38 360 GLY A CA 1
ATOM 2755 C C . GLY A 1 360 ? -6.996 6.449 18.969 1 91.38 360 GLY A C 1
ATOM 2756 O O . GLY A 1 360 ? -6.863 7.504 19.594 1 91.38 360 GLY A O 1
ATOM 2757 N N . ASP A 1 361 ? -6.965 6.406 17.672 1 94.88 361 ASP A N 1
ATOM 2758 C CA . ASP A 1 361 ? -6.465 7.551 16.906 1 94.88 361 ASP A CA 1
ATOM 2759 C C . ASP A 1 361 ? -7.438 7.945 15.805 1 94.88 361 ASP A C 1
ATOM 2761 O O . ASP A 1 361 ? -7.031 8.492 14.781 1 94.88 361 ASP A O 1
ATOM 2765 N N . LEU A 1 362 ? -8.734 7.711 15.977 1 96.81 362 LEU A N 1
ATOM 2766 C CA . LEU A 1 362 ? -9.742 7.949 14.945 1 96.81 362 LEU A CA 1
ATOM 2767 C C . LEU A 1 362 ? -10.383 9.32 15.117 1 96.81 362 LEU A C 1
ATOM 2769 O O . LEU A 1 362 ? -11.602 9.469 14.984 1 96.81 362 LEU A O 1
ATOM 2773 N N . HIS A 1 363 ? -9.562 10.344 15.539 1 94 363 HIS A N 1
ATOM 2774 C CA . HIS A 1 363 ? -10.008 11.711 15.789 1 94 363 HIS A CA 1
ATOM 2775 C C . HIS A 1 363 ? -8.945 12.727 15.375 1 94 363 HIS A C 1
ATOM 2777 O O . HIS A 1 363 ? -7.777 12.367 15.195 1 94 363 HIS A O 1
ATOM 2783 N N . ALA A 1 364 ? -9.383 13.953 15.219 1 94.25 364 ALA A N 1
ATOM 2784 C CA . ALA A 1 364 ? -8.43 15.016 14.906 1 94.25 364 ALA A CA 1
ATOM 2785 C C . ALA A 1 364 ? -7.609 15.398 16.141 1 94.25 364 ALA A C 1
ATOM 2787 O O . ALA A 1 364 ? -8.156 15.562 17.234 1 94.25 364 ALA A O 1
ATOM 2788 N N . HIS A 1 365 ? -6.336 15.477 15.914 1 92.19 365 HIS A N 1
ATOM 2789 C CA . HIS A 1 365 ? -5.453 16.031 16.938 1 92.19 365 HIS A CA 1
ATOM 2790 C C . HIS A 1 365 ? -5.379 17.547 16.828 1 92.19 365 HIS A C 1
ATOM 2792 O O . HIS A 1 365 ? -5.809 18.125 15.828 1 92.19 365 HIS A O 1
ATOM 2798 N N . GLY A 1 366 ? -4.883 18.109 17.875 1 89.06 366 GLY A N 1
ATOM 2799 C CA . GLY A 1 366 ? -4.637 19.547 17.812 1 89.06 366 GLY A CA 1
ATOM 2800 C C . GLY A 1 366 ? -3.512 19.922 16.859 1 89.06 366 GLY A C 1
ATOM 2801 O O . GLY A 1 366 ? -2.713 19.062 16.469 1 89.06 366 GLY A O 1
ATOM 2802 N N . SER A 1 367 ? -3.473 21.172 16.531 1 90.62 367 SER A N 1
ATOM 2803 C CA . SER A 1 367 ? -2.463 21.672 15.602 1 90.62 367 SER A CA 1
ATOM 2804 C C . SER A 1 367 ? -1.392 22.469 16.328 1 90.62 367 SER A C 1
ATOM 2806 O O . SER A 1 367 ? -1.697 23.219 17.266 1 90.62 367 SER A O 1
ATOM 2808 N N . ARG A 1 368 ? -0.218 22.281 15.93 1 89.31 368 ARG A N 1
ATOM 2809 C CA . ARG A 1 368 ? 0.854 23.156 16.391 1 89.31 368 ARG A CA 1
ATOM 2810 C C . ARG A 1 368 ? 0.679 24.578 15.852 1 89.31 368 ARG A C 1
ATOM 2812 O O . ARG A 1 368 ? 0.131 24.766 14.766 1 89.31 368 ARG A O 1
ATOM 2819 N N . GLU A 1 369 ? 1.174 25.547 16.656 1 87.88 369 GLU A N 1
ATOM 2820 C CA . GLU A 1 369 ? 1.267 26.891 16.094 1 87.88 369 GLU A CA 1
ATOM 2821 C C . GLU A 1 369 ? 2.219 26.938 14.906 1 87.88 369 GLU A C 1
ATOM 2823 O O . GLU A 1 369 ? 3.158 26.141 14.828 1 87.88 369 GLU A O 1
ATOM 2828 N N . LEU A 1 370 ? 1.979 27.844 14.031 1 92.06 370 LEU A N 1
ATOM 2829 C CA . LEU A 1 370 ? 2.877 28 12.891 1 92.06 370 LEU A CA 1
ATOM 2830 C C . LEU A 1 370 ? 4.316 28.188 13.359 1 92.06 370 LEU A C 1
ATOM 2832 O O . LEU A 1 370 ? 4.59 29.062 14.188 1 92.06 370 LEU A O 1
ATOM 2836 N N . VAL A 1 371 ? 5.156 27.438 12.852 1 93.75 371 VAL A N 1
ATOM 2837 C CA . VAL A 1 371 ? 6.559 27.5 13.25 1 93.75 371 VAL A CA 1
ATOM 2838 C C . VAL A 1 371 ? 7.16 28.828 12.82 1 93.75 371 VAL A C 1
ATOM 2840 O O . VAL A 1 371 ? 6.91 29.297 11.703 1 93.75 371 VAL A O 1
ATOM 2843 N N . HIS A 1 372 ? 7.922 29.375 13.758 1 92.81 372 HIS A N 1
ATOM 2844 C CA . HIS A 1 372 ? 8.633 30.609 13.461 1 92.81 372 HIS A CA 1
ATOM 2845 C C . HIS A 1 372 ? 9.672 30.406 12.367 1 92.81 372 HIS A C 1
ATOM 2847 O O . HIS A 1 372 ? 10.367 29.375 12.352 1 92.81 372 HIS A O 1
ATOM 2853 N N . ASP A 1 373 ? 9.891 31.453 11.562 1 94.12 373 ASP A N 1
ATOM 2854 C CA . ASP A 1 373 ? 10.781 31.375 10.406 1 94.12 373 ASP A CA 1
ATOM 2855 C C . ASP A 1 373 ? 12.18 30.938 10.828 1 94.12 373 ASP A C 1
ATOM 2857 O O . ASP A 1 373 ? 12.859 30.219 10.086 1 94.12 373 ASP A O 1
ATOM 2861 N N . LYS A 1 374 ? 12.641 31.391 11.938 1 94.75 374 LYS A N 1
ATOM 2862 C CA . LYS A 1 374 ? 14.008 31.125 12.359 1 94.75 374 LYS A CA 1
ATOM 2863 C C . LYS A 1 374 ? 14.234 29.641 12.625 1 94.75 374 LYS A C 1
ATOM 2865 O O . LYS A 1 374 ? 15.383 29.188 12.727 1 94.75 374 LYS A O 1
ATOM 2870 N N . TYR A 1 375 ? 13.109 28.844 12.742 1 95.94 375 TYR A N 1
ATOM 2871 C CA . TYR A 1 375 ? 13.234 27.422 13 1 95.94 375 TYR A CA 1
ATOM 2872 C C . TYR A 1 375 ? 12.891 26.609 11.758 1 95.94 375 TYR A C 1
ATOM 2874 O O . TYR A 1 375 ? 12.898 25.375 11.789 1 95.94 375 TYR A O 1
ATOM 2882 N N . VAL A 1 376 ? 12.57 27.25 10.609 1 96.88 376 VAL A N 1
ATOM 2883 C CA . VAL A 1 376 ? 12.25 26.562 9.359 1 96.88 376 VAL A CA 1
ATOM 2884 C C . VAL A 1 376 ? 13.5 26.484 8.484 1 96.88 376 VAL A C 1
ATOM 2886 O O . VAL A 1 376 ? 14.156 27.5 8.234 1 96.88 376 VAL A O 1
ATOM 2889 N N . ALA A 1 377 ? 13.789 25.328 8.023 1 98.44 377 ALA A N 1
ATOM 2890 C CA . ALA A 1 377 ? 14.961 25.125 7.176 1 98.44 377 ALA A CA 1
ATOM 2891 C C . ALA A 1 377 ? 14.875 25.984 5.91 1 98.44 377 ALA A C 1
ATOM 2893 O O . ALA A 1 377 ? 13.789 26.172 5.355 1 98.44 377 ALA A O 1
ATOM 2894 N N . ASN A 1 378 ? 15.977 26.391 5.367 1 97.25 378 ASN A N 1
ATOM 2895 C CA . ASN A 1 378 ? 16.031 27.188 4.141 1 97.25 378 ASN A CA 1
ATOM 2896 C C . ASN A 1 378 ? 16.219 26.297 2.912 1 97.25 378 ASN A C 1
ATOM 2898 O O . ASN A 1 378 ? 16.719 26.766 1.886 1 97.25 378 ASN A O 1
ATOM 2902 N N . ASN A 1 379 ? 15.914 25.078 3.006 1 96.31 379 ASN A N 1
ATOM 2903 C CA . ASN A 1 379 ? 16.188 24.125 1.929 1 96.31 379 ASN A CA 1
ATOM 2904 C C . ASN A 1 379 ? 14.914 23.703 1.217 1 96.31 379 ASN A C 1
ATOM 2906 O O . ASN A 1 379 ? 14.867 22.609 0.64 1 96.31 379 ASN A O 1
ATOM 2910 N N . GLN A 1 380 ? 13.867 24.469 1.301 1 95.25 380 GLN A N 1
ATOM 2911 C CA . GLN A 1 380 ? 12.609 24.109 0.659 1 95.25 380 GLN A CA 1
ATOM 2912 C C . GLN A 1 380 ? 12.781 23.969 -0.851 1 95.25 380 GLN A C 1
ATOM 2914 O O . GLN A 1 380 ? 13.383 24.828 -1.496 1 95.25 380 GLN A O 1
ATOM 2919 N N . TYR A 1 381 ? 12.359 22.828 -1.317 1 92.25 381 TYR A N 1
ATOM 2920 C CA . TYR A 1 381 ? 12.273 22.516 -2.742 1 92.25 381 TYR A CA 1
ATOM 2921 C C . TYR A 1 381 ? 10.836 22.609 -3.232 1 92.25 381 TYR A C 1
ATOM 2923 O O . TYR A 1 381 ? 9.938 21.984 -2.654 1 92.25 381 TYR A O 1
ATOM 2931 N N . ASP A 1 382 ? 10.617 23.391 -4.281 1 87.5 382 ASP A N 1
ATOM 2932 C CA . ASP A 1 382 ? 9.289 23.516 -4.863 1 87.5 382 ASP A CA 1
ATOM 2933 C C . ASP A 1 382 ? 9.117 22.562 -6.051 1 87.5 382 ASP A C 1
ATOM 2935 O O . ASP A 1 382 ? 9.703 22.797 -7.113 1 87.5 382 ASP A O 1
ATOM 2939 N N . LYS A 1 383 ? 8.414 21.5 -5.75 1 83.38 383 LYS A N 1
ATOM 2940 C CA . LYS A 1 383 ? 8.109 20.609 -6.871 1 83.38 383 LYS A CA 1
ATOM 2941 C C . LYS A 1 383 ? 7.109 21.25 -7.824 1 83.38 383 LYS A C 1
ATOM 2943 O O . LYS A 1 383 ? 6.094 21.797 -7.391 1 83.38 383 LYS A O 1
ATOM 2948 N N . ALA A 1 384 ? 7.641 21.453 -9.109 1 67.88 384 ALA A N 1
ATOM 2949 C CA . ALA A 1 384 ? 6.777 22.078 -10.102 1 67.88 384 ALA A CA 1
ATOM 2950 C C . ALA A 1 384 ? 5.645 21.156 -10.523 1 67.88 384 ALA A C 1
ATOM 2952 O O . ALA A 1 384 ? 5.816 19.938 -10.555 1 67.88 384 ALA A O 1
ATOM 2953 N N . THR A 1 385 ? 4.414 21.781 -10.609 1 56.62 385 THR A N 1
ATOM 2954 C CA . THR A 1 385 ? 3.285 21.094 -11.227 1 56.62 385 THR A CA 1
ATOM 2955 C C . THR A 1 385 ? 3.688 20.5 -12.57 1 56.62 385 THR A C 1
ATOM 2957 O O . THR A 1 385 ? 4.441 21.125 -13.328 1 56.62 385 THR A O 1
ATOM 2960 N N . ARG A 1 386 ? 3.801 19.25 -12.672 1 42.81 386 ARG A N 1
ATOM 2961 C CA . ARG A 1 386 ? 3.998 18.766 -14.031 1 42.81 386 ARG A CA 1
ATOM 2962 C C . ARG A 1 386 ? 3.119 19.531 -15.016 1 42.81 386 ARG A C 1
ATOM 2964 O O . ARG A 1 386 ? 1.902 19.625 -14.836 1 42.81 386 ARG A O 1
ATOM 2971 N N . GLU A 1 387 ? 3.592 20.656 -15.547 1 37.31 387 GLU A N 1
ATOM 2972 C CA . GLU A 1 387 ? 2.883 21.219 -16.688 1 37.31 387 GLU A CA 1
ATOM 2973 C C . GLU A 1 387 ? 2.604 20.141 -17.75 1 37.31 387 GLU A C 1
ATOM 2975 O O . GLU A 1 387 ? 3.398 19.219 -17.922 1 37.31 387 GLU A O 1
ATOM 2980 N N . MET B 1 1 ? 19.312 22.781 -61.031 1 20.44 1 MET B N 1
ATOM 2981 C CA . MET B 1 1 ? 18.188 23.547 -60.5 1 20.44 1 MET B CA 1
ATOM 2982 C C . MET B 1 1 ? 17 22.625 -60.25 1 20.44 1 MET B C 1
ATOM 2984 O O . MET B 1 1 ? 15.867 23.109 -60.062 1 20.44 1 MET B O 1
ATOM 2988 N N . CYS B 1 2 ? 17.234 21.188 -60.5 1 20.36 2 CYS B N 1
ATOM 2989 C CA . CYS B 1 2 ? 16.906 19.766 -60.688 1 20.36 2 CYS B CA 1
ATOM 2990 C C . CYS B 1 2 ? 16.172 19.219 -59.469 1 20.36 2 CYS B C 1
ATOM 2992 O O . CYS B 1 2 ? 16.734 19.172 -58.375 1 20.36 2 CYS B O 1
ATOM 2994 N N . PRO B 1 3 ? 14.758 19.062 -59.438 1 20.72 3 PRO B N 1
ATOM 2995 C CA . PRO B 1 3 ? 13.5 19.125 -58.688 1 20.72 3 PRO B CA 1
ATOM 2996 C C . PRO B 1 3 ? 13.125 17.797 -58.031 1 20.72 3 PRO B C 1
ATOM 2998 O O . PRO B 1 3 ? 13.375 16.734 -58.625 1 20.72 3 PRO B O 1
ATOM 3001 N N . PRO B 1 4 ? 12.742 17.578 -56.75 1 19.09 4 PRO B N 1
ATOM 3002 C CA . PRO B 1 4 ? 12.898 16.578 -55.688 1 19.09 4 PRO B CA 1
ATOM 3003 C C . PRO B 1 4 ? 11.852 15.477 -55.75 1 19.09 4 PRO B C 1
ATOM 3005 O O . PRO B 1 4 ? 12.203 14.297 -55.875 1 19.09 4 PRO B O 1
ATOM 3008 N N . SER B 1 5 ? 10.734 15.375 -54.938 1 16.88 5 SER B N 1
ATOM 3009 C CA . SER B 1 5 ? 10.5 14.508 -53.812 1 16.88 5 SER B CA 1
ATOM 3010 C C . SER B 1 5 ? 9.336 13.555 -54.062 1 16.88 5 SER B C 1
ATOM 3012 O O . SER B 1 5 ? 8.898 12.852 -53.125 1 16.88 5 SER B O 1
ATOM 3014 N N . SER B 1 6 ? 8.562 13.406 -55.25 1 17.7 6 SER B N 1
ATOM 3015 C CA . SER B 1 6 ? 7.137 13.133 -55.062 1 17.7 6 SER B CA 1
ATOM 3016 C C . SER B 1 6 ? 6.883 11.633 -54.906 1 17.7 6 SER B C 1
ATOM 3018 O O . SER B 1 6 ? 6.91 10.898 -55.906 1 17.7 6 SER B O 1
ATOM 3020 N N . ASN B 1 7 ? 7.121 10.891 -53.812 1 17.05 7 ASN B N 1
ATOM 3021 C CA . ASN B 1 7 ? 7.219 9.461 -53.531 1 17.05 7 ASN B CA 1
ATOM 3022 C C . ASN B 1 7 ? 5.844 8.812 -53.438 1 17.05 7 ASN B C 1
ATOM 3024 O O . ASN B 1 7 ? 5.25 8.781 -52.344 1 17.05 7 ASN B O 1
ATOM 3028 N N . VAL B 1 8 ? 4.871 8.992 -54.406 1 17.72 8 VAL B N 1
ATOM 3029 C CA . VAL B 1 8 ? 3.5 8.602 -54.125 1 17.72 8 VAL B CA 1
ATOM 3030 C C . VAL B 1 8 ? 3.41 7.078 -54 1 17.72 8 VAL B C 1
ATOM 3032 O O . VAL B 1 8 ? 3.793 6.363 -54.938 1 17.72 8 VAL B O 1
ATOM 3035 N N . HIS B 1 9 ? 2.834 6.371 -52.938 1 16.33 9 HIS B N 1
ATOM 3036 C CA . HIS B 1 9 ? 2.891 5.141 -52.188 1 16.33 9 HIS B CA 1
ATOM 3037 C C . HIS B 1 9 ? 1.946 4.086 -52.75 1 16.33 9 HIS B C 1
ATOM 3039 O O . HIS B 1 9 ? 2.34 2.932 -52.938 1 16.33 9 HIS B O 1
ATOM 3045 N N . GLN B 1 10 ? 0.526 3.998 -52.844 1 15.98 10 GLN B N 1
ATOM 3046 C CA . GLN B 1 10 ? -0.049 3.02 -51.938 1 15.98 10 GLN B CA 1
ATOM 3047 C C . GLN B 1 10 ? -0.389 1.72 -52.656 1 15.98 10 GLN B C 1
ATOM 3049 O O . GLN B 1 10 ? -0.232 0.632 -52.094 1 15.98 10 GLN B O 1
ATOM 3054 N N . LYS B 1 11 ? -1.178 1.555 -53.75 1 18.95 11 LYS B N 1
ATOM 3055 C CA . LYS B 1 11 ? -2.455 0.847 -53.781 1 18.95 11 LYS B CA 1
ATOM 3056 C C . LYS B 1 11 ? -2.252 -0.645 -54.031 1 18.95 11 LYS B C 1
ATOM 3058 O O . LYS B 1 11 ? -2.135 -1.079 -55.188 1 18.95 11 LYS B O 1
ATOM 3063 N N . GLU B 1 12 ? -1.6 -1.606 -53.344 1 16.09 12 GLU B N 1
ATOM 3064 C CA . GLU B 1 12 ? -1.302 -2.963 -53.781 1 16.09 12 GLU B CA 1
ATOM 3065 C C . GLU B 1 12 ? -2.457 -3.912 -53.469 1 16.09 12 GLU B C 1
ATOM 3067 O O . GLU B 1 12 ? -2.367 -4.727 -52.562 1 16.09 12 GLU B O 1
ATOM 3072 N N . GLU B 1 13 ? -3.83 -3.543 -53.469 1 18.39 13 GLU B N 1
ATOM 3073 C CA . GLU B 1 13 ? -4.523 -4.531 -52.656 1 18.39 13 GLU B CA 1
ATOM 3074 C C . GLU B 1 13 ? -4.727 -5.84 -53.406 1 18.39 13 GLU B C 1
ATOM 3076 O O . GLU B 1 13 ? -5.352 -5.852 -54.469 1 18.39 13 GLU B O 1
ATOM 3081 N N . ALA B 1 14 ? -4.211 -7.086 -53.125 1 17.2 14 ALA B N 1
ATOM 3082 C CA . ALA B 1 14 ? -4.016 -8.398 -53.75 1 17.2 14 ALA B CA 1
ATOM 3083 C C . ALA B 1 14 ? -5.102 -9.375 -53.312 1 17.2 14 ALA B C 1
ATOM 3085 O O . ALA B 1 14 ? -4.844 -10.297 -52.531 1 17.2 14 ALA B O 1
ATOM 3086 N N . SER B 1 15 ? -6.324 -8.938 -52.969 1 18.23 15 SER B N 1
ATOM 3087 C CA . SER B 1 15 ? -6.898 -9.992 -52.125 1 18.23 15 SER B CA 1
ATOM 3088 C C . SER B 1 15 ? -7.176 -11.25 -52.938 1 18.23 15 SER B C 1
ATOM 3090 O O . SER B 1 15 ? -7.91 -11.203 -53.938 1 18.23 15 SER B O 1
ATOM 3092 N N . THR B 1 16 ? -6.566 -12.398 -52.656 1 16.42 16 THR B N 1
ATOM 3093 C CA . THR B 1 16 ? -6.254 -13.703 -53.219 1 16.42 16 THR B CA 1
ATOM 3094 C C . THR B 1 16 ? -7.457 -14.641 -53.125 1 16.42 16 THR B C 1
ATOM 3096 O O . THR B 1 16 ? -7.887 -15.227 -54.125 1 16.42 16 THR B O 1
ATOM 3099 N N . SER B 1 17 ? -7.527 -15.586 -52.125 1 14.95 17 SER B N 1
ATOM 3100 C CA . SER B 1 17 ? -7.301 -17.016 -52.281 1 14.95 17 SER B CA 1
ATOM 3101 C C . SER B 1 17 ? -8.617 -17.781 -52.312 1 14.95 17 SER B C 1
ATOM 3103 O O . SER B 1 17 ? -9.633 -17.297 -51.812 1 14.95 17 SER B O 1
ATOM 3105 N N . THR B 1 18 ? -8.617 -19.109 -52.594 1 15.41 18 THR B N 1
ATOM 3106 C CA . THR B 1 18 ? -9.094 -20.25 -53.375 1 15.41 18 THR B CA 1
ATOM 3107 C C . THR B 1 18 ? -10.062 -21.094 -52.562 1 15.41 18 THR B C 1
ATOM 3109 O O . THR B 1 18 ? -10.906 -21.797 -53.125 1 15.41 18 THR B O 1
ATOM 3112 N N . LEU B 1 19 ? -9.938 -21.125 -51.094 1 14.72 19 LEU B N 1
ATOM 3113 C CA . LEU B 1 19 ? -9.875 -22.547 -50.75 1 14.72 19 LEU B CA 1
ATOM 3114 C C . LEU B 1 19 ? -11.234 -23.203 -50.938 1 14.72 19 LEU B C 1
ATOM 3116 O O . LEU B 1 19 ? -12.273 -22.562 -50.781 1 14.72 19 LEU B O 1
ATOM 3120 N N . LYS B 1 20 ? -11.336 -24.641 -50.594 1 14.95 20 LYS B N 1
ATOM 3121 C CA . LYS B 1 20 ? -11.711 -25.969 -51.031 1 14.95 20 LYS B CA 1
ATOM 3122 C C . LYS B 1 20 ? -12.945 -26.469 -50.312 1 14.95 20 LYS B C 1
ATOM 3124 O O . LYS B 1 20 ? -13.383 -27.609 -50.5 1 14.95 20 LYS B O 1
ATOM 3129 N N . SER B 1 21 ? -13.414 -25.625 -49.375 1 14.63 21 SER B N 1
ATOM 3130 C CA . SER B 1 21 ? -13.867 -26.641 -48.406 1 14.63 21 SER B CA 1
ATOM 3131 C C . SER B 1 21 ? -14.922 -27.547 -49.031 1 14.63 21 SER B C 1
ATOM 3133 O O . SER B 1 21 ? -15.766 -27.094 -49.812 1 14.63 21 SER B O 1
ATOM 3135 N N . LEU B 1 22 ? -14.766 -28.766 -48.531 1 14.43 22 LEU B N 1
ATOM 3136 C CA . LEU B 1 22 ? -15.094 -30.172 -48.781 1 14.43 22 LEU B CA 1
ATOM 3137 C C . LEU B 1 22 ? -16.594 -30.406 -48.656 1 14.43 22 LEU B C 1
ATOM 3139 O O . LEU B 1 22 ? -17.312 -29.578 -48.094 1 14.43 22 LEU B O 1
ATOM 3143 N N . VAL B 1 23 ? -16.875 -31.391 -47.719 1 15.28 23 VAL B N 1
ATOM 3144 C CA . VAL B 1 23 ? -17.328 -32.75 -47.969 1 15.28 23 VAL B CA 1
ATOM 3145 C C . VAL B 1 23 ? -18.859 -32.812 -47.844 1 15.28 23 VAL B C 1
ATOM 3147 O O . VAL B 1 23 ? -19.469 -31.875 -47.312 1 15.28 23 VAL B O 1
ATOM 3150 N N . GLY B 1 24 ? -19.219 -33.938 -47.25 1 14.77 24 GLY B N 1
ATOM 3151 C CA . GLY B 1 24 ? -19.984 -35.094 -47.625 1 14.77 24 GLY B CA 1
ATOM 3152 C C . GLY B 1 24 ? -21.438 -35.031 -47.188 1 14.77 24 GLY B C 1
ATOM 3153 O O . GLY B 1 24 ? -21.828 -34.125 -46.438 1 14.77 24 GLY B O 1
ATOM 3154 N N . VAL B 1 25 ? -21.766 -36.062 -46.406 1 13.96 25 VAL B N 1
ATOM 3155 C CA . VAL B 1 25 ? -22.672 -37.156 -46.75 1 13.96 25 VAL B CA 1
ATOM 3156 C C . VAL B 1 25 ? -23.984 -36.969 -46 1 13.96 25 VAL B C 1
ATOM 3158 O O . VAL B 1 25 ? -25.031 -37.469 -46.438 1 13.96 25 VAL B O 1
ATOM 3161 N N . LEU B 1 26 ? -23.859 -36.219 -44.875 1 14.38 26 LEU B N 1
ATOM 3162 C CA . LEU B 1 26 ? -24.531 -37.094 -43.906 1 14.38 26 LEU B CA 1
ATOM 3163 C C . LEU B 1 26 ? -25.984 -37.312 -44.312 1 14.38 26 LEU B C 1
ATOM 3165 O O . LEU B 1 26 ? -26.703 -36.344 -44.594 1 14.38 26 LEU B O 1
ATOM 3169 N N . SER B 1 27 ? -26.203 -38.594 -44.25 1 14.17 27 SER B N 1
ATOM 3170 C CA . SER B 1 27 ? -27.188 -39.562 -44.719 1 14.17 27 SER B CA 1
ATOM 3171 C C . SER B 1 27 ? -28.562 -39.312 -44.094 1 14.17 27 SER B C 1
ATOM 3173 O O . SER B 1 27 ? -29.547 -39.156 -44.812 1 14.17 27 SER B O 1
ATOM 3175 N N . LEU B 1 28 ? -28.781 -40.188 -43.094 1 15.1 28 LEU B N 1
ATOM 3176 C CA . LEU B 1 28 ? -29.688 -41.344 -43.156 1 15.1 28 LEU B CA 1
ATOM 3177 C C . LEU B 1 28 ? -31.094 -40.938 -42.688 1 15.1 28 LEU B C 1
ATOM 3179 O O . LEU B 1 28 ? -31.281 -39.906 -42.062 1 15.1 28 LEU B O 1
ATOM 3183 N N . THR B 1 29 ? -31.594 -41.906 -41.906 1 15.16 29 THR B N 1
ATOM 3184 C CA . THR B 1 29 ? -32.688 -42.844 -42.094 1 15.16 29 THR B CA 1
ATOM 3185 C C . THR B 1 29 ? -33.938 -42.344 -41.375 1 15.16 29 THR B C 1
ATOM 3187 O O . THR B 1 29 ? -34.031 -41.188 -41 1 15.16 29 THR B O 1
ATOM 3190 N N . SER B 1 30 ? -34.312 -43.156 -40.312 1 14.85 30 SER B N 1
ATOM 3191 C CA . SER B 1 30 ? -35.406 -44.156 -40.312 1 14.85 30 SER B CA 1
ATOM 3192 C C . SER B 1 30 ? -36.656 -43.594 -39.656 1 14.85 30 SER B C 1
ATOM 3194 O O . SER B 1 30 ? -36.812 -42.375 -39.562 1 14.85 30 SER B O 1
ATOM 3196 N N . ILE B 1 31 ? -37.031 -44.219 -38.469 1 15.14 31 ILE B N 1
ATOM 3197 C CA . ILE B 1 31 ? -38 -45.281 -38.281 1 15.14 31 ILE B CA 1
ATOM 3198 C C . ILE B 1 31 ? -39.281 -44.688 -37.656 1 15.14 31 ILE B C 1
ATOM 3200 O O . ILE B 1 31 ? -39.25 -43.594 -37.094 1 15.14 31 ILE B O 1
ATOM 3204 N N . GLY B 1 32 ? -39.656 -45.281 -36.5 1 15.16 32 GLY B N 1
ATOM 3205 C CA . GLY B 1 32 ? -40.781 -46.219 -36.281 1 15.16 32 GLY B CA 1
ATOM 3206 C C . GLY B 1 32 ? -42 -45.531 -35.75 1 15.16 32 GLY B C 1
ATOM 3207 O O . GLY B 1 32 ? -41.969 -44.375 -35.312 1 15.16 32 GLY B O 1
ATOM 3208 N N . LEU B 1 33 ? -42.562 -46.219 -34.719 1 14.92 33 LEU B N 1
ATOM 3209 C CA . LEU B 1 33 ? -43.75 -47.031 -34.5 1 14.92 33 LEU B CA 1
ATOM 3210 C C . LEU B 1 33 ? -44.844 -46.219 -33.781 1 14.92 33 LEU B C 1
ATOM 3212 O O . LEU B 1 33 ? -44.562 -45.188 -33.188 1 14.92 33 LEU B O 1
ATOM 3216 N N . LEU B 1 34 ? -45.469 -47 -32.844 1 15.42 34 LEU B N 1
ATOM 3217 C CA . LEU B 1 34 ? -46.844 -47.5 -32.688 1 15.42 34 LEU B CA 1
ATOM 3218 C C . LEU B 1 34 ? -47.688 -46.531 -31.844 1 15.42 34 LEU B C 1
ATOM 3220 O O . LEU B 1 34 ? -48.75 -46.094 -32.281 1 15.42 34 LEU B O 1
ATOM 3224 N N . VAL B 1 35 ? -48.281 -47.031 -30.688 1 15.44 35 VAL B N 1
ATOM 3225 C CA . VAL B 1 35 ? -49.562 -47.688 -30.406 1 15.44 35 VAL B CA 1
ATOM 3226 C C . VAL B 1 35 ? -50.406 -46.844 -29.484 1 15.44 35 VAL B C 1
ATOM 3228 O O . VAL B 1 35 ? -49.906 -45.906 -28.844 1 15.44 35 VAL B O 1
ATOM 3231 N N . GLY B 1 36 ? -51 -47.5 -28.344 1 15.14 36 GLY B N 1
ATOM 3232 C CA . GLY B 1 36 ? -52.344 -47.875 -28.016 1 15.14 36 GLY B CA 1
ATOM 3233 C C . GLY B 1 36 ? -53.031 -46.875 -27.094 1 15.14 36 GLY B C 1
ATOM 3234 O O . GLY B 1 36 ? -54.094 -46.344 -27.422 1 15.14 36 GLY B O 1
ATOM 3235 N N . VAL B 1 37 ? -53.344 -47.281 -25.766 1 15.52 37 VAL B N 1
ATOM 3236 C CA . VAL B 1 37 ? -54.625 -47.812 -25.297 1 15.52 37 VAL B CA 1
ATOM 3237 C C . VAL B 1 37 ? -55.375 -46.719 -24.531 1 15.52 37 VAL B C 1
ATOM 3239 O O . VAL B 1 37 ? -54.812 -45.688 -24.172 1 15.52 37 VAL B O 1
ATOM 3242 N N . ILE B 1 38 ? -55.938 -47.156 -23.203 1 14.78 38 ILE B N 1
ATOM 3243 C CA . ILE B 1 38 ? -57.25 -47.469 -22.719 1 14.78 38 ILE B CA 1
ATOM 3244 C C . ILE B 1 38 ? -57.781 -46.375 -21.797 1 14.78 38 ILE B C 1
ATOM 3246 O O . ILE B 1 38 ? -58.875 -45.875 -21.969 1 14.78 38 ILE B O 1
ATOM 3250 N N . VAL B 1 39 ? -57.25 -46.156 -20.484 1 15.62 39 VAL B N 1
ATOM 3251 C CA . VAL B 1 39 ? -58.188 -46.656 -19.484 1 15.62 39 VAL B CA 1
ATOM 3252 C C . VAL B 1 39 ? -59.25 -45.625 -19.219 1 15.62 39 VAL B C 1
ATOM 3254 O O . VAL B 1 39 ? -59.031 -44.406 -19.391 1 15.62 39 VAL B O 1
ATOM 3257 N N . LEU B 1 40 ? -60.125 -45.969 -18.094 1 15.62 40 LEU B N 1
ATOM 3258 C CA . LEU B 1 40 ? -61.469 -46.188 -17.562 1 15.62 40 LEU B CA 1
ATOM 3259 C C . LEU B 1 40 ? -61.969 -44.906 -16.891 1 15.62 40 LEU B C 1
ATOM 3261 O O . LEU B 1 40 ? -61.188 -44.062 -16.438 1 15.62 40 LEU B O 1
ATOM 3265 N N . ALA B 1 41 ? -63.156 -45.094 -16.203 1 15.2 41 ALA B N 1
ATOM 3266 C CA . ALA B 1 41 ? -64.5 -44.531 -16.078 1 15.2 41 ALA B CA 1
ATOM 3267 C C . ALA B 1 41 ? -64.562 -43.438 -15 1 15.2 41 ALA B C 1
ATOM 3269 O O . ALA B 1 41 ? -65.062 -42.344 -15.234 1 15.2 41 ALA B O 1
ATOM 3270 N N . THR B 1 42 ? -64.812 -43.875 -13.633 1 15.56 42 THR B N 1
ATOM 3271 C CA . THR B 1 42 ? -66.188 -43.625 -13.078 1 15.56 42 THR B CA 1
ATOM 3272 C C . THR B 1 42 ? -66.188 -42.375 -12.227 1 15.56 42 THR B C 1
ATOM 3274 O O . THR B 1 42 ? -67 -41.5 -12.43 1 15.56 42 THR B O 1
ATOM 3277 N N . GLN B 1 43 ? -66.062 -42.594 -10.742 1 15.06 43 GLN B N 1
ATOM 3278 C CA . GLN B 1 43 ? -67.25 -42.375 -9.898 1 15.06 43 GLN B CA 1
ATOM 3279 C C . GLN B 1 43 ? -67.25 -40.969 -9.32 1 15.06 43 GLN B C 1
ATOM 3281 O O . GLN B 1 43 ? -68.25 -40.25 -9.391 1 15.06 43 GLN B O 1
ATOM 3286 N N . GLN B 1 44 ? -66.562 -40.75 -7.996 1 16.64 44 GLN B N 1
ATOM 3287 C CA . GLN B 1 44 ? -67.375 -40.562 -6.793 1 16.64 44 GLN B CA 1
ATOM 3288 C C . GLN B 1 44 ? -67.688 -39.094 -6.562 1 16.64 44 GLN B C 1
ATOM 3290 O O . GLN B 1 44 ? -66.938 -38.219 -7.066 1 16.64 44 GLN B O 1
ATOM 3295 N N . SER B 1 45 ? -67.875 -38.781 -5.094 1 17.58 45 SER B N 1
ATOM 3296 C CA . SER B 1 45 ? -68.875 -38.219 -4.23 1 17.58 45 SER B CA 1
ATOM 3297 C C . SER B 1 45 ? -68.688 -36.75 -3.945 1 17.58 45 SER B C 1
ATOM 3299 O O . SER B 1 45 ? -67.625 -36.219 -4.293 1 17.58 45 SER B O 1
ATOM 3301 N N . GLY B 1 46 ? -68.688 -36.375 -2.518 1 19.94 46 GLY B N 1
ATOM 3302 C CA . GLY B 1 46 ? -69.5 -35.438 -1.785 1 19.94 46 GLY B CA 1
ATOM 3303 C C . GLY B 1 46 ? -68.875 -34.062 -1.639 1 19.94 46 GLY B C 1
ATOM 3304 O O . GLY B 1 46 ? -67.625 -33.938 -1.666 1 19.94 46 GLY B O 1
ATOM 3305 N N . GLY B 1 47 ? -69.625 -32.969 -1.701 1 17.73 47 GLY B N 1
ATOM 3306 C CA . GLY B 1 47 ? -69.5 -31.562 -2.061 1 17.73 47 GLY B CA 1
ATOM 3307 C C . GLY B 1 47 ? -69 -30.703 -0.938 1 17.73 47 GLY B C 1
ATOM 3308 O O . GLY B 1 47 ? -68.75 -29.5 -1.131 1 17.73 47 GLY B O 1
ATOM 3309 N N . ASP B 1 48 ? -69.062 -31.156 0.442 1 23.14 48 ASP B N 1
ATOM 3310 C CA . ASP B 1 48 ? -69.5 -29.938 1.151 1 23.14 48 ASP B CA 1
ATOM 3311 C C . ASP B 1 48 ? -68.312 -28.938 1.247 1 23.14 48 ASP B C 1
ATOM 3313 O O . ASP B 1 48 ? -67.188 -29.312 1.161 1 23.14 48 ASP B O 1
ATOM 3317 N N . ALA B 1 49 ? -68.688 -27.594 1.756 1 22.53 49 ALA B N 1
ATOM 3318 C CA . ALA B 1 49 ? -68.375 -26.188 1.528 1 22.53 49 ALA B CA 1
ATOM 3319 C C . ALA B 1 49 ? -67.25 -25.734 2.387 1 22.53 49 ALA B C 1
ATOM 3321 O O . ALA B 1 49 ? -67.188 -24.578 2.822 1 22.53 49 ALA B O 1
ATOM 3322 N N . PRO B 1 50 ? -65.938 -26.391 2.502 1 18.02 50 PRO B N 1
ATOM 3323 C CA . PRO B 1 50 ? -65.188 -26.078 3.719 1 18.02 50 PRO B CA 1
ATOM 3324 C C . PRO B 1 50 ? -64.938 -24.594 3.863 1 18.02 50 PRO B C 1
ATOM 3326 O O . PRO B 1 50 ? -64.938 -23.859 2.873 1 18.02 50 PRO B O 1
ATOM 3329 N N . ALA B 1 51 ? -64.688 -24.141 5.227 1 23.86 51 ALA B N 1
ATOM 3330 C CA . ALA B 1 51 ? -64.375 -22.984 6.066 1 23.86 51 ALA B CA 1
ATOM 3331 C C . ALA B 1 51 ? -63.156 -22.219 5.574 1 23.86 51 ALA B C 1
ATOM 3333 O O . ALA B 1 51 ? -62.125 -22.828 5.309 1 23.86 51 ALA B O 1
ATOM 3334 N N . THR B 1 52 ? -63.344 -21.094 4.922 1 22.14 52 THR B N 1
ATOM 3335 C CA . THR B 1 52 ? -62.344 -20.203 4.332 1 22.14 52 THR B CA 1
ATOM 3336 C C . THR B 1 52 ? -61.375 -19.719 5.391 1 22.14 52 THR B C 1
ATOM 3338 O O . THR B 1 52 ? -61.75 -18.969 6.301 1 22.14 52 THR B O 1
ATOM 3341 N N . VAL B 1 53 ? -60.469 -20.656 5.941 1 22.58 53 VAL B N 1
ATOM 3342 C CA . VAL B 1 53 ? -59.469 -20.219 6.914 1 22.58 53 VAL B CA 1
ATOM 3343 C C . VAL B 1 53 ? -58.688 -19.016 6.359 1 22.58 53 VAL B C 1
ATOM 3345 O O . VAL B 1 53 ? -58.156 -19.078 5.25 1 22.58 53 VAL B O 1
ATOM 3348 N N . VAL B 1 54 ? -59.031 -17.781 6.84 1 26 54 VAL B N 1
ATOM 3349 C CA . VAL B 1 54 ? -58.344 -16.547 6.48 1 26 54 VAL B CA 1
ATOM 3350 C C . VAL B 1 54 ? -56.875 -16.656 6.895 1 26 54 VAL B C 1
ATOM 3352 O O . VAL B 1 54 ? -56.562 -16.984 8.047 1 26 54 VAL B O 1
ATOM 3355 N N . PRO B 1 55 ? -55.938 -17.016 6.023 1 24.47 55 PRO B N 1
ATOM 3356 C CA . PRO B 1 55 ? -54.531 -17.188 6.402 1 24.47 55 PRO B CA 1
ATOM 3357 C C . PRO B 1 55 ? -53.969 -15.977 7.141 1 24.47 55 PRO B C 1
ATOM 3359 O O . PRO B 1 55 ? -54.406 -14.844 6.875 1 24.47 55 PRO B O 1
ATOM 3362 N N . ASP B 1 56 ? -53.531 -16.172 8.43 1 27.55 56 ASP B N 1
ATOM 3363 C CA . ASP B 1 56 ? -52.781 -15.289 9.305 1 27.55 56 ASP B CA 1
ATOM 3364 C C . ASP B 1 56 ? -51.688 -14.578 8.531 1 27.55 56 ASP B C 1
ATOM 3366 O O . ASP B 1 56 ? -50.844 -15.227 7.895 1 27.55 56 ASP B O 1
ATOM 3370 N N . VAL B 1 57 ? -51.875 -13.344 8.172 1 25.12 57 VAL B N 1
ATOM 3371 C CA . VAL B 1 57 ? -50.875 -12.453 7.594 1 25.12 57 VAL B CA 1
ATOM 3372 C C . VAL B 1 57 ? -49.625 -12.438 8.477 1 25.12 57 VAL B C 1
ATOM 3374 O O . VAL B 1 57 ? -49.719 -12.055 9.648 1 25.12 57 VAL B O 1
ATOM 3377 N N . ALA B 1 58 ? -48.656 -13.352 8.305 1 24.2 58 ALA B N 1
ATOM 3378 C CA . ALA B 1 58 ? -47.344 -13.383 8.93 1 24.2 58 ALA B CA 1
ATOM 3379 C C . ALA B 1 58 ? -46.75 -11.977 9.023 1 24.2 58 ALA B C 1
ATOM 3381 O O . ALA B 1 58 ? -46.719 -11.234 8.031 1 24.2 58 ALA B O 1
ATOM 3382 N N . THR B 1 59 ? -46.781 -11.406 10.164 1 28.28 59 THR B N 1
ATOM 3383 C CA . THR B 1 59 ? -46 -10.234 10.539 1 28.28 59 THR B CA 1
ATOM 3384 C C . THR B 1 59 ? -44.562 -10.367 10.062 1 28.28 59 THR B C 1
ATOM 3386 O O . THR B 1 59 ? -43.844 -11.312 10.438 1 28.28 59 THR B O 1
ATOM 3389 N N . GLU B 1 60 ? -44.25 -9.922 8.859 1 29.3 60 GLU B N 1
ATOM 3390 C CA . GLU B 1 60 ? -42.875 -9.836 8.414 1 29.3 60 GLU B CA 1
ATOM 3391 C C . GLU B 1 60 ? -42 -9.141 9.445 1 29.3 60 GLU B C 1
ATOM 3393 O O . GLU B 1 60 ? -42.25 -7.996 9.828 1 29.3 60 GLU B O 1
ATOM 3398 N N . GLU B 1 61 ? -41.469 -9.883 10.391 1 27.97 61 GLU B N 1
ATOM 3399 C CA . GLU B 1 61 ? -40.406 -9.398 11.266 1 27.97 61 GLU B CA 1
ATOM 3400 C C . GLU B 1 61 ? -39.375 -8.562 10.484 1 27.97 61 GLU B C 1
ATOM 3402 O O . GLU B 1 61 ? -38.688 -9.078 9.617 1 27.97 61 GLU B O 1
ATOM 3407 N N . VAL B 1 62 ? -39.625 -7.281 10.312 1 31.91 62 VAL B N 1
ATOM 3408 C CA . VAL B 1 62 ? -38.625 -6.316 9.914 1 31.91 62 VAL B CA 1
ATOM 3409 C C . VAL B 1 62 ? -37.375 -6.48 10.805 1 31.91 62 VAL B C 1
ATOM 3411 O O . VAL B 1 62 ? -37.438 -6.211 12 1 31.91 62 VAL B O 1
ATOM 3414 N N . SER B 1 63 ? -36.562 -7.438 10.594 1 31.86 63 SER B N 1
ATOM 3415 C CA . SER B 1 63 ? -35.281 -7.555 11.258 1 31.86 63 SER B CA 1
ATOM 3416 C C . SER B 1 63 ? -34.531 -6.219 11.266 1 31.86 63 SER B C 1
ATOM 3418 O O . SER B 1 63 ? -34.312 -5.617 10.219 1 31.86 63 SER B O 1
ATOM 3420 N N . SER B 1 64 ? -34.656 -5.41 12.25 1 32.66 64 SER B N 1
ATOM 3421 C CA . SER B 1 64 ? -33.812 -4.289 12.656 1 32.66 64 SER B CA 1
ATOM 3422 C C . SER B 1 64 ? -32.344 -4.551 12.336 1 32.66 64 SER B C 1
ATOM 3424 O O . SER B 1 64 ? -31.719 -5.398 12.969 1 32.66 64 SER B O 1
ATOM 3426 N N . LEU B 1 65 ? -31.953 -4.348 11.062 1 36.41 65 LEU B N 1
ATOM 3427 C CA . LEU B 1 65 ? -30.531 -4.453 10.734 1 36.41 65 LEU B CA 1
ATOM 3428 C C . LEU B 1 65 ? -29.688 -3.576 11.648 1 36.41 65 LEU B C 1
ATOM 3430 O O . LEU B 1 65 ? -30.094 -2.459 11.992 1 36.41 65 LEU B O 1
ATOM 3434 N N . SER B 1 66 ? -28.75 -4.09 12.359 1 39.72 66 SER B N 1
ATOM 3435 C CA . SER B 1 66 ? -27.891 -3.357 13.289 1 39.72 66 SER B CA 1
ATOM 3436 C C . SER B 1 66 ? -27.188 -2.193 12.594 1 39.72 66 SER B C 1
ATOM 3438 O O . SER B 1 66 ? -27.062 -2.184 11.367 1 39.72 66 SER B O 1
ATOM 3440 N N . GLN B 1 67 ? -27.016 -1.066 13.148 1 41.69 67 GLN B N 1
ATOM 3441 C CA . GLN B 1 67 ? -26.359 0.195 12.805 1 41.69 67 GLN B CA 1
ATOM 3442 C C . GLN B 1 67 ? -25.078 -0.044 12.008 1 41.69 67 GLN B C 1
ATOM 3444 O O . GLN B 1 67 ? -24.781 0.697 11.062 1 41.69 67 GLN B O 1
ATOM 3449 N N . GLU B 1 68 ? -24.406 -1.018 12.25 1 43 68 GLU B N 1
ATOM 3450 C CA . GLU B 1 68 ? -23.094 -1.293 11.695 1 43 68 GLU B CA 1
ATOM 3451 C C . GLU B 1 68 ? -23.188 -1.827 10.266 1 43 68 GLU B C 1
ATOM 3453 O O . GLU B 1 68 ? -22.375 -1.497 9.414 1 43 68 GLU B O 1
ATOM 3458 N N . GLU B 1 69 ? -24.141 -2.68 9.797 1 46.47 69 GLU B N 1
ATOM 3459 C CA . GLU B 1 69 ? -24.359 -3.316 8.5 1 46.47 69 GLU B CA 1
ATOM 3460 C C . GLU B 1 69 ? -24.594 -2.277 7.406 1 46.47 69 GLU B C 1
ATOM 3462 O O . GLU B 1 69 ? -24.156 -2.471 6.266 1 46.47 69 GLU B O 1
ATOM 3467 N N . ARG B 1 70 ? -24.828 -1.021 7.598 1 48.03 70 ARG B N 1
ATOM 3468 C CA . ARG B 1 70 ? -25.125 0.135 6.762 1 48.03 70 ARG B CA 1
ATOM 3469 C C . ARG B 1 70 ? -23.844 0.788 6.246 1 48.03 70 ARG B C 1
ATOM 3471 O O . ARG B 1 70 ? -23.844 1.4 5.176 1 48.03 70 ARG B O 1
ATOM 3478 N N . SER B 1 71 ? -22.688 0.306 6.504 1 58.97 71 SER B N 1
ATOM 3479 C CA . SER B 1 71 ? -21.547 1.187 6.258 1 58.97 71 SER B CA 1
ATOM 3480 C C . SER B 1 71 ? -20.812 0.795 4.98 1 58.97 71 SER B C 1
ATOM 3482 O O . SER B 1 71 ? -20.484 1.653 4.156 1 58.97 71 SER B O 1
ATOM 3484 N N . LEU B 1 72 ? -20.562 -0.534 4.414 1 60.53 72 LEU B N 1
ATOM 3485 C CA . LEU B 1 72 ? -19.766 -0.875 3.236 1 60.53 72 LEU B CA 1
ATOM 3486 C C . LEU B 1 72 ? -20.531 -0.549 1.957 1 60.53 72 LEU B C 1
ATOM 3488 O O . LEU B 1 72 ? -19.953 -0.005 1.01 1 60.53 72 LEU B O 1
ATOM 3492 N N . THR B 1 73 ? -21.719 -0.915 1.882 1 65.5 73 THR B N 1
ATOM 3493 C CA . THR B 1 73 ? -22.547 -0.579 0.725 1 65.5 73 THR B CA 1
ATOM 3494 C C . THR B 1 73 ? -22.594 0.933 0.524 1 65.5 73 THR B C 1
ATOM 3496 O O . THR B 1 73 ? -22.594 1.414 -0.611 1 65.5 73 THR B O 1
ATOM 3499 N N . ALA B 1 74 ? -22.469 1.371 1.577 1 82.12 74 ALA B N 1
ATOM 3500 C CA . ALA B 1 74 ? -22.531 2.83 1.51 1 82.12 74 ALA B CA 1
ATOM 3501 C C . ALA B 1 74 ? -21.312 3.396 0.795 1 82.12 74 ALA B C 1
ATOM 3503 O O . ALA B 1 74 ? -21.422 4.301 -0.035 1 82.12 74 ALA B O 1
ATOM 3504 N N . PHE B 1 75 ? -20.172 2.67 0.978 1 91.75 75 PHE B N 1
ATOM 3505 C CA . PHE B 1 75 ? -18.969 3.189 0.335 1 91.75 75 PHE B CA 1
ATOM 3506 C C . PHE B 1 75 ? -18.969 2.877 -1.156 1 91.75 75 PHE B C 1
ATOM 3508 O O . PHE B 1 75 ? -18.5 3.674 -1.965 1 91.75 75 PHE B O 1
ATOM 3515 N N . MET B 1 76 ? -19.531 1.727 -1.483 1 89.25 76 MET B N 1
ATOM 3516 C CA . MET B 1 76 ? -19.641 1.391 -2.9 1 89.25 76 MET B CA 1
ATOM 3517 C C . MET B 1 76 ? -20.562 2.367 -3.621 1 89.25 76 MET B C 1
ATOM 3519 O O . MET B 1 76 ? -20.312 2.748 -4.762 1 89.25 76 MET B O 1
ATOM 3523 N N . GLU B 1 77 ? -21.672 2.703 -2.971 1 90.06 77 GLU B N 1
ATOM 3524 C CA . GLU B 1 77 ? -22.578 3.697 -3.535 1 90.06 77 GLU B CA 1
ATOM 3525 C C . GLU B 1 77 ? -21.891 5.055 -3.68 1 90.06 77 GLU B C 1
ATOM 3527 O O . GLU B 1 77 ? -22.094 5.762 -4.664 1 90.06 77 GLU B O 1
ATOM 3532 N N . SER B 1 78 ? -21.109 5.379 -2.697 1 92.88 78 SER B N 1
ATOM 3533 C CA . SER B 1 78 ? -20.359 6.621 -2.777 1 92.88 78 SER B CA 1
ATOM 3534 C C . SER B 1 78 ? -19.422 6.621 -3.98 1 92.88 78 SER B C 1
ATOM 3536 O O . SER B 1 78 ? -19.312 7.625 -4.688 1 92.88 78 SER B O 1
ATOM 3538 N N . LYS B 1 79 ? -18.781 5.52 -4.227 1 92.5 79 LYS B N 1
ATOM 3539 C CA . LYS B 1 79 ? -17.875 5.414 -5.367 1 92.5 79 LYS B CA 1
ATOM 3540 C C . LYS B 1 79 ? -18.609 5.66 -6.68 1 92.5 79 LYS B C 1
ATOM 3542 O O . LYS B 1 79 ? -18.094 6.309 -7.586 1 92.5 79 LYS B O 1
ATOM 3547 N N . ALA B 1 80 ? -19.828 5.203 -6.793 1 89.5 80 ALA B N 1
ATOM 3548 C CA . ALA B 1 80 ? -20.594 5.266 -8.031 1 89.5 80 ALA B CA 1
ATOM 3549 C C . ALA B 1 80 ? -20.828 6.715 -8.453 1 89.5 80 ALA B C 1
ATOM 3551 O O . ALA B 1 80 ? -21.016 7 -9.641 1 89.5 80 ALA B O 1
ATOM 3552 N N . THR B 1 81 ? -20.734 7.641 -7.562 1 91.12 81 THR B N 1
ATOM 3553 C CA . THR B 1 81 ? -21.047 9.031 -7.895 1 91.12 81 THR B CA 1
ATOM 3554 C C . THR B 1 81 ? -19.797 9.906 -7.773 1 91.12 81 THR B C 1
ATOM 3556 O O . THR B 1 81 ? -19.859 11.117 -7.977 1 91.12 81 THR B O 1
ATOM 3559 N N . SER B 1 82 ? -18.734 9.312 -7.523 1 93.62 82 SER B N 1
ATOM 3560 C CA . SER B 1 82 ? -17.516 10.07 -7.281 1 93.62 82 SER B CA 1
ATOM 3561 C C . SER B 1 82 ? -16.875 10.539 -8.586 1 93.62 82 SER B C 1
ATOM 3563 O O . SER B 1 82 ? -16.797 9.773 -9.555 1 93.62 82 SER B O 1
ATOM 3565 N N . ALA B 1 83 ? -16.328 11.773 -8.562 1 89.75 83 ALA B N 1
ATOM 3566 C CA . ALA B 1 83 ? -15.648 12.344 -9.727 1 89.75 83 ALA B CA 1
ATOM 3567 C C . ALA B 1 83 ? -14.281 11.703 -9.938 1 89.75 83 ALA B C 1
ATOM 3569 O O . ALA B 1 83 ? -13.734 11.734 -11.039 1 89.75 83 ALA B O 1
ATOM 3570 N N . PHE B 1 84 ? -13.727 11.109 -8.859 1 87.62 84 PHE B N 1
ATOM 3571 C CA . PHE B 1 84 ? -12.422 10.477 -8.961 1 87.62 84 PHE B CA 1
ATOM 3572 C C . PHE B 1 84 ? -12.484 9.242 -9.852 1 87.62 84 PHE B C 1
ATOM 3574 O O . PHE B 1 84 ? -11.461 8.773 -10.344 1 87.62 84 PHE B O 1
ATOM 3581 N N . PHE B 1 85 ? -13.719 8.742 -10.086 1 86.5 85 PHE B N 1
ATOM 3582 C CA . PHE B 1 85 ? -13.859 7.484 -10.805 1 86.5 85 PHE B CA 1
ATOM 3583 C C . PHE B 1 85 ? -14.695 7.676 -12.07 1 86.5 85 PHE B C 1
ATOM 3585 O O . PHE B 1 85 ? -15.008 6.711 -12.766 1 86.5 85 PHE B O 1
ATOM 3592 N N . ALA B 1 86 ? -15.164 8.812 -12.344 1 75.88 86 ALA B N 1
ATOM 3593 C CA . ALA B 1 86 ? -16.188 9.086 -13.352 1 75.88 86 ALA B CA 1
ATOM 3594 C C . ALA B 1 86 ? -15.609 8.984 -14.758 1 75.88 86 ALA B C 1
ATOM 3596 O O . ALA B 1 86 ? -16.234 8.406 -15.656 1 75.88 86 ALA B O 1
ATOM 3597 N N . GLU B 1 87 ? -14.531 9.453 -14.891 1 72.62 87 GLU B N 1
ATOM 3598 C CA . GLU B 1 87 ? -14.039 9.547 -16.266 1 72.62 87 GLU B CA 1
ATOM 3599 C C . GLU B 1 87 ? -12.945 8.516 -16.531 1 72.62 87 GLU B C 1
ATOM 3601 O O . GLU B 1 87 ? -11.875 8.57 -15.922 1 72.62 87 GLU B O 1
ATOM 3606 N N . ALA B 1 88 ? -13.266 7.691 -17.391 1 70.12 88 ALA B N 1
ATOM 3607 C CA . ALA B 1 88 ? -12.312 6.66 -17.797 1 70.12 88 ALA B CA 1
ATOM 3608 C C . ALA B 1 88 ? -10.992 7.281 -18.266 1 70.12 88 ALA B C 1
ATOM 3610 O O . ALA B 1 88 ? -9.922 6.727 -18.016 1 70.12 88 ALA B O 1
ATOM 3611 N N . GLU B 1 89 ? -11.172 8.414 -18.828 1 75.12 89 GLU B N 1
ATOM 3612 C CA . GLU B 1 89 ? -10 9.078 -19.391 1 75.12 89 GLU B CA 1
ATOM 3613 C C . GLU B 1 89 ? -9.031 9.523 -18.297 1 75.12 89 GLU B C 1
ATOM 3615 O O . GLU B 1 89 ? -7.859 9.781 -18.562 1 75.12 89 GLU B O 1
ATOM 3620 N N . ASP B 1 90 ? -9.508 9.422 -17.188 1 88.19 90 ASP B N 1
ATOM 3621 C CA . ASP B 1 90 ? -8.664 9.867 -16.078 1 88.19 90 ASP B CA 1
ATOM 3622 C C . ASP B 1 90 ? -7.688 8.766 -15.656 1 88.19 90 ASP B C 1
ATOM 3624 O O . ASP B 1 90 ? -6.699 9.039 -14.969 1 88.19 90 ASP B O 1
ATOM 3628 N N . ASN B 1 91 ? -7.941 7.578 -16.078 1 93.94 91 ASN B N 1
ATOM 3629 C CA . ASN B 1 91 ? -7.02 6.48 -15.82 1 93.94 91 ASN B CA 1
ATOM 3630 C C . ASN B 1 91 ? -5.879 6.453 -16.828 1 93.94 91 ASN B C 1
ATOM 3632 O O . ASN B 1 91 ? -5.996 5.824 -17.891 1 93.94 91 ASN B O 1
ATOM 3636 N N . THR B 1 92 ? -4.785 7.027 -16.516 1 94.38 92 THR B N 1
ATOM 3637 C CA . THR B 1 92 ? -3.666 7.25 -17.422 1 94.38 92 THR B CA 1
ATOM 3638 C C . THR B 1 92 ? -2.936 5.941 -17.703 1 94.38 92 THR B C 1
ATOM 3640 O O . THR B 1 92 ? -2.117 5.871 -18.625 1 94.38 92 THR B O 1
ATOM 3643 N N . CYS B 1 93 ? -3.246 4.898 -16.984 1 96.94 93 CYS B N 1
ATOM 3644 C CA . CYS B 1 93 ? -2.562 3.621 -17.172 1 96.94 93 CYS B CA 1
ATOM 3645 C C . CYS B 1 93 ? -3.357 2.701 -18.078 1 96.94 93 CYS B C 1
ATOM 3647 O O . CYS B 1 93 ? -2.861 1.651 -18.5 1 96.94 93 CYS B O 1
ATOM 3649 N N . ALA B 1 94 ? -4.613 3.068 -18.375 1 95.94 94 ALA B N 1
ATOM 3650 C CA . ALA B 1 94 ? -5.465 2.229 -19.219 1 95.94 94 ALA B CA 1
ATOM 3651 C C . ALA B 1 94 ? -4.863 2.053 -20.609 1 95.94 94 ALA B C 1
ATOM 3653 O O . ALA B 1 94 ? -4.48 3.033 -21.25 1 95.94 94 ALA B O 1
ATOM 3654 N N . GLY B 1 95 ? -4.738 0.826 -21.047 1 95.56 95 GLY B N 1
ATOM 3655 C CA . GLY B 1 95 ? -4.293 0.515 -22.391 1 95.56 95 GLY B CA 1
ATOM 3656 C C . GLY B 1 95 ? -2.787 0.615 -22.562 1 95.56 95 GLY B C 1
ATOM 3657 O O . GLY B 1 95 ? -2.285 0.68 -23.688 1 95.56 95 GLY B O 1
ATOM 3658 N N . LYS B 1 96 ? -2.039 0.619 -21.5 1 97.19 96 LYS B N 1
ATOM 3659 C CA . LYS B 1 96 ? -0.596 0.831 -21.562 1 97.19 96 LYS B CA 1
ATOM 3660 C C . LYS B 1 96 ? 0.137 -0.474 -21.859 1 97.19 96 LYS B C 1
ATOM 3662 O O . LYS B 1 96 ? 1.358 -0.481 -22.031 1 97.19 96 LYS B O 1
ATOM 3667 N N . LYS B 1 97 ? -0.574 -1.539 -21.938 1 96.69 97 LYS B N 1
ATOM 3668 C CA . LYS B 1 97 ? 0.045 -2.824 -22.25 1 96.69 97 LYS B CA 1
ATOM 3669 C C . LYS B 1 97 ? 0.925 -2.721 -23.484 1 96.69 97 LYS B C 1
ATOM 3671 O O . LYS B 1 97 ? 0.492 -2.207 -24.516 1 96.69 97 LYS B O 1
ATOM 3676 N N . ILE B 1 98 ? 2.121 -3.166 -23.359 1 96.38 98 ILE B N 1
ATOM 3677 C CA . ILE B 1 98 ? 2.99 -3.365 -24.516 1 96.38 98 ILE B CA 1
ATOM 3678 C C . ILE B 1 98 ? 2.809 -4.781 -25.062 1 96.38 98 ILE B C 1
ATOM 3680 O O . ILE B 1 98 ? 3.02 -5.762 -24.344 1 96.38 98 ILE B O 1
ATOM 3684 N N . ALA B 1 99 ? 2.449 -4.84 -26.281 1 93.12 99 ALA B N 1
ATOM 3685 C CA . ALA B 1 99 ? 2.117 -6.133 -26.875 1 93.12 99 ALA B CA 1
ATOM 3686 C C . ALA B 1 99 ? 3.377 -6.891 -27.281 1 93.12 99 ALA B C 1
ATOM 3688 O O . ALA B 1 99 ? 4.129 -6.438 -28.141 1 93.12 99 ALA B O 1
ATOM 3689 N N . LEU B 1 100 ? 3.609 -7.898 -26.609 1 91.75 100 LEU B N 1
ATOM 3690 C CA . LEU B 1 100 ? 4.609 -8.898 -26.969 1 91.75 100 LEU B CA 1
ATOM 3691 C C . LEU B 1 100 ? 3.965 -10.266 -27.172 1 91.75 100 LEU B C 1
ATOM 3693 O O . LEU B 1 100 ? 3.416 -10.844 -26.234 1 91.75 100 LEU B O 1
ATOM 3697 N N . ASP B 1 101 ? 4.043 -10.781 -28.297 1 90.94 101 ASP B N 1
ATOM 3698 C CA . ASP B 1 101 ? 3.336 -12.023 -28.609 1 90.94 101 ASP B CA 1
ATOM 3699 C C . ASP B 1 101 ? 4.09 -13.234 -28.062 1 90.94 101 ASP B C 1
ATOM 3701 O O . ASP B 1 101 ? 5.316 -13.312 -28.188 1 90.94 101 ASP B O 1
ATOM 3705 N N . ASN B 1 102 ? 3.268 -14.102 -27.484 1 91.56 102 ASN B N 1
ATOM 3706 C CA . ASN B 1 102 ? 3.811 -15.43 -27.234 1 91.56 102 ASN B CA 1
ATOM 3707 C C . ASN B 1 102 ? 4.121 -16.172 -28.531 1 91.56 102 ASN B C 1
ATOM 3709 O O . ASN B 1 102 ? 3.553 -15.867 -29.578 1 91.56 102 ASN B O 1
ATOM 3713 N N . ASP B 1 103 ? 5.016 -17.062 -28.406 1 92.69 103 ASP B N 1
ATOM 3714 C CA . ASP B 1 103 ? 5.379 -17.859 -29.562 1 92.69 103 ASP B CA 1
ATOM 3715 C C . ASP B 1 103 ? 5.754 -19.281 -29.141 1 92.69 103 ASP B C 1
ATOM 3717 O O . ASP B 1 103 ? 5.883 -19.578 -27.953 1 92.69 103 ASP B O 1
ATOM 3721 N N . LEU B 1 104 ? 5.781 -20.109 -30.188 1 94.5 104 LEU B N 1
ATOM 3722 C CA . LEU B 1 104 ? 6.293 -21.453 -29.906 1 94.5 104 LEU B CA 1
ATOM 3723 C C . LEU B 1 104 ? 7.691 -21.391 -29.312 1 94.5 104 LEU B C 1
ATOM 3725 O O . LEU B 1 104 ? 8.547 -20.641 -29.797 1 94.5 104 LEU B O 1
ATOM 3729 N N . CYS B 1 105 ? 7.844 -22.172 -28.25 1 93.19 105 CYS B N 1
ATOM 3730 C CA . CYS B 1 105 ? 9.133 -22.172 -27.578 1 93.19 105 CYS B CA 1
ATOM 3731 C C . CYS B 1 105 ? 10.266 -22.484 -28.547 1 93.19 105 CYS B C 1
ATOM 3733 O O . CYS B 1 105 ? 11.344 -21.891 -28.484 1 93.19 105 CYS B O 1
ATOM 3735 N N . VAL B 1 106 ? 10.039 -23.312 -29.5 1 90.5 106 VAL B N 1
ATOM 3736 C CA . VAL B 1 106 ? 11.055 -23.781 -30.422 1 90.5 106 VAL B CA 1
ATOM 3737 C C . VAL B 1 106 ? 11.484 -22.641 -31.344 1 90.5 106 VAL B C 1
ATOM 3739 O O . VAL B 1 106 ? 12.562 -22.688 -31.953 1 90.5 106 VAL B O 1
ATOM 3742 N N . ASN B 1 107 ? 10.664 -21.641 -31.453 1 88.94 107 ASN B N 1
ATOM 3743 C CA . ASN B 1 107 ? 10.938 -20.516 -32.344 1 88.94 107 ASN B CA 1
ATOM 3744 C C . ASN B 1 107 ? 11.719 -19.406 -31.641 1 88.94 107 ASN B C 1
ATOM 3746 O O . ASN B 1 107 ? 12.094 -18.406 -32.25 1 88.94 107 ASN B O 1
ATOM 3750 N N . MET B 1 108 ? 11.938 -19.609 -30.406 1 86.19 108 MET B N 1
ATOM 3751 C CA . MET B 1 108 ? 12.539 -18.531 -29.625 1 86.19 108 MET B CA 1
ATOM 3752 C C . MET B 1 108 ? 13.812 -19.016 -28.922 1 86.19 108 MET B C 1
ATOM 3754 O O . MET B 1 108 ? 13.984 -20.219 -28.703 1 86.19 108 MET B O 1
ATOM 3758 N N . GLU B 1 109 ? 14.773 -18.078 -28.875 1 83.94 109 GLU B N 1
ATOM 3759 C CA . GLU B 1 109 ? 15.727 -18.312 -27.797 1 83.94 109 GLU B CA 1
ATOM 3760 C C . GLU B 1 109 ? 15.047 -18.234 -26.438 1 83.94 109 GLU B C 1
ATOM 3762 O O . GLU B 1 109 ? 14.781 -17.141 -25.938 1 83.94 109 GLU B O 1
ATOM 3767 N N . VAL B 1 110 ? 14.781 -19.344 -25.953 1 83.81 110 VAL B N 1
ATOM 3768 C CA . VAL B 1 110 ? 13.852 -19.391 -24.828 1 83.81 110 VAL B CA 1
ATOM 3769 C C . VAL B 1 110 ? 14.477 -18.734 -23.594 1 83.81 110 VAL B C 1
ATOM 3771 O O . VAL B 1 110 ? 15.586 -19.094 -23.188 1 83.81 110 VAL B O 1
ATOM 3774 N N . ALA B 1 111 ? 13.836 -17.766 -23.125 1 91.31 111 ALA B N 1
ATOM 3775 C CA . ALA B 1 111 ? 14.094 -17.172 -21.812 1 91.31 111 ALA B CA 1
ATOM 3776 C C . ALA B 1 111 ? 13.289 -17.875 -20.734 1 91.31 111 ALA B C 1
ATOM 3778 O O . ALA B 1 111 ? 12.406 -18.688 -21.031 1 91.31 111 ALA B O 1
ATOM 3779 N N . PRO B 1 112 ? 13.656 -17.672 -19.516 1 97.19 112 PRO B N 1
ATOM 3780 C CA . PRO B 1 112 ? 13.031 -18.422 -18.422 1 97.19 112 PRO B CA 1
ATOM 3781 C C . PRO B 1 112 ? 11.516 -18.266 -18.375 1 97.19 112 PRO B C 1
ATOM 3783 O O . PRO B 1 112 ? 11 -17.172 -18.609 1 97.19 112 PRO B O 1
ATOM 3786 N N . GLN B 1 113 ? 10.852 -19.359 -18.125 1 97.06 113 GLN B N 1
ATOM 3787 C CA . GLN B 1 113 ? 9.391 -19.375 -18 1 97.06 113 GLN B CA 1
ATOM 3788 C C . GLN B 1 113 ? 8.961 -19.609 -16.562 1 97.06 113 GLN B C 1
ATOM 3790 O O . GLN B 1 113 ? 9.734 -20.125 -15.75 1 97.06 113 GLN B O 1
ATOM 3795 N N . ALA B 1 114 ? 7.73 -19.172 -16.219 1 97.38 114 ALA B N 1
ATOM 3796 C CA . ALA B 1 114 ? 7.234 -19.266 -14.844 1 97.38 114 ALA B CA 1
ATOM 3797 C C . ALA B 1 114 ? 6.098 -20.266 -14.734 1 97.38 114 ALA B C 1
ATOM 3799 O O . ALA B 1 114 ? 5.562 -20.719 -15.75 1 97.38 114 ALA B O 1
ATOM 3800 N N . GLY B 1 115 ? 5.605 -20.5 -13.438 1 96.06 115 GLY B N 1
ATOM 3801 C CA . GLY B 1 115 ? 4.793 -21.672 -13.102 1 96.06 115 GLY B CA 1
ATOM 3802 C C . GLY B 1 115 ? 5.609 -22.922 -12.867 1 96.06 115 GLY B C 1
ATOM 3803 O O . GLY B 1 115 ? 5.305 -23.984 -13.406 1 96.06 115 GLY B O 1
ATOM 3804 N N . ALA B 1 116 ? 6.668 -22.734 -12.219 1 95.25 116 ALA B N 1
ATOM 3805 C CA . ALA B 1 116 ? 7.73 -23.734 -12.125 1 95.25 116 ALA B CA 1
ATOM 3806 C C . ALA B 1 116 ? 7.652 -24.5 -10.805 1 95.25 116 ALA B C 1
ATOM 3808 O O . ALA B 1 116 ? 6.844 -24.156 -9.938 1 95.25 116 ALA B O 1
ATOM 3809 N N . ASN B 1 117 ? 8.492 -25.516 -10.742 1 95 117 ASN B N 1
ATOM 3810 C CA . ASN B 1 117 ? 8.797 -26.172 -9.477 1 95 117 ASN B CA 1
ATOM 3811 C C . ASN B 1 117 ? 9.555 -25.234 -8.539 1 95 117 ASN B C 1
ATOM 3813 O O . ASN B 1 117 ? 10.594 -24.688 -8.906 1 95 117 ASN B O 1
ATOM 3817 N N . VAL B 1 118 ? 9.016 -25.047 -7.344 1 97.25 118 VAL B N 1
ATOM 3818 C CA . VAL B 1 118 ? 9.648 -24.125 -6.406 1 97.25 118 VAL B CA 1
ATOM 3819 C C . VAL B 1 118 ? 10.055 -24.875 -5.141 1 97.25 118 VAL B C 1
ATOM 3821 O O . VAL B 1 118 ? 10.281 -24.266 -4.094 1 97.25 118 VAL B O 1
ATOM 3824 N N . THR B 1 119 ? 10.125 -26.172 -5.215 1 96.31 119 THR B N 1
ATOM 3825 C CA . THR B 1 119 ? 10.57 -27 -4.098 1 96.31 119 THR B CA 1
ATOM 3826 C C . THR B 1 119 ? 11.953 -26.562 -3.613 1 96.31 119 THR B C 1
ATOM 3828 O O . THR B 1 119 ? 12.812 -26.203 -4.422 1 96.31 119 THR B O 1
ATOM 3831 N N . LYS B 1 120 ? 12.039 -26.594 -2.307 1 95.06 120 LYS B N 1
ATOM 3832 C CA . LYS B 1 120 ? 13.336 -26.219 -1.745 1 95.06 120 LYS B CA 1
ATOM 3833 C C . LYS B 1 120 ? 14.461 -27.078 -2.32 1 95.06 120 LYS B C 1
ATOM 3835 O O . LYS B 1 120 ? 14.359 -28.312 -2.34 1 95.06 120 LYS B O 1
ATOM 3840 N N . GLY B 1 121 ? 15.5 -26.438 -2.814 1 93.75 121 GLY B N 1
ATOM 3841 C CA . GLY B 1 121 ? 16.656 -27.125 -3.354 1 93.75 121 GLY B CA 1
ATOM 3842 C C . GLY B 1 121 ? 16.531 -27.422 -4.836 1 93.75 121 GLY B C 1
ATOM 3843 O O . GLY B 1 121 ? 17.484 -27.891 -5.461 1 93.75 121 GLY B O 1
ATOM 3844 N N . TYR B 1 122 ? 15.43 -27.203 -5.465 1 94.56 122 TYR B N 1
ATOM 3845 C CA . TYR B 1 122 ? 15.219 -27.406 -6.891 1 94.56 122 TYR B CA 1
ATOM 3846 C C . TYR B 1 122 ? 16.141 -26.516 -7.715 1 94.56 122 TYR B C 1
ATOM 3848 O O . TYR B 1 122 ? 16.375 -25.359 -7.355 1 94.56 122 TYR B O 1
ATOM 3856 N N . VAL B 1 123 ? 16.656 -27.062 -8.797 1 95.75 123 VAL B N 1
ATOM 3857 C CA . VAL B 1 123 ? 17.469 -26.297 -9.75 1 95.75 123 VAL B CA 1
ATOM 3858 C C . VAL B 1 123 ? 16.906 -26.484 -11.164 1 95.75 123 VAL B C 1
ATOM 3860 O O . VAL B 1 123 ? 16.828 -27.609 -11.664 1 95.75 123 VAL B O 1
ATOM 3863 N N . GLY B 1 124 ? 16.531 -25.422 -11.766 1 96 124 GLY B N 1
ATOM 3864 C CA . GLY B 1 124 ? 16.016 -25.484 -13.125 1 96 124 GLY B CA 1
ATOM 3865 C C . GLY B 1 124 ? 17.078 -25.922 -14.133 1 96 124 GLY B C 1
ATOM 3866 O O . GLY B 1 124 ? 18.281 -25.875 -13.836 1 96 124 GLY B O 1
ATOM 3867 N N . GLY B 1 125 ? 16.609 -26.25 -15.273 1 96.06 125 GLY B N 1
ATOM 3868 C CA . GLY B 1 125 ? 17.5 -26.812 -16.281 1 96.06 125 GLY B CA 1
ATOM 3869 C C . GLY B 1 125 ? 17.984 -25.766 -17.281 1 96.06 125 GLY B C 1
ATOM 3870 O O . GLY B 1 125 ? 18.891 -26.047 -18.078 1 96.06 125 GLY B O 1
ATOM 3871 N N . LEU B 1 126 ? 17.422 -24.609 -17.266 1 96.94 126 LEU B N 1
ATOM 3872 C CA . LEU B 1 126 ? 17.812 -23.578 -18.234 1 96.94 126 LEU B CA 1
ATOM 3873 C C . LEU B 1 126 ? 18.984 -22.766 -17.719 1 96.94 126 LEU B C 1
ATOM 3875 O O . LEU B 1 126 ? 18.875 -22.062 -16.703 1 96.94 126 LEU B O 1
ATOM 3879 N N . GLU B 1 127 ? 20.109 -22.812 -18.391 1 96.88 127 GLU B N 1
ATOM 3880 C CA . GLU B 1 127 ? 21.266 -21.984 -18.062 1 96.88 127 GLU B CA 1
ATOM 3881 C C . GLU B 1 127 ? 21.031 -20.531 -18.453 1 96.88 127 GLU B C 1
ATOM 3883 O O . GLU B 1 127 ? 20.906 -20.219 -19.641 1 96.88 127 GLU B O 1
ATOM 3888 N N . VAL B 1 128 ? 21.078 -19.672 -17.406 1 97.31 128 VAL B N 1
ATOM 3889 C CA . VAL B 1 128 ? 20.75 -18.297 -17.719 1 97.31 128 VAL B CA 1
ATOM 3890 C C . VAL B 1 128 ? 21.969 -17.406 -17.453 1 97.31 128 VAL B C 1
ATOM 3892 O O . VAL B 1 128 ? 21.859 -16.172 -17.453 1 97.31 128 VAL B O 1
ATOM 3895 N N . GLY B 1 129 ? 23.109 -17.984 -17.234 1 96.75 129 GLY B N 1
ATOM 3896 C CA . GLY B 1 129 ? 24.344 -17.234 -17.062 1 96.75 129 GLY B CA 1
ATOM 3897 C C . GLY B 1 129 ? 24.344 -16.375 -15.805 1 96.75 129 GLY B C 1
ATOM 3898 O O . GLY B 1 129 ? 24.078 -16.859 -14.711 1 96.75 129 GLY B O 1
ATOM 3899 N N . GLU B 1 130 ? 24.516 -15.039 -16.016 1 97.06 130 GLU B N 1
ATOM 3900 C CA . GLU B 1 130 ? 24.688 -14.133 -14.891 1 97.06 130 GLU B CA 1
ATOM 3901 C C . GLU B 1 130 ? 23.344 -13.516 -14.477 1 97.06 130 GLU B C 1
ATOM 3903 O O . GLU B 1 130 ? 23.281 -12.758 -13.508 1 97.06 130 GLU B O 1
ATOM 3908 N N . LEU B 1 131 ? 22.359 -13.828 -15.18 1 98 131 LEU B N 1
ATOM 3909 C CA . LEU B 1 131 ? 21.047 -13.297 -14.828 1 98 131 LEU B CA 1
ATOM 3910 C C . LEU B 1 131 ? 20.641 -13.734 -13.422 1 98 131 LEU B C 1
ATOM 3912 O O . LEU B 1 131 ? 20.641 -14.93 -13.117 1 98 131 LEU B O 1
ATOM 3916 N N . ALA B 1 132 ? 20.328 -12.719 -12.531 1 98.12 132 ALA B N 1
ATOM 3917 C CA . ALA B 1 132 ? 19.969 -13 -11.148 1 98.12 132 ALA B CA 1
ATOM 3918 C C . ALA B 1 132 ? 18.594 -12.43 -10.812 1 98.12 132 ALA B C 1
ATOM 3920 O O . ALA B 1 132 ? 18.219 -11.359 -11.289 1 98.12 132 ALA B O 1
ATOM 3921 N N . PRO B 1 133 ? 17.844 -13.188 -10.016 1 98.56 133 PRO B N 1
ATOM 3922 C CA . PRO B 1 133 ? 16.578 -12.602 -9.555 1 98.56 133 PRO B CA 1
ATOM 3923 C C . PRO B 1 133 ? 16.781 -11.5 -8.516 1 98.56 133 PRO B C 1
ATOM 3925 O O . PRO B 1 133 ? 17.844 -11.422 -7.891 1 98.56 133 PRO B O 1
ATOM 3928 N N . ASN B 1 134 ? 15.812 -10.617 -8.414 1 98.19 134 ASN B N 1
ATOM 3929 C CA . ASN B 1 134 ? 15.758 -9.633 -7.34 1 98.19 134 ASN B CA 1
ATOM 3930 C C . ASN B 1 134 ? 15.406 -10.273 -6.004 1 98.19 134 ASN B C 1
ATOM 3932 O O . ASN B 1 134 ? 14.25 -10.656 -5.777 1 98.19 134 ASN B O 1
ATOM 3936 N N . THR B 1 135 ? 16.359 -10.32 -5.07 1 97 135 THR B N 1
ATOM 3937 C CA . THR B 1 135 ? 16.141 -11.055 -3.828 1 97 135 THR B CA 1
ATOM 3938 C C . THR B 1 135 ? 15.672 -10.117 -2.717 1 97 135 THR B C 1
ATOM 3940 O O . THR B 1 135 ? 15.422 -10.562 -1.595 1 97 135 THR B O 1
ATOM 3943 N N . LYS B 1 136 ? 15.492 -8.836 -2.982 1 94.88 136 LYS B N 1
ATOM 3944 C CA . LYS B 1 136 ? 15 -7.871 -2.004 1 94.88 136 LYS B CA 1
ATOM 3945 C C . LYS B 1 136 ? 13.477 -7.844 -1.983 1 94.88 136 LYS B C 1
ATOM 3947 O O . LYS B 1 136 ? 12.828 -8.141 -2.99 1 94.88 136 LYS B O 1
ATOM 3952 N N . PRO B 1 137 ? 12.961 -7.414 -0.747 1 94.12 137 PRO B N 1
ATOM 3953 C CA . PRO B 1 137 ? 11.547 -7.062 -0.824 1 94.12 137 PRO B CA 1
ATOM 3954 C C . PRO B 1 137 ? 11.25 -6.02 -1.9 1 94.12 137 PRO B C 1
ATOM 3956 O O . PRO B 1 137 ? 12.023 -5.07 -2.068 1 94.12 137 PRO B O 1
ATOM 3959 N N . TYR B 1 138 ? 10.172 -6.203 -2.6 1 95.75 138 TYR B N 1
ATOM 3960 C CA . TYR B 1 138 ? 9.938 -5.398 -3.793 1 95.75 138 TYR B CA 1
ATOM 3961 C C . TYR B 1 138 ? 9.812 -3.92 -3.441 1 95.75 138 TYR B C 1
ATOM 3963 O O . TYR B 1 138 ? 10.211 -3.053 -4.223 1 95.75 138 TYR B O 1
ATOM 3971 N N . TYR B 1 139 ? 9.32 -3.607 -2.25 1 92.38 139 TYR B N 1
ATOM 3972 C CA . TYR B 1 139 ? 9.203 -2.207 -1.854 1 92.38 139 TYR B CA 1
ATOM 3973 C C . TYR B 1 139 ? 10.578 -1.546 -1.778 1 92.38 139 TYR B C 1
ATOM 3975 O O . TYR B 1 139 ? 10.695 -0.328 -1.927 1 92.38 139 TYR B O 1
ATOM 3983 N N . GLN B 1 140 ? 11.594 -2.322 -1.604 1 95.31 140 GLN B N 1
ATOM 3984 C CA . GLN B 1 140 ? 12.945 -1.788 -1.525 1 95.31 140 GLN B CA 1
ATOM 3985 C C . GLN B 1 140 ? 13.562 -1.636 -2.914 1 95.31 140 GLN B C 1
ATOM 3987 O O . GLN B 1 140 ? 14.695 -1.177 -3.051 1 95.31 140 GLN B O 1
ATOM 3992 N N . SER B 1 141 ? 12.828 -2.027 -3.906 1 95.94 141 SER B N 1
ATOM 3993 C CA . SER B 1 141 ? 13.266 -1.904 -5.293 1 95.94 141 SER B CA 1
ATOM 3994 C C . SER B 1 141 ? 12.352 -0.969 -6.082 1 95.94 141 SER B C 1
ATOM 3996 O O . SER B 1 141 ? 12.156 -1.155 -7.281 1 95.94 141 SER B O 1
ATOM 3998 N N . SER B 1 142 ? 11.758 -0.061 -5.348 1 94.81 142 SER B N 1
ATOM 3999 C CA . SER B 1 142 ? 10.914 0.981 -5.918 1 94.81 142 SER B CA 1
ATOM 4000 C C . SER B 1 142 ? 9.719 0.382 -6.66 1 94.81 142 SER B C 1
ATOM 4002 O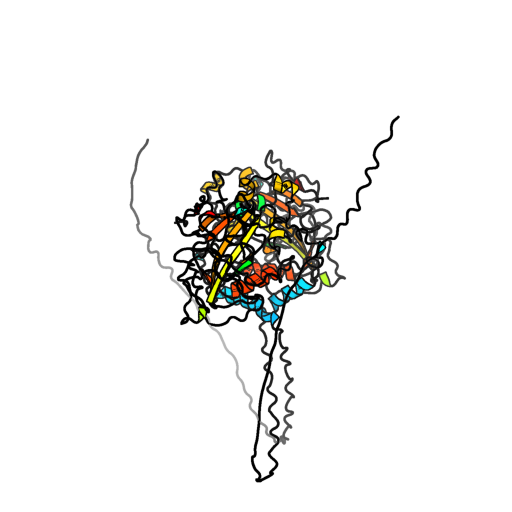 O . SER B 1 142 ? 9.273 0.931 -7.668 1 94.81 142 SER B O 1
ATOM 4004 N N . MET B 1 143 ? 9.305 -0.812 -6.227 1 97.62 143 MET B N 1
ATOM 4005 C CA . MET B 1 143 ? 8.156 -1.45 -6.859 1 97.62 143 MET B CA 1
ATOM 4006 C C . MET B 1 143 ? 6.953 -1.454 -5.93 1 97.62 143 MET B C 1
ATOM 4008 O O . MET B 1 143 ? 7.109 -1.465 -4.707 1 97.62 143 MET B O 1
ATOM 4012 N N . CYS B 1 144 ? 5.844 -1.442 -6.484 1 97.25 144 CYS B N 1
ATOM 4013 C CA . CYS B 1 144 ? 4.578 -1.629 -5.781 1 97.25 144 CYS B CA 1
ATOM 4014 C C . CYS B 1 144 ? 3.699 -2.645 -6.5 1 97.25 144 CYS B C 1
ATOM 4016 O O . CYS B 1 144 ? 3.9 -2.916 -7.688 1 97.25 144 CYS B O 1
ATOM 4018 N N . PRO B 1 145 ? 2.795 -3.324 -5.77 1 98.19 145 PRO B N 1
ATOM 4019 C CA . PRO B 1 145 ? 1.828 -4.156 -6.488 1 98.19 145 PRO B CA 1
ATOM 4020 C C . PRO B 1 145 ? 0.911 -3.34 -7.398 1 98.19 145 PRO B C 1
ATOM 4022 O O . PRO B 1 145 ? 0.358 -2.324 -6.973 1 98.19 145 PRO B O 1
ATOM 4025 N N . VAL B 1 146 ? 0.75 -3.812 -8.625 1 98.56 146 VAL B N 1
ATOM 4026 C CA . VAL B 1 146 ? -0.02 -3.041 -9.594 1 98.56 146 VAL B CA 1
ATOM 4027 C C . VAL B 1 146 ? -1.282 -3.811 -9.977 1 98.56 146 VAL B C 1
ATOM 4029 O O . VAL B 1 146 ? -2.09 -3.33 -10.781 1 98.56 146 VAL B O 1
ATOM 4032 N N . ASN B 1 147 ? -1.402 -4.969 -9.445 1 98.56 147 ASN B N 1
ATOM 4033 C CA . ASN B 1 147 ? -2.523 -5.867 -9.703 1 98.56 147 ASN B CA 1
ATOM 4034 C C . ASN B 1 147 ? -2.545 -7.027 -8.703 1 98.56 147 ASN B C 1
ATOM 4036 O O . ASN B 1 147 ? -1.567 -7.258 -7.992 1 98.56 147 ASN B O 1
ATOM 4040 N N . VAL B 1 148 ? -3.701 -7.656 -8.609 1 98.69 148 VAL B N 1
ATOM 4041 C CA . VAL B 1 148 ? -3.838 -8.961 -7.969 1 98.69 148 VAL B CA 1
ATOM 4042 C C . VAL B 1 148 ? -4.801 -9.836 -8.773 1 98.69 148 VAL B C 1
ATOM 4044 O O . VAL B 1 148 ? -5.793 -9.336 -9.312 1 98.69 148 VAL B O 1
ATOM 4047 N N . HIS B 1 149 ? -4.508 -10.992 -8.93 1 98.19 149 HIS B N 1
ATOM 4048 C CA . HIS B 1 149 ? -5.391 -12.008 -9.492 1 98.19 149 HIS B CA 1
ATOM 4049 C C . HIS B 1 149 ? -5.004 -13.406 -9.008 1 98.19 149 HIS B C 1
ATOM 4051 O O . HIS B 1 149 ? -3.979 -13.57 -8.344 1 98.19 149 HIS B O 1
ATOM 4057 N N . TRP B 1 150 ? -5.836 -14.375 -9.32 1 97.19 150 TRP B N 1
ATOM 4058 C CA . TRP B 1 150 ? -5.52 -15.695 -8.797 1 97.19 150 TRP B CA 1
ATOM 4059 C C . TRP B 1 150 ? -5.934 -16.781 -9.781 1 97.19 150 TRP B C 1
ATOM 4061 O O . TRP B 1 150 ? -6.633 -16.516 -10.758 1 97.19 150 TRP B O 1
ATOM 4071 N N . HIS B 1 151 ? -5.449 -17.969 -9.531 1 95.56 151 HIS B N 1
ATOM 4072 C CA . HIS B 1 151 ? -5.648 -19.125 -10.391 1 95.56 151 HIS B CA 1
ATOM 4073 C C . HIS B 1 151 ? -6.293 -20.281 -9.633 1 95.56 151 HIS B C 1
ATOM 4075 O O . HIS B 1 151 ? -6.113 -20.406 -8.414 1 95.56 151 HIS B O 1
ATOM 4081 N N . LEU B 1 152 ? -7.043 -21.094 -10.422 1 92.44 152 LEU B N 1
ATOM 4082 C CA . LEU B 1 152 ? -7.59 -22.328 -9.867 1 92.44 152 LEU B CA 1
ATOM 4083 C C . LEU B 1 152 ? -6.492 -23.375 -9.672 1 92.44 152 LEU B C 1
ATOM 4085 O O . LEU B 1 152 ? -5.852 -23.797 -10.641 1 92.44 152 LEU B O 1
ATOM 4089 N N . GLY B 1 153 ? -6.383 -23.781 -8.398 1 93.38 153 GLY B N 1
ATOM 4090 C CA . GLY B 1 153 ? -5.211 -24.578 -8.078 1 93.38 153 GLY B CA 1
ATOM 4091 C C . GLY B 1 153 ? -3.918 -23.781 -8.117 1 93.38 153 GLY B C 1
ATOM 4092 O O . GLY B 1 153 ? -3.941 -22.562 -8.18 1 93.38 153 GLY B O 1
ATOM 4093 N N . SER B 1 154 ? -2.824 -24.453 -7.922 1 95.5 154 SER B N 1
ATOM 4094 C CA . SER B 1 154 ? -1.534 -23.781 -8 1 95.5 154 SER B CA 1
ATOM 4095 C C . SER B 1 154 ? -0.85 -24.047 -9.336 1 95.5 154 SER B C 1
ATOM 4097 O O . SER B 1 154 ? -0.849 -25.172 -9.828 1 95.5 154 SER B O 1
ATOM 4099 N N . GLU B 1 155 ? -0.37 -22.984 -9.953 1 93.81 155 GLU B N 1
ATOM 4100 C CA . GLU B 1 155 ? 0.482 -23.125 -11.125 1 93.81 155 GLU B CA 1
ATOM 4101 C C . GLU B 1 155 ? 1.87 -23.625 -10.75 1 93.81 155 GLU B C 1
ATOM 4103 O O . GLU B 1 155 ? 2.479 -24.406 -11.492 1 93.81 155 GLU B O 1
ATOM 4108 N N . HIS B 1 156 ? 2.324 -23.203 -9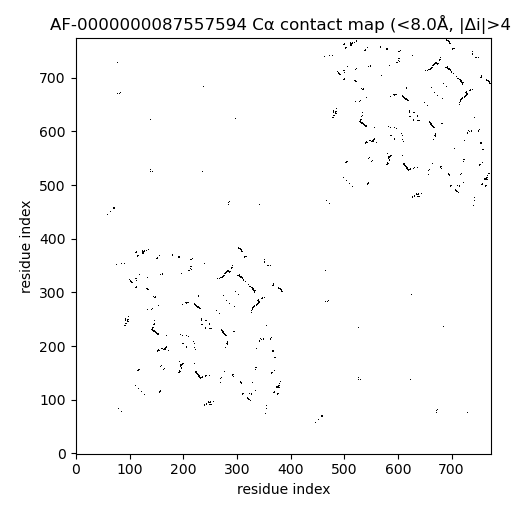.656 1 96.69 156 HIS B N 1
ATOM 4109 C CA . HIS B 1 156 ? 3.615 -23.656 -9.141 1 96.69 156 HIS B CA 1
ATOM 4110 C C . HIS B 1 156 ? 3.496 -25 -8.438 1 96.69 156 HIS B C 1
ATOM 4112 O O . HIS B 1 156 ? 2.391 -25.438 -8.102 1 96.69 156 HIS B O 1
ATOM 4118 N N . TYR B 1 157 ? 4.688 -25.625 -8.305 1 94.44 157 TYR B N 1
ATOM 4119 C CA . TYR B 1 157 ? 4.797 -26.922 -7.637 1 94.44 157 TYR B CA 1
ATOM 4120 C C . TYR B 1 157 ? 5.734 -26.828 -6.438 1 94.44 157 TYR B C 1
ATOM 4122 O O . TYR B 1 157 ? 6.848 -26.312 -6.547 1 94.44 157 TYR B O 1
ATOM 4130 N N . SER B 1 158 ? 5.273 -27.25 -5.332 1 96.44 158 SER B N 1
ATOM 4131 C CA . SER B 1 158 ? 6.098 -27.391 -4.137 1 96.44 158 SER B CA 1
ATOM 4132 C C . SER B 1 158 ? 5.84 -28.719 -3.443 1 96.44 158 SER B C 1
ATOM 4134 O O . SER B 1 158 ? 4.754 -28.953 -2.904 1 96.44 158 SER B O 1
ATOM 4136 N N . ALA B 1 159 ? 6.875 -29.531 -3.484 1 94.5 159 ALA B N 1
ATOM 4137 C CA . ALA B 1 159 ? 6.742 -30.875 -2.938 1 94.5 159 ALA B CA 1
ATOM 4138 C C . ALA B 1 159 ? 6.332 -30.844 -1.468 1 94.5 159 ALA B C 1
ATOM 4140 O O . ALA B 1 159 ? 6.969 -30.156 -0.661 1 94.5 159 ALA B O 1
ATOM 4141 N N . GLY B 1 160 ? 5.25 -31.547 -1.163 1 93.75 160 GLY B N 1
ATOM 4142 C CA . GLY B 1 160 ? 4.785 -31.656 0.211 1 93.75 160 GLY B CA 1
ATOM 4143 C C . GLY B 1 160 ? 3.846 -30.531 0.609 1 93.75 160 GLY B C 1
ATOM 4144 O O . GLY B 1 160 ? 3.26 -30.562 1.693 1 93.75 160 GLY B O 1
ATOM 4145 N N . GLU B 1 161 ? 3.672 -29.531 -0.218 1 96.44 161 GLU B N 1
ATOM 4146 C CA . GLU B 1 161 ? 2.838 -28.375 0.079 1 96.44 161 GLU B CA 1
ATOM 4147 C C . GLU B 1 161 ? 1.68 -28.266 -0.908 1 96.44 161 GLU B C 1
ATOM 4149 O O . GLU B 1 161 ? 0.52 -28.453 -0.538 1 96.44 161 GLU B O 1
ATOM 4154 N N . TYR B 1 162 ? 1.885 -28.047 -2.08 1 95.94 162 TYR B N 1
ATOM 4155 C CA . TYR B 1 162 ? 0.939 -28.094 -3.189 1 95.94 162 TYR B CA 1
ATOM 4156 C C . TYR B 1 162 ? 1.502 -28.906 -4.352 1 95.94 162 TYR B C 1
ATOM 4158 O O . TYR B 1 162 ? 2.285 -28.391 -5.152 1 95.94 162 TYR B O 1
ATOM 4166 N N . ASP B 1 163 ? 1.056 -30.125 -4.418 1 92.69 163 ASP B N 1
ATOM 4167 C CA . ASP B 1 163 ? 1.606 -31.141 -5.297 1 92.69 163 ASP B CA 1
ATOM 4168 C C . ASP B 1 163 ? 0.552 -32.188 -5.648 1 92.69 163 ASP B C 1
ATOM 4170 O O . ASP B 1 163 ? -0.647 -31.953 -5.492 1 92.69 163 ASP B O 1
ATOM 4174 N N . GLU B 1 164 ? 0.992 -33.344 -6.188 1 87.75 164 GLU B N 1
ATOM 4175 C CA . GLU B 1 164 ? 0.098 -34.375 -6.688 1 87.75 164 GLU B CA 1
ATOM 4176 C C . GLU B 1 164 ? -0.687 -35.031 -5.551 1 87.75 164 GLU B C 1
ATOM 4178 O O . GLU B 1 164 ? -1.682 -35.719 -5.789 1 87.75 164 GLU B O 1
ATOM 4183 N N . ASN B 1 165 ? -0.27 -34.781 -4.316 1 89.25 165 ASN B N 1
ATOM 4184 C CA . ASN B 1 165 ? -0.932 -35.406 -3.174 1 89.25 165 ASN B CA 1
ATOM 4185 C C . ASN B 1 165 ? -1.992 -34.5 -2.57 1 89.25 165 ASN B C 1
ATOM 4187 O O . ASN B 1 165 ? -2.65 -34.875 -1.595 1 89.25 165 ASN B O 1
ATOM 4191 N N . GLY B 1 166 ? -2.096 -33.344 -3.15 1 93.56 166 GLY B N 1
ATOM 4192 C CA . GLY B 1 166 ? -3.105 -32.438 -2.656 1 93.56 166 GLY B CA 1
ATOM 4193 C C . GLY B 1 166 ? -4.523 -32.906 -2.91 1 93.56 166 GLY B C 1
ATOM 4194 O O . GLY B 1 166 ? -4.73 -33.938 -3.574 1 93.56 166 GLY B O 1
ATOM 4195 N N . ASP B 1 167 ? -5.465 -32.188 -2.256 1 93.06 167 ASP B N 1
ATOM 4196 C CA . ASP B 1 167 ? -6.879 -32.531 -2.391 1 93.06 167 ASP B CA 1
ATOM 4197 C C . ASP B 1 167 ? -7.762 -31.312 -2.252 1 93.06 167 ASP B C 1
ATOM 4199 O O . ASP B 1 167 ? -7.289 -30.25 -1.852 1 93.06 167 ASP B O 1
ATOM 4203 N N . GLY B 1 168 ? -8.969 -31.453 -2.725 1 93.81 168 GLY B N 1
ATOM 4204 C CA . GLY B 1 168 ? -9.992 -30.406 -2.67 1 93.81 168 GLY B CA 1
ATOM 4205 C C . GLY B 1 168 ? -11.391 -30.938 -2.934 1 93.81 168 GLY B C 1
ATOM 4206 O O . GLY B 1 168 ? -11.602 -32.156 -2.99 1 93.81 168 GLY B O 1
ATOM 4207 N N . PRO B 1 169 ? -12.32 -30.047 -3.07 1 91.19 169 PRO B N 1
ATOM 4208 C CA . PRO B 1 169 ? -13.703 -30.484 -3.254 1 91.19 169 PRO B CA 1
ATOM 4209 C C . PRO B 1 169 ? -13.891 -31.359 -4.496 1 91.19 169 PRO B C 1
ATOM 4211 O O . PRO B 1 169 ? -14.805 -32.188 -4.543 1 91.19 169 PRO B O 1
ATOM 4214 N N . HIS B 1 170 ? -13.047 -31.203 -5.441 1 86.75 170 HIS B N 1
ATOM 4215 C CA . HIS B 1 170 ? -13.172 -31.953 -6.691 1 86.75 170 HIS B CA 1
ATOM 4216 C C . HIS B 1 170 ? -11.969 -32.875 -6.914 1 86.75 170 HIS B C 1
ATOM 4218 O O . HIS B 1 170 ? -11.711 -33.281 -8.039 1 86.75 170 HIS B O 1
ATOM 4224 N N . GLY B 1 171 ? -11.289 -33.125 -5.859 1 82.94 171 GLY B N 1
ATOM 4225 C CA . GLY B 1 171 ? -10.102 -33.969 -5.969 1 82.94 171 GLY B CA 1
ATOM 4226 C C . GLY B 1 171 ? -8.898 -33.219 -6.52 1 82.94 171 GLY B C 1
ATOM 4227 O O . GLY B 1 171 ? -8.891 -31.984 -6.559 1 82.94 171 GLY B O 1
ATOM 4228 N N . ASN B 1 172 ? -7.891 -34 -6.578 1 72.19 172 ASN B N 1
ATOM 4229 C CA . ASN B 1 172 ? -6.668 -33.438 -7.113 1 72.19 172 ASN B CA 1
ATOM 4230 C C . ASN B 1 172 ? -6.449 -33.812 -8.57 1 72.19 172 ASN B C 1
ATOM 4232 O O . ASN B 1 172 ? -6.883 -34.875 -9 1 72.19 172 ASN B O 1
ATOM 4236 N N . GLN B 1 173 ? -6.289 -33.062 -9.539 1 56.41 173 GLN B N 1
ATOM 4237 C CA . GLN B 1 173 ? -5.969 -33.406 -10.922 1 56.41 173 GLN B CA 1
ATOM 4238 C C . GLN B 1 173 ? -4.887 -34.469 -10.984 1 56.41 173 GLN B C 1
ATOM 4240 O O . GLN B 1 173 ? -3.891 -34.406 -10.266 1 56.41 173 GLN B O 1
ATOM 4245 N N . PRO B 1 174 ? -5.363 -35.875 -11.555 1 51.78 174 PRO B N 1
ATOM 4246 C CA . PRO B 1 174 ? -4.184 -36.656 -11.875 1 51.78 174 PRO B CA 1
ATOM 4247 C C . PRO B 1 174 ? -3.133 -35.906 -12.664 1 51.78 174 PRO B C 1
ATOM 4249 O O . PRO B 1 174 ? -3.479 -35.125 -13.57 1 51.78 174 PRO B O 1
ATOM 4252 N N . ARG B 1 175 ? -2.123 -35.594 -12.102 1 46.69 175 ARG B N 1
ATOM 4253 C CA . ARG B 1 175 ? -1.114 -34.938 -12.938 1 46.69 175 ARG B CA 1
ATOM 4254 C C . ARG B 1 175 ? -0.794 -35.781 -14.164 1 46.69 175 ARG B C 1
ATOM 4256 O O . ARG B 1 175 ? -0.725 -37 -14.086 1 46.69 175 ARG B O 1
ATOM 4263 N N . PRO B 1 176 ? -0.973 -35.625 -15.406 1 41 176 PRO B N 1
ATOM 4264 C CA . PRO B 1 176 ? -0.659 -36.406 -16.625 1 41 176 PRO B CA 1
ATOM 4265 C C . PRO B 1 176 ? 0.706 -37.062 -16.562 1 41 176 PRO B C 1
ATOM 4267 O O . PRO B 1 176 ? 1.605 -36.594 -15.859 1 41 176 PRO B O 1
ATOM 4270 N N . ASP B 1 177 ? 1.04 -38.156 -16.922 1 39.12 177 ASP B N 1
ATOM 4271 C CA . ASP B 1 177 ? 2.338 -38.75 -17.234 1 39.12 177 ASP B CA 1
ATOM 4272 C C . ASP B 1 177 ? 3.299 -37.688 -17.781 1 39.12 177 ASP B C 1
ATOM 4274 O O . ASP B 1 177 ? 4.477 -37.688 -17.406 1 39.12 177 ASP B O 1
ATOM 4278 N N . TRP B 1 178 ? 2.904 -36.75 -18.672 1 32.69 178 TRP B N 1
ATOM 4279 C CA . TRP B 1 178 ? 3.525 -35.469 -19 1 32.69 178 TRP B CA 1
ATOM 4280 C C . TRP B 1 178 ? 3.074 -34.375 -18.031 1 32.69 178 TRP B C 1
ATOM 4282 O O . TRP B 1 178 ? 1.877 -34.125 -17.906 1 32.69 178 TRP B O 1
ATOM 4292 N N . ALA B 1 179 ? 2.441 -33.844 -16.969 1 33.62 179 ALA B N 1
ATOM 4293 C CA . ALA B 1 179 ? 2.615 -32.406 -16.734 1 33.62 179 ALA B CA 1
ATOM 4294 C C . ALA B 1 179 ? 3.697 -31.828 -17.656 1 33.62 179 ALA B C 1
ATOM 4296 O O . ALA B 1 179 ? 4.109 -30.688 -17.484 1 33.62 179 ALA B O 1
ATOM 4297 N N . GLN B 1 180 ? 3.729 -32.375 -18.734 1 34.31 180 GLN B N 1
ATOM 4298 C CA . GLN B 1 180 ? 3.953 -32.281 -20.172 1 34.31 180 GLN B CA 1
ATOM 4299 C C . GLN B 1 180 ? 2.67 -31.922 -20.906 1 34.31 180 GLN B C 1
ATOM 4301 O O . GLN B 1 180 ? 2.656 -30.984 -21.719 1 34.31 180 GLN B O 1
ATOM 4306 N N . ARG B 1 181 ? 1.564 -32.656 -21.641 1 31.45 181 ARG B N 1
ATOM 4307 C CA . ARG B 1 181 ? 0.808 -32.312 -22.844 1 31.45 181 ARG B CA 1
ATOM 4308 C C . ARG B 1 181 ? -0.355 -31.375 -22.484 1 31.45 181 ARG B C 1
ATOM 4310 O O . ARG B 1 181 ? -0.78 -31.312 -21.328 1 31.45 181 ARG B O 1
ATOM 4317 N N . GLU B 1 182 ? -1.101 -30.781 -23.594 1 35.28 182 GLU B N 1
ATOM 4318 C CA . GLU B 1 182 ? -2.018 -29.734 -24.031 1 35.28 182 GLU B CA 1
ATOM 4319 C C . GLU B 1 182 ? -3.412 -29.938 -23.453 1 35.28 182 GLU B C 1
ATOM 4321 O O . GLU B 1 182 ? -4.246 -30.625 -24.047 1 35.28 182 GLU B O 1
ATOM 4326 N N . ARG B 1 183 ? -3.566 -30.406 -22.312 1 32.31 183 ARG B N 1
ATOM 4327 C CA . ARG B 1 183 ? -5.008 -30.594 -22.203 1 32.31 183 ARG B CA 1
ATOM 4328 C C . ARG B 1 183 ? -5.758 -29.328 -22.594 1 32.31 183 ARG B C 1
ATOM 4330 O O . ARG B 1 183 ? -5.668 -28.312 -21.906 1 32.31 183 ARG B O 1
ATOM 4337 N N . ASP B 1 184 ? -5.863 -29.156 -23.766 1 32.59 184 ASP B N 1
ATOM 4338 C CA . ASP B 1 184 ? -6.949 -28.297 -24.234 1 32.59 184 ASP B CA 1
ATOM 4339 C C . ASP B 1 184 ? -8.227 -28.547 -23.438 1 32.59 184 ASP B C 1
ATOM 4341 O O . ASP B 1 184 ? -8.789 -29.641 -23.469 1 32.59 184 ASP B O 1
ATOM 4345 N N . LEU B 1 185 ? -8.297 -28.266 -22.203 1 35.84 185 LEU B N 1
ATOM 4346 C CA . LEU B 1 185 ? -9.625 -28.5 -21.641 1 35.84 185 LEU B CA 1
ATOM 4347 C C . LEU B 1 185 ? -10.719 -28.109 -22.625 1 35.84 185 LEU B C 1
ATOM 4349 O O . LEU B 1 185 ? -10.5 -27.266 -23.5 1 35.84 185 LEU B O 1
ATOM 4353 N N . ALA B 1 186 ? -11.781 -28.953 -22.797 1 30.14 186 ALA B N 1
ATOM 4354 C CA . ALA B 1 186 ? -13.008 -28.656 -23.531 1 30.14 186 ALA B CA 1
ATOM 4355 C C . ALA B 1 186 ? -13.383 -27.188 -23.406 1 30.14 186 ALA B C 1
ATOM 4357 O O . ALA B 1 186 ? -13 -26.531 -22.438 1 30.14 186 ALA B O 1
ATOM 4358 N N . GLU B 1 187 ? -14.219 -26.562 -24.156 1 35.16 187 GLU B N 1
ATOM 4359 C CA . GLU B 1 187 ? -14.906 -25.281 -24.203 1 35.16 187 GLU B CA 1
ATOM 4360 C C . GLU B 1 187 ? -15.477 -24.922 -22.828 1 35.16 187 GLU B C 1
ATOM 4362 O O . GLU B 1 187 ? -16.266 -25.688 -22.266 1 35.16 187 GLU B O 1
ATOM 4367 N N . GLY B 1 188 ? -15.117 -24.047 -21.953 1 43.59 188 GLY B N 1
ATOM 4368 C CA . GLY B 1 188 ? -15.57 -23.484 -20.688 1 43.59 188 GLY B CA 1
ATOM 4369 C C . GLY B 1 188 ? -14.742 -23.953 -19.5 1 43.59 188 GLY B C 1
ATOM 4370 O O . GLY B 1 188 ? -14.953 -23.484 -18.375 1 43.59 188 GLY B O 1
ATOM 4371 N N . LYS B 1 189 ? -14.07 -25.172 -19.562 1 49 189 LYS B N 1
ATOM 4372 C CA . LYS B 1 189 ? -13.414 -25.609 -18.328 1 49 189 LYS B CA 1
ATOM 4373 C C . LYS B 1 189 ? -12.047 -24.969 -18.172 1 49 189 LYS B C 1
ATOM 4375 O O . LYS B 1 189 ? -11.273 -24.891 -19.125 1 49 189 LYS B O 1
ATOM 4380 N N . VAL B 1 190 ? -11.789 -24.281 -17.031 1 55.28 190 VAL B N 1
ATOM 4381 C CA . VAL B 1 190 ? -10.562 -23.625 -16.609 1 55.28 190 VAL B CA 1
ATOM 4382 C C . VAL B 1 190 ? -9.523 -24.672 -16.203 1 55.28 190 VAL B C 1
ATOM 4384 O O . VAL B 1 190 ? -9.836 -25.625 -15.492 1 55.28 190 VAL B O 1
ATOM 4387 N N . ARG B 1 191 ? -8.281 -24.766 -17.016 1 62.03 191 ARG B N 1
ATOM 4388 C CA . ARG B 1 191 ? -7.188 -25.656 -16.641 1 62.03 191 ARG B CA 1
ATOM 4389 C C . ARG B 1 191 ? -6.867 -25.547 -15.156 1 62.03 191 ARG B C 1
ATOM 4391 O O . ARG B 1 191 ? -6.699 -24.438 -14.641 1 62.03 191 ARG B O 1
ATOM 4398 N N . ASP B 1 192 ? -6.855 -26.734 -14.531 1 77.31 192 ASP B N 1
ATOM 4399 C CA . ASP B 1 192 ? -6.66 -26.766 -13.086 1 77.31 192 ASP B CA 1
ATOM 4400 C C . ASP B 1 192 ? -5.184 -26.953 -12.734 1 77.31 192 ASP B C 1
ATOM 4402 O O . ASP B 1 192 ? -4.398 -27.422 -13.562 1 77.31 192 ASP B O 1
ATOM 4406 N N . GLY B 1 193 ? -4.762 -26.438 -11.594 1 85.94 193 GLY B N 1
ATOM 4407 C CA . GLY B 1 193 ? -3.434 -26.641 -11.039 1 85.94 193 GLY B CA 1
ATOM 4408 C C . GLY B 1 193 ? -3.406 -27.641 -9.898 1 85.94 193 GLY B C 1
ATOM 4409 O O . GLY B 1 193 ? -4.34 -28.438 -9.742 1 85.94 193 GLY B O 1
ATOM 4410 N N . PHE B 1 194 ? -2.311 -27.703 -9.195 1 91.38 194 PHE B N 1
ATOM 4411 C CA . PHE B 1 194 ? -2.162 -28.578 -8.047 1 91.38 194 PHE B CA 1
ATOM 4412 C C . PHE B 1 194 ? -2.977 -28.062 -6.863 1 91.38 194 PHE B C 1
ATOM 4414 O O . PHE B 1 194 ? -3.457 -26.938 -6.883 1 91.38 194 PHE B O 1
ATOM 4421 N N . ARG B 1 195 ? -3.105 -28.984 -5.887 1 95 195 ARG B N 1
ATOM 4422 C CA . ARG B 1 195 ? -3.832 -28.578 -4.688 1 95 195 ARG B CA 1
ATOM 4423 C C . ARG B 1 195 ? -2.939 -28.672 -3.453 1 95 195 ARG B C 1
ATOM 4425 O O . ARG B 1 195 ? -1.98 -29.438 -3.43 1 95 195 ARG B O 1
ATOM 4432 N N . CYS B 1 196 ? -3.354 -27.875 -2.457 1 97.06 196 CYS B N 1
ATOM 4433 C CA . CYS B 1 196 ? -2.779 -27.969 -1.121 1 97.06 196 CYS B CA 1
ATOM 4434 C C . CYS B 1 196 ? -3.174 -29.281 -0.454 1 97.06 196 CYS B C 1
ATOM 4436 O O . CYS B 1 196 ? -4.117 -29.938 -0.889 1 97.06 196 CYS B O 1
ATOM 4438 N N . ASN B 1 197 ? -2.525 -29.609 0.699 1 94.25 197 ASN B N 1
ATOM 4439 C CA . ASN B 1 197 ? -2.797 -30.828 1.444 1 94.25 197 ASN B CA 1
ATOM 4440 C C . ASN B 1 197 ? -3.658 -30.547 2.674 1 94.25 197 ASN B C 1
ATOM 4442 O O . ASN B 1 197 ? -3.695 -31.359 3.604 1 94.25 197 ASN B O 1
ATOM 4446 N N . HIS B 1 198 ? -4.402 -29.547 2.715 1 96.88 198 HIS B N 1
ATOM 4447 C CA . HIS B 1 198 ? -5.129 -29.125 3.906 1 96.88 198 HIS B CA 1
ATOM 4448 C C . HIS B 1 198 ? -6.535 -29.719 3.932 1 96.88 198 HIS B C 1
ATOM 4450 O O . HIS B 1 198 ? -7.113 -29.906 5.004 1 96.88 198 HIS B O 1
ATOM 4456 N N . TYR B 1 199 ? -7.129 -30.031 2.797 1 96.62 199 TYR B N 1
ATOM 4457 C CA . TYR B 1 199 ? -8.547 -30.328 2.66 1 96.62 199 TYR B CA 1
ATOM 4458 C C . TYR B 1 199 ? -8.938 -31.547 3.488 1 96.62 199 TYR B C 1
ATOM 4460 O O . TYR B 1 199 ? -8.273 -32.562 3.436 1 96.62 199 TYR B O 1
ATOM 4468 N N . ASP B 1 200 ? -9.938 -31.375 4.273 1 97 200 ASP B N 1
ATOM 4469 C CA . ASP B 1 200 ? -10.562 -32.438 5.062 1 97 200 ASP B CA 1
ATOM 4470 C C . ASP B 1 200 ? -12.078 -32.375 4.945 1 97 200 ASP B C 1
ATOM 4472 O O . ASP B 1 200 ? -12.727 -31.516 5.531 1 97 200 ASP B O 1
ATOM 4476 N N . ALA B 1 201 ? -12.602 -33.375 4.332 1 95.19 201 ALA B N 1
ATOM 4477 C CA . ALA B 1 201 ? -14.031 -33.406 4.062 1 95.19 201 ALA B CA 1
ATOM 4478 C C . ALA B 1 201 ? -14.836 -33.531 5.352 1 95.19 201 ALA B C 1
ATOM 4480 O O . ALA B 1 201 ? -16.031 -33.219 5.387 1 95.19 201 ALA B O 1
ATOM 4481 N N . ALA B 1 202 ? -14.203 -34 6.379 1 97.44 202 ALA B N 1
ATOM 4482 C CA . ALA B 1 202 ? -14.898 -34.219 7.645 1 97.44 202 ALA B CA 1
ATOM 4483 C C . ALA B 1 202 ? -14.953 -32.938 8.469 1 97.44 202 ALA B C 1
ATOM 4485 O O . ALA B 1 202 ? -15.695 -32.844 9.445 1 97.44 202 ALA B O 1
ATOM 4486 N N . ASP B 1 203 ? -14.18 -31.984 8.125 1 98.06 203 ASP B N 1
ATOM 4487 C CA . ASP B 1 203 ? -14.141 -30.703 8.828 1 98.06 203 ASP B CA 1
ATOM 4488 C C . ASP B 1 203 ? -14.977 -29.656 8.102 1 98.06 203 ASP B C 1
ATOM 4490 O O . ASP B 1 203 ? -14.688 -29.297 6.957 1 98.06 203 ASP B O 1
ATOM 4494 N N . GLU B 1 204 ? -15.891 -29.062 8.734 1 97.75 204 GLU B N 1
ATOM 4495 C CA . GLU B 1 204 ? -16.859 -28.141 8.141 1 97.75 204 GLU B CA 1
ATOM 4496 C C . GLU B 1 204 ? -16.188 -26.891 7.594 1 97.75 204 GLU B C 1
ATOM 4498 O O . GLU B 1 204 ? -16.688 -26.266 6.66 1 97.75 204 GLU B O 1
ATOM 4503 N N . LYS B 1 205 ? -15.078 -26.531 8.125 1 98.31 205 LYS B N 1
ATOM 4504 C CA . LYS B 1 205 ? -14.453 -25.312 7.633 1 98.31 205 LYS B CA 1
ATOM 4505 C C . LYS B 1 205 ? -14.062 -25.438 6.164 1 98.31 205 LYS B C 1
ATOM 4507 O O . LYS B 1 205 ? -13.938 -24.438 5.457 1 98.31 205 LYS B O 1
ATOM 4512 N N . PHE B 1 206 ? -13.938 -26.703 5.688 1 98.44 206 PHE B N 1
ATOM 4513 C CA . PHE B 1 206 ? -13.539 -26.938 4.305 1 98.44 206 PHE B CA 1
ATOM 4514 C C . PHE B 1 206 ? -14.75 -27.188 3.422 1 98.44 206 PHE B C 1
ATOM 4516 O O . PHE B 1 206 ? -14.633 -27.266 2.197 1 98.44 206 PHE B O 1
ATOM 4523 N N . THR B 1 207 ? -15.977 -27.297 4.043 1 97.44 207 THR B N 1
ATOM 4524 C CA . THR B 1 207 ? -17.078 -27.781 3.234 1 97.44 207 THR B CA 1
ATOM 4525 C C . THR B 1 207 ? -18.281 -26.859 3.348 1 97.44 207 THR B C 1
ATOM 4527 O O . THR B 1 207 ? -19.125 -26.797 2.439 1 97.44 207 THR B O 1
ATOM 4530 N N . LYS B 1 208 ? -18.375 -26.188 4.434 1 98 208 LYS B N 1
ATOM 4531 C CA . LYS B 1 208 ? -19.5 -25.266 4.582 1 98 208 LYS B CA 1
ATOM 4532 C C . LYS B 1 208 ? -19.391 -24.109 3.594 1 98 208 LYS B C 1
ATOM 4534 O O . LYS B 1 208 ? -18.359 -23.438 3.527 1 98 208 LYS B O 1
ATOM 4539 N N . GLU B 1 209 ? -20.438 -23.891 2.877 1 95.94 209 GLU B N 1
ATOM 4540 C CA . GLU B 1 209 ? -20.453 -22.859 1.845 1 95.94 209 GLU B CA 1
ATOM 4541 C C . GLU B 1 209 ? -20.328 -21.469 2.457 1 95.94 209 GLU B C 1
ATOM 4543 O O . GLU B 1 209 ? -20.688 -21.266 3.619 1 95.94 209 GLU B O 1
ATOM 4548 N N . TYR B 1 210 ? -19.781 -20.656 1.715 1 97.25 210 TYR B N 1
ATOM 4549 C CA . TYR B 1 210 ? -19.719 -19.219 2.016 1 97.25 210 TYR B CA 1
ATOM 4550 C C . TYR B 1 210 ? -20.594 -18.422 1.061 1 97.25 210 TYR B C 1
ATOM 4552 O O . TYR B 1 210 ? -20.688 -18.75 -0.127 1 97.25 210 TYR B O 1
ATOM 4560 N N . ASP B 1 211 ? -21.359 -17.391 1.604 1 95.56 211 ASP B N 1
ATOM 4561 C CA . ASP B 1 211 ? -22.188 -16.516 0.788 1 95.56 211 ASP B CA 1
ATOM 4562 C C . ASP B 1 211 ? -21.359 -15.406 0.156 1 95.56 211 ASP B C 1
ATOM 4564 O O . ASP B 1 211 ? -21.297 -14.297 0.692 1 95.56 211 ASP B O 1
ATOM 4568 N N . TRP B 1 212 ? -20.781 -15.727 -1.007 1 95.75 212 TRP B N 1
ATOM 4569 C CA . TRP B 1 212 ? -19.906 -14.781 -1.711 1 95.75 212 TRP B CA 1
ATOM 4570 C C . TRP B 1 212 ? -20.703 -13.562 -2.168 1 95.75 212 TRP B C 1
ATOM 4572 O O . TRP B 1 212 ? -21.703 -13.688 -2.869 1 95.75 212 TRP B O 1
ATOM 4582 N N . LYS B 1 213 ? -20.234 -12.359 -1.821 1 95.06 213 LYS B N 1
ATOM 4583 C CA . LYS B 1 213 ? -20.922 -11.125 -2.199 1 95.06 213 LYS B CA 1
ATOM 4584 C C . LYS B 1 213 ? -20.219 -10.453 -3.379 1 95.06 213 LYS B C 1
ATOM 4586 O O . LYS B 1 213 ? -20.859 -9.758 -4.168 1 95.06 213 LYS B O 1
ATOM 4591 N N . TYR B 1 214 ? -18.922 -10.703 -3.469 1 95.81 214 TYR B N 1
ATOM 4592 C CA . TYR B 1 214 ? -18.172 -9.914 -4.438 1 95.81 214 TYR B CA 1
ATOM 4593 C C . TYR B 1 214 ? -17.406 -10.828 -5.391 1 95.81 214 TYR B C 1
ATOM 4595 O O . TYR B 1 214 ? -17.438 -10.633 -6.609 1 95.81 214 TYR B O 1
ATOM 4603 N N . CYS B 1 215 ? -16.688 -11.789 -4.871 1 97.12 215 CYS B N 1
ATOM 4604 C CA . CYS B 1 215 ? -15.953 -12.695 -5.75 1 97.12 215 CYS B CA 1
ATOM 4605 C C . CYS B 1 215 ? -16.906 -13.602 -6.523 1 97.12 215 CYS B C 1
ATOM 4607 O O . CYS B 1 215 ? -18 -13.906 -6.043 1 97.12 215 CYS B O 1
ATOM 4609 N N . GLU B 1 216 ? -16.422 -13.984 -7.648 1 95.5 216 GLU B N 1
ATOM 4610 C CA . GLU B 1 216 ? -17.234 -14.82 -8.516 1 95.5 216 GLU B CA 1
ATOM 4611 C C . GLU B 1 216 ? -16.609 -16.203 -8.703 1 95.5 216 GLU B C 1
ATOM 4613 O O . GLU B 1 216 ? -15.398 -16.328 -8.812 1 95.5 216 GLU B O 1
ATOM 4618 N N . GLY B 1 217 ? -17.484 -17.203 -8.695 1 93.19 217 GLY B N 1
ATOM 4619 C CA . GLY B 1 217 ? -17.062 -18.547 -9.055 1 93.19 217 GLY B CA 1
ATOM 4620 C C . GLY B 1 217 ? -16.078 -19.156 -8.062 1 93.19 217 GLY B C 1
ATOM 4621 O O . GLY B 1 217 ? -15.211 -19.938 -8.438 1 93.19 217 GLY B O 1
ATOM 4622 N N . MET B 1 218 ? -16.219 -18.828 -6.793 1 95.56 218 MET B N 1
ATOM 4623 C CA . MET B 1 218 ? -15.312 -19.312 -5.754 1 95.56 218 MET B CA 1
ATOM 4624 C C . MET B 1 218 ? -15.914 -20.516 -5.031 1 95.56 218 MET B C 1
ATOM 4626 O O . MET B 1 218 ? -17.141 -20.672 -5 1 95.56 218 MET B O 1
ATOM 4630 N N . GLU B 1 219 ? -15.031 -21.312 -4.508 1 94.75 219 GLU B N 1
ATOM 4631 C CA . GLU B 1 219 ? -15.5 -22.484 -3.779 1 94.75 219 GLU B CA 1
ATOM 4632 C C . GLU B 1 219 ? -14.672 -22.719 -2.518 1 94.75 219 GLU B C 1
ATOM 4634 O O . GLU B 1 219 ? -13.438 -22.703 -2.568 1 94.75 219 GLU B O 1
ATOM 4639 N N . VAL B 1 220 ? -15.375 -22.938 -1.37 1 97.06 220 VAL B N 1
ATOM 4640 C CA . VAL B 1 220 ? -14.719 -23.266 -0.11 1 97.06 220 VAL B CA 1
ATOM 4641 C C . VAL B 1 220 ? -14.039 -24.625 -0.229 1 97.06 220 VAL B C 1
ATOM 4643 O O . VAL B 1 220 ? -14.602 -25.562 -0.803 1 97.06 220 VAL B O 1
ATOM 4646 N N . GLY B 1 221 ? -12.852 -24.75 0.328 1 97.44 221 GLY B N 1
ATOM 4647 C CA . GLY B 1 221 ? -12.078 -25.984 0.295 1 97.44 221 GLY B CA 1
ATOM 4648 C C . GLY B 1 221 ? -11.102 -26.047 -0.866 1 97.44 221 GLY B C 1
ATOM 4649 O O . GLY B 1 221 ? -10.188 -26.875 -0.874 1 97.44 221 GLY B O 1
ATOM 4650 N N . GLU B 1 222 ? -11.312 -25.203 -1.849 1 95.81 222 GLU B N 1
ATOM 4651 C CA . GLU B 1 222 ? -10.492 -25.219 -3.059 1 95.81 222 GLU B CA 1
ATOM 4652 C C . GLU B 1 222 ? -9.156 -24.516 -2.828 1 95.81 222 GLU B C 1
ATOM 4654 O O . GLU B 1 222 ? -9.023 -23.719 -1.896 1 95.81 222 GLU B O 1
ATOM 4659 N N . THR B 1 223 ? -8.156 -24.875 -3.631 1 96.94 223 THR B N 1
ATOM 4660 C CA . THR B 1 223 ? -6.848 -24.234 -3.633 1 96.94 223 THR B CA 1
ATOM 4661 C C . THR B 1 223 ? -6.777 -23.141 -4.703 1 96.94 223 THR B C 1
ATOM 4663 O O . THR B 1 223 ? -7.18 -23.359 -5.848 1 96.94 223 THR B O 1
ATOM 4666 N N . TYR B 1 224 ? -6.344 -21.969 -4.305 1 97 224 TYR B N 1
ATOM 4667 C CA . TYR B 1 224 ? -6.07 -20.875 -5.238 1 97 224 TYR B CA 1
ATOM 4668 C C . TYR B 1 224 ? -4.648 -20.359 -5.066 1 97 224 TYR B C 1
ATOM 4670 O O . TYR B 1 224 ? -4.152 -20.25 -3.945 1 97 224 TYR B O 1
ATOM 4678 N N . GLU B 1 225 ? -3.967 -20.109 -6.148 1 98.19 225 GLU B N 1
ATOM 4679 C CA . GLU B 1 225 ? -2.689 -19.406 -6.137 1 98.19 225 GLU B CA 1
ATOM 4680 C C . GLU B 1 225 ? -2.865 -17.938 -6.516 1 98.19 225 GLU B C 1
ATOM 4682 O O . GLU B 1 225 ? -3.316 -17.625 -7.617 1 98.19 225 GLU B O 1
ATOM 4687 N N . VAL B 1 226 ? -2.541 -17.047 -5.605 1 98.81 226 VAL B N 1
ATOM 4688 C CA . VAL B 1 226 ? -2.695 -15.602 -5.805 1 98.81 226 VAL B CA 1
ATOM 4689 C C . VAL B 1 226 ? -1.386 -15.008 -6.316 1 98.81 226 VAL B C 1
ATOM 4691 O O . VAL B 1 226 ? -0.307 -15.352 -5.824 1 98.81 226 VAL B O 1
ATOM 4694 N N . HIS B 1 227 ? -1.487 -14.18 -7.332 1 98.75 227 HIS B N 1
ATOM 4695 C CA . HIS B 1 227 ? -0.366 -13.445 -7.91 1 98.75 227 HIS B CA 1
ATOM 4696 C C . HIS B 1 227 ? -0.524 -11.945 -7.707 1 98.75 227 HIS B C 1
ATOM 4698 O O . HIS B 1 227 ? -1.595 -11.391 -7.961 1 98.75 227 HIS B O 1
ATOM 4704 N N . TRP B 1 228 ? 0.528 -11.336 -7.219 1 98.81 228 TRP B N 1
ATOM 4705 C CA . TRP B 1 228 ? 0.619 -9.875 -7.172 1 98.81 228 TRP B CA 1
ATOM 4706 C C . TRP B 1 228 ? 1.742 -9.375 -8.078 1 98.81 228 TRP B C 1
ATOM 4708 O O . TRP B 1 228 ? 2.891 -9.258 -7.641 1 98.81 228 TRP B O 1
ATOM 4718 N N . PRO B 1 229 ? 1.458 -9.039 -9.375 1 98.75 229 PRO B N 1
ATOM 4719 C CA . PRO B 1 229 ? 2.484 -8.375 -10.18 1 98.75 229 PRO B CA 1
ATOM 4720 C C . PRO B 1 229 ? 2.92 -7.031 -9.602 1 98.75 229 PRO B C 1
ATOM 4722 O O . PRO B 1 229 ? 2.08 -6.254 -9.133 1 98.75 229 PRO B O 1
ATOM 4725 N N . HIS B 1 230 ? 4.199 -6.793 -9.531 1 98.69 230 HIS B N 1
ATOM 4726 C CA . HIS B 1 230 ? 4.836 -5.555 -9.102 1 98.69 230 HIS B CA 1
ATOM 4727 C C . HIS B 1 230 ? 5.633 -4.918 -10.234 1 98.69 230 HIS B C 1
ATOM 4729 O O . HIS B 1 230 ? 6.172 -5.625 -11.094 1 98.69 230 HIS B O 1
ATOM 4735 N N . SER B 1 231 ? 5.73 -3.625 -10.219 1 98.69 231 SER B N 1
ATOM 4736 C CA . SER B 1 231 ? 6.5 -2.945 -11.25 1 98.69 231 SER B CA 1
ATOM 4737 C C . SER B 1 231 ? 7.047 -1.612 -10.75 1 98.69 231 SER B C 1
ATOM 4739 O O . SER B 1 231 ? 6.348 -0.873 -10.055 1 98.69 231 SER B O 1
ATOM 4741 N N . ALA B 1 232 ? 8.266 -1.371 -11.102 1 97.94 232 ALA B N 1
ATOM 4742 C CA . ALA B 1 232 ? 8.867 -0.067 -10.836 1 97.94 232 ALA B CA 1
ATOM 4743 C C . ALA B 1 232 ? 8.336 0.99 -11.797 1 97.94 232 ALA B C 1
ATOM 4745 O O . ALA B 1 232 ? 8.516 2.189 -11.578 1 97.94 232 ALA B O 1
ATOM 4746 N N . ALA B 1 233 ? 7.727 0.567 -12.875 1 98 233 ALA B N 1
ATOM 4747 C CA . ALA B 1 233 ? 7.145 1.484 -13.852 1 98 233 ALA B CA 1
ATOM 4748 C C . ALA B 1 233 ? 5.652 1.681 -13.594 1 98 233 ALA B C 1
ATOM 4750 O O . ALA B 1 233 ? 4.949 2.285 -14.406 1 98 233 ALA B O 1
ATOM 4751 N N . GLY B 1 234 ? 5.133 1.097 -12.547 1 97.94 234 GLY B N 1
ATOM 4752 C CA . GLY B 1 234 ? 3.738 1.299 -12.188 1 97.94 234 GLY B CA 1
ATOM 4753 C C . GLY B 1 234 ? 3.453 2.695 -11.664 1 97.94 234 GLY B C 1
ATOM 4754 O O . GLY B 1 234 ? 4.379 3.461 -11.391 1 97.94 234 GLY B O 1
ATOM 4755 N N . ALA B 1 235 ? 2.209 3.006 -11.531 1 96.69 235 ALA B N 1
ATOM 4756 C CA . ALA B 1 235 ? 1.8 4.285 -10.961 1 96.69 235 ALA B CA 1
ATOM 4757 C C . ALA B 1 235 ? 1.711 4.207 -9.438 1 96.69 235 ALA B C 1
ATOM 4759 O O . ALA B 1 235 ? 0.69 4.574 -8.852 1 96.69 235 ALA B O 1
ATOM 4760 N N . CYS B 1 236 ? 2.801 3.848 -8.828 1 95.5 236 CYS B N 1
ATOM 4761 C CA . CYS B 1 236 ? 2.855 3.568 -7.395 1 95.5 236 CYS B CA 1
ATOM 4762 C C . CYS B 1 236 ? 2.438 4.789 -6.586 1 95.5 236 CYS B C 1
ATOM 4764 O O . CYS B 1 236 ? 2.895 5.902 -6.852 1 95.5 236 CYS B O 1
ATOM 4766 N N . GLY B 1 237 ? 1.546 4.516 -5.641 1 91.88 237 GLY B N 1
ATOM 4767 C CA . GLY B 1 237 ? 1.137 5.555 -4.707 1 91.88 237 GLY B CA 1
ATOM 4768 C C . GLY B 1 237 ? 0.099 6.496 -5.285 1 91.88 237 GLY B C 1
ATOM 4769 O O . GLY B 1 237 ? -0.246 7.504 -4.664 1 91.88 237 GLY B O 1
ATOM 4770 N N . THR B 1 238 ? -0.37 6.285 -6.492 1 93.62 238 THR B N 1
ATOM 4771 C CA . THR B 1 238 ? -1.404 7.121 -7.094 1 93.62 238 THR B CA 1
ATOM 4772 C C . THR B 1 238 ? -2.725 6.359 -7.188 1 93.62 238 THR B C 1
ATOM 4774 O O . THR B 1 238 ? -2.785 5.168 -6.879 1 93.62 238 THR B O 1
ATOM 4777 N N . VAL B 1 239 ? -3.766 7.047 -7.672 1 94 239 VAL B N 1
ATOM 4778 C CA . VAL B 1 239 ? -5.094 6.461 -7.801 1 94 239 VAL B CA 1
ATOM 4779 C C . VAL B 1 239 ? -5.098 5.43 -8.93 1 94 239 VAL B C 1
ATOM 4781 O O . VAL B 1 239 ? -6.027 4.629 -9.047 1 94 239 VAL B O 1
ATOM 4784 N N . ASN B 1 240 ? -4.059 5.449 -9.711 1 95.62 240 ASN B N 1
ATOM 4785 C CA . ASN B 1 240 ? -3.98 4.566 -10.867 1 95.62 240 ASN B CA 1
ATOM 4786 C C . ASN B 1 240 ? -3.094 3.355 -10.594 1 95.62 240 ASN B C 1
ATOM 4788 O O . ASN B 1 240 ? -2.758 2.605 -11.508 1 95.62 240 ASN B O 1
ATOM 4792 N N . GLN B 1 241 ? -2.709 3.092 -9.359 1 96.5 241 GLN B N 1
ATOM 4793 C CA . GLN B 1 241 ? -1.719 2.068 -9.039 1 96.5 241 GLN B CA 1
ATOM 4794 C C . GLN B 1 241 ? -2.203 0.684 -9.461 1 96.5 241 GLN B C 1
ATOM 4796 O O . GLN B 1 241 ? -1.451 -0.089 -10.055 1 96.5 241 GLN B O 1
ATOM 4801 N N . TYR B 1 242 ? -3.463 0.305 -9.18 1 97.62 242 TYR B N 1
ATOM 4802 C CA . TYR B 1 242 ? -3.988 -1.021 -9.492 1 97.62 242 TYR B CA 1
ATOM 4803 C C . TYR B 1 242 ? -4.754 -1.01 -10.812 1 97.62 242 TYR B C 1
ATOM 4805 O O . TYR B 1 242 ? -5.633 -0.171 -11.016 1 97.62 242 TYR B O 1
ATOM 4813 N N . GLN B 1 243 ? -4.359 -1.971 -11.656 1 97.25 243 GLN B N 1
ATOM 4814 C CA . GLN B 1 243 ? -4.918 -2.008 -13 1 97.25 243 GLN B CA 1
ATOM 4815 C C . GLN B 1 243 ? -5.32 -3.426 -13.391 1 97.25 243 GLN B C 1
ATOM 4817 O O . GLN B 1 243 ? -4.668 -4.395 -13 1 97.25 243 GLN B O 1
ATOM 4822 N N . THR B 1 244 ? -6.375 -3.57 -14.164 1 95.69 244 THR B N 1
ATOM 4823 C CA . THR B 1 244 ? -6.73 -4.758 -14.93 1 95.69 244 THR B CA 1
ATOM 4824 C C . THR B 1 244 ? -6.977 -4.402 -16.391 1 95.69 244 THR B C 1
ATOM 4826 O O . THR B 1 244 ? -7.719 -3.465 -16.703 1 95.69 244 THR B O 1
ATOM 4829 N N . PRO B 1 245 ? -6.367 -5.137 -17.391 1 95.62 245 PRO B N 1
ATOM 4830 C CA . PRO B 1 245 ? -5.438 -6.246 -17.188 1 95.62 245 PRO B CA 1
ATOM 4831 C C . PRO B 1 245 ? -4.148 -5.805 -16.484 1 95.62 245 PRO B C 1
ATOM 4833 O O . PRO B 1 245 ? -3.795 -4.625 -16.531 1 95.62 245 PRO B O 1
ATOM 4836 N N . PHE B 1 246 ? -3.391 -6.762 -15.875 1 96.88 246 PHE B N 1
ATOM 4837 C CA . PHE B 1 246 ? -2.23 -6.434 -15.055 1 96.88 246 PHE B CA 1
ATOM 4838 C C . PHE B 1 246 ? -1.143 -5.773 -15.891 1 96.88 246 PHE B C 1
ATOM 4840 O O . PHE B 1 246 ? -0.357 -4.973 -15.375 1 96.88 246 PHE B O 1
ATOM 4847 N N . TYR B 1 247 ? -1.14 -6 -17.188 1 97.38 247 TYR B N 1
ATOM 4848 C CA . TYR B 1 247 ? -0.132 -5.434 -18.078 1 97.38 247 TYR B CA 1
ATOM 4849 C C . TYR B 1 247 ? -0.184 -3.91 -18.062 1 97.38 247 TYR B C 1
ATOM 4851 O O . TYR B 1 247 ? 0.852 -3.246 -18.156 1 97.38 247 TYR B O 1
ATOM 4859 N N . ASP B 1 248 ? -1.407 -3.361 -18.016 1 97.62 248 ASP B N 1
ATOM 4860 C CA . ASP B 1 248 ? -1.557 -1.91 -17.984 1 97.62 248 ASP B CA 1
ATOM 4861 C C . ASP B 1 248 ? -0.837 -1.317 -16.766 1 97.62 248 ASP B C 1
ATOM 4863 O O . ASP B 1 248 ? -0.238 -0.244 -16.859 1 97.62 248 ASP B O 1
ATOM 4867 N N . GLY B 1 249 ? -0.906 -2.002 -15.633 1 98.38 249 GLY B N 1
ATOM 4868 C CA . GLY B 1 249 ? -0.203 -1.549 -14.445 1 98.38 249 GLY B CA 1
ATOM 4869 C C . GLY B 1 249 ? 1.301 -1.725 -14.539 1 98.38 249 GLY B C 1
ATOM 4870 O O . GLY B 1 249 ? 2.061 -0.859 -14.094 1 98.38 249 GLY B O 1
ATOM 4871 N N . VAL B 1 250 ? 1.717 -2.832 -15.133 1 98.5 250 VAL B N 1
ATOM 4872 C CA . VAL B 1 250 ? 3.137 -3.158 -15.227 1 98.5 250 VAL B CA 1
ATOM 4873 C C . VAL B 1 250 ? 3.844 -2.139 -16.109 1 98.5 250 VAL B C 1
ATOM 4875 O O . VAL B 1 250 ? 4.953 -1.699 -15.805 1 98.5 250 VAL B O 1
ATOM 4878 N N . PHE B 1 251 ? 3.172 -1.728 -17.156 1 98.38 251 PHE B N 1
ATOM 4879 C CA . PHE B 1 251 ? 3.818 -0.894 -18.172 1 98.38 251 PHE B CA 1
ATOM 4880 C C . PHE B 1 251 ? 3.328 0.546 -18.078 1 98.38 251 PHE B C 1
ATOM 4882 O O . PHE B 1 251 ? 3.533 1.338 -19 1 98.38 251 PHE B O 1
ATOM 4889 N N . CYS B 1 252 ? 2.666 0.955 -17.031 1 98.12 252 CYS B N 1
ATOM 4890 C CA . CYS B 1 252 ? 1.966 2.23 -16.938 1 98.12 252 CYS B CA 1
ATOM 4891 C C . CYS B 1 252 ? 2.871 3.383 -17.344 1 98.12 252 CYS B C 1
ATOM 4893 O O . CYS B 1 252 ? 2.475 4.234 -18.141 1 98.12 252 CYS B O 1
ATOM 4895 N N . ASN B 1 253 ? 4.09 3.461 -16.812 1 97.31 253 ASN B N 1
ATOM 4896 C CA . ASN B 1 253 ? 5.004 4.559 -17.094 1 97.31 253 ASN B CA 1
ATOM 4897 C C . ASN B 1 253 ? 6.199 4.098 -17.922 1 97.31 253 ASN B C 1
ATOM 4899 O O . ASN B 1 253 ? 7.305 4.617 -17.766 1 97.31 253 ASN B O 1
ATOM 4903 N N . LEU B 1 254 ? 6 3.072 -18.688 1 97.12 254 LEU B N 1
ATOM 4904 C CA . LEU B 1 254 ? 7.039 2.516 -19.547 1 97.12 254 LEU B CA 1
ATOM 4905 C C . LEU B 1 254 ? 6.535 2.375 -20.984 1 97.12 254 LEU B C 1
ATOM 4907 O O . LEU B 1 254 ? 5.461 1.814 -21.219 1 97.12 254 LEU B O 1
ATOM 4911 N N . ASN B 1 255 ? 7.316 2.945 -21.891 1 95.25 255 ASN B N 1
ATOM 4912 C CA . ASN B 1 255 ? 6.961 2.779 -23.297 1 95.25 255 ASN B CA 1
ATOM 4913 C C . ASN B 1 255 ? 7.938 1.854 -24.016 1 95.25 255 ASN B C 1
ATOM 4915 O O . ASN B 1 255 ? 8.953 1.452 -23.453 1 95.25 255 ASN B O 1
ATOM 4919 N N . MET B 1 256 ? 7.57 1.535 -25.234 1 94.38 256 MET B N 1
ATOM 4920 C CA . MET B 1 256 ? 8.344 0.576 -26.016 1 94.38 256 MET B CA 1
ATOM 4921 C C . MET B 1 256 ? 9.742 1.11 -26.297 1 94.38 256 MET B C 1
ATOM 4923 O O . MET B 1 256 ? 10.719 0.358 -26.25 1 94.38 256 MET B O 1
ATOM 4927 N N . GLU B 1 257 ? 9.891 2.412 -26.531 1 95.75 257 GLU B N 1
ATOM 4928 C CA . GLU B 1 257 ? 11.18 3.018 -26.859 1 95.75 257 GLU B CA 1
ATOM 4929 C C . GLU B 1 257 ? 12.164 2.844 -25.703 1 95.75 257 GLU B C 1
ATOM 4931 O O . GLU B 1 257 ? 13.352 2.586 -25.922 1 95.75 257 GLU B O 1
ATOM 4936 N N . THR B 1 258 ? 11.648 2.939 -24.531 1 96.25 258 THR B N 1
ATOM 4937 C CA . THR B 1 258 ? 12.5 2.76 -23.359 1 96.25 258 THR B CA 1
ATOM 4938 C C . THR B 1 258 ? 12.734 1.276 -23.078 1 96.25 258 THR B C 1
ATOM 4940 O O . THR B 1 258 ? 13.852 0.869 -22.75 1 96.25 258 THR B O 1
ATOM 4943 N N . LEU B 1 259 ? 11.719 0.502 -23.219 1 95.62 259 LEU B N 1
ATOM 4944 C CA . LEU B 1 259 ? 11.789 -0.921 -22.906 1 95.62 259 LEU B CA 1
ATOM 4945 C C . LEU B 1 259 ? 12.891 -1.602 -23.703 1 95.62 259 LEU B C 1
ATOM 4947 O O . LEU B 1 259 ? 13.648 -2.41 -23.156 1 95.62 259 LEU B O 1
ATOM 4951 N N . VAL B 1 260 ? 13.07 -1.242 -24.938 1 93.62 260 VAL B N 1
ATOM 4952 C CA . VAL B 1 260 ? 13.992 -1.946 -25.812 1 93.62 260 VAL B CA 1
ATOM 4953 C C . VAL B 1 260 ? 15.43 -1.587 -25.453 1 93.62 260 VAL B C 1
ATOM 4955 O O . VAL B 1 260 ? 16.375 -2.234 -25.906 1 93.62 260 VAL B O 1
ATOM 4958 N N . THR B 1 261 ? 15.602 -0.547 -24.672 1 96.5 261 THR B N 1
ATOM 4959 C CA . THR B 1 261 ? 16.938 -0.153 -24.25 1 96.5 261 THR B CA 1
ATOM 4960 C C . THR B 1 261 ? 17.359 -0.889 -22.984 1 96.5 261 THR B C 1
ATOM 4962 O O . THR B 1 261 ? 18.531 -0.875 -22.594 1 96.5 261 THR B O 1
ATOM 4965 N N . LEU B 1 262 ? 16.453 -1.552 -22.328 1 96.19 262 LEU B N 1
ATOM 4966 C CA . LEU B 1 262 ? 16.719 -2.219 -21.062 1 96.19 262 LEU B CA 1
ATOM 4967 C C . LEU B 1 262 ? 17.328 -3.6 -21.281 1 96.19 262 LEU B C 1
ATOM 4969 O O . LEU B 1 262 ? 16.922 -4.312 -22.203 1 96.19 262 LEU B O 1
ATOM 4973 N N . GLN B 1 263 ? 18.281 -3.898 -20.406 1 96.88 263 GLN B N 1
ATOM 4974 C CA . GLN B 1 263 ? 18.859 -5.242 -20.406 1 96.88 263 GLN B CA 1
ATOM 4975 C C . GLN B 1 263 ? 17.984 -6.203 -19.594 1 96.88 263 GLN B C 1
ATOM 4977 O O . GLN B 1 263 ? 17.172 -5.773 -18.781 1 96.88 263 GLN B O 1
ATOM 4982 N N . ALA B 1 264 ? 18.203 -7.512 -19.766 1 96.75 264 ALA B N 1
ATOM 4983 C CA . ALA B 1 264 ? 17.469 -8.555 -19.047 1 96.75 264 ALA B CA 1
ATOM 4984 C C . ALA B 1 264 ? 17.547 -8.336 -17.531 1 96.75 264 ALA B C 1
ATOM 4986 O O . ALA B 1 264 ? 16.531 -8.477 -16.844 1 96.75 264 ALA B O 1
ATOM 4987 N N . GLN B 1 265 ? 18.75 -7.977 -17.078 1 98.31 265 GLN B N 1
ATOM 4988 C CA . GLN B 1 265 ? 18.922 -7.785 -15.648 1 98.31 265 GLN B CA 1
ATOM 4989 C C . GLN B 1 265 ? 18.125 -6.586 -15.148 1 98.31 265 GLN B C 1
ATOM 4991 O O . GLN B 1 265 ? 17.609 -6.598 -14.023 1 98.31 265 GLN B O 1
ATOM 4996 N N . ASP B 1 266 ? 18.031 -5.543 -15.961 1 97.81 266 ASP B N 1
ATOM 4997 C CA . ASP B 1 266 ? 17.234 -4.375 -15.594 1 97.81 266 ASP B CA 1
ATOM 4998 C C . ASP B 1 266 ? 15.773 -4.754 -15.383 1 97.81 266 ASP B C 1
ATOM 5000 O O . ASP B 1 266 ? 15.156 -4.336 -14.398 1 97.81 266 ASP B O 1
ATOM 5004 N N . ILE B 1 267 ? 15.281 -5.562 -16.25 1 97.62 267 ILE B N 1
ATOM 5005 C CA . ILE B 1 267 ? 13.883 -5.965 -16.203 1 97.62 267 ILE B CA 1
ATOM 5006 C C . ILE B 1 267 ? 13.641 -6.863 -14.992 1 97.62 267 ILE B C 1
ATOM 5008 O O . ILE B 1 267 ? 12.703 -6.645 -14.227 1 97.62 267 ILE B O 1
ATOM 5012 N N . ALA B 1 268 ? 14.523 -7.812 -14.719 1 98.31 268 ALA B N 1
ATOM 5013 C CA . ALA B 1 268 ? 14.398 -8.734 -13.594 1 98.31 268 ALA B CA 1
ATOM 5014 C C . ALA B 1 268 ? 14.461 -7.977 -12.266 1 98.31 268 ALA B C 1
ATOM 5016 O O . ALA B 1 268 ? 13.898 -8.43 -11.266 1 98.31 268 ALA B O 1
ATOM 5017 N N . ASN B 1 269 ? 15.086 -6.824 -12.297 1 98.19 269 ASN B N 1
ATOM 5018 C CA . ASN B 1 269 ? 15.203 -6.012 -11.094 1 98.19 269 ASN B CA 1
ATOM 5019 C C . ASN B 1 269 ? 13.961 -5.145 -10.883 1 98.19 269 ASN B C 1
ATOM 5021 O O . ASN B 1 269 ? 13.648 -4.781 -9.742 1 98.19 269 ASN B O 1
ATOM 5025 N N . ALA B 1 270 ? 13.219 -4.914 -11.984 1 98.12 270 ALA B N 1
ATOM 5026 C CA . ALA B 1 270 ? 12.25 -3.824 -11.922 1 98.12 270 ALA B CA 1
ATOM 5027 C C . ALA B 1 270 ? 10.828 -4.348 -12.078 1 98.12 270 ALA B C 1
ATOM 5029 O O . ALA B 1 270 ? 9.867 -3.588 -11.953 1 98.12 270 ALA B O 1
ATOM 5030 N N . VAL B 1 271 ? 10.68 -5.609 -12.414 1 98.62 271 VAL B N 1
ATOM 5031 C CA . VAL B 1 271 ? 9.375 -6.25 -12.523 1 98.62 271 VAL B CA 1
ATOM 5032 C C . VAL B 1 271 ? 9.398 -7.59 -11.781 1 98.62 271 VAL B C 1
ATOM 5034 O O . VAL B 1 271 ? 10.336 -8.375 -11.945 1 98.62 271 VAL B O 1
ATOM 5037 N N . GLY B 1 272 ? 8.398 -7.777 -10.977 1 98.62 272 GLY B N 1
ATOM 5038 C CA . GLY B 1 272 ? 8.336 -9.023 -10.227 1 98.62 272 GLY B CA 1
ATOM 5039 C C . GLY B 1 272 ? 6.918 -9.438 -9.867 1 98.62 272 GLY B C 1
ATOM 5040 O O . GLY B 1 272 ? 5.98 -8.656 -10.023 1 98.62 272 GLY B O 1
ATOM 5041 N N . VAL B 1 273 ? 6.801 -10.695 -9.438 1 98.88 273 VAL B N 1
ATOM 5042 C CA . VAL B 1 273 ? 5.516 -11.234 -9.008 1 98.88 273 VAL B CA 1
ATOM 5043 C C . VAL B 1 273 ? 5.684 -11.969 -7.68 1 98.88 273 VAL B C 1
ATOM 5045 O O . VAL B 1 273 ? 6.57 -12.812 -7.539 1 98.88 273 VAL B O 1
ATOM 5048 N N . HIS B 1 274 ? 4.832 -11.578 -6.754 1 98.69 274 HIS B N 1
ATOM 5049 C CA . HIS B 1 274 ? 4.637 -12.43 -5.586 1 98.69 274 HIS B CA 1
ATOM 5050 C C . HIS B 1 274 ? 3.623 -13.531 -5.871 1 98.69 274 HIS B C 1
ATOM 5052 O O . HIS B 1 274 ? 2.609 -13.297 -6.527 1 98.69 274 HIS B O 1
ATOM 5058 N N . GLY B 1 275 ? 3.928 -14.703 -5.43 1 98.75 275 GLY B N 1
ATOM 5059 C CA . GLY B 1 275 ? 2.99 -15.812 -5.473 1 98.75 275 GLY B CA 1
ATOM 5060 C C . GLY B 1 275 ? 2.783 -16.484 -4.125 1 98.75 275 GLY B C 1
ATOM 5061 O O . GLY B 1 275 ? 3.744 -16.719 -3.391 1 98.75 275 GLY B O 1
ATOM 5062 N N . GLN B 1 276 ? 1.58 -16.688 -3.811 1 98.81 276 GLN B N 1
ATOM 5063 C CA . GLN B 1 276 ? 1.236 -17.391 -2.574 1 98.81 276 GLN B CA 1
ATOM 5064 C C . GLN B 1 276 ? 0.006 -18.266 -2.76 1 98.81 276 GLN B C 1
ATOM 5066 O O . GLN B 1 276 ? -0.933 -17.891 -3.465 1 98.81 276 GLN B O 1
ATOM 5071 N N . VAL B 1 277 ? 0.02 -19.438 -2.119 1 98.75 277 VAL B N 1
ATOM 5072 C CA . VAL B 1 277 ? -1.001 -20.453 -2.359 1 98.75 277 VAL B CA 1
ATOM 5073 C C . VAL B 1 277 ? -1.843 -20.656 -1.1 1 98.75 277 VAL B C 1
ATOM 5075 O O . VAL B 1 277 ? -1.304 -20.766 0.003 1 98.75 277 VAL B O 1
ATOM 5078 N N . PHE B 1 278 ? -3.197 -20.688 -1.312 1 98.75 278 PHE B N 1
ATOM 5079 C CA . PHE B 1 278 ? -4.117 -20.781 -0.183 1 98.75 278 PHE B CA 1
ATOM 5080 C C . PHE B 1 278 ? -5.152 -21.875 -0.419 1 98.75 278 PHE B C 1
ATOM 5082 O O . PHE B 1 278 ? -5.641 -22.047 -1.538 1 98.75 278 PHE B O 1
ATOM 5089 N N . THR B 1 279 ? -5.48 -22.609 0.629 1 98.56 279 THR B N 1
ATOM 5090 C CA . THR B 1 279 ? -6.773 -23.281 0.703 1 98.56 279 THR B CA 1
ATOM 5091 C C . THR B 1 279 ? -7.828 -22.375 1.318 1 98.56 279 THR B C 1
ATOM 5093 O O . THR B 1 279 ? -7.621 -21.812 2.398 1 98.56 279 THR B O 1
ATOM 5096 N N . ILE B 1 280 ? -8.961 -22.297 0.639 1 98.38 280 ILE B N 1
ATOM 5097 C CA . ILE B 1 280 ? -10.039 -21.438 1.135 1 98.38 280 ILE B CA 1
ATOM 5098 C C . ILE B 1 280 ? -10.836 -22.188 2.201 1 98.38 280 ILE B C 1
ATOM 5100 O O . ILE B 1 280 ? -11.281 -23.312 1.979 1 98.38 280 ILE B O 1
ATOM 5104 N N . VAL B 1 281 ? -11.055 -21.531 3.375 1 98.81 281 VAL B N 1
ATOM 5105 C CA . VAL B 1 281 ? -11.844 -22.141 4.445 1 98.81 281 VAL B CA 1
ATOM 5106 C C . VAL B 1 281 ? -12.953 -21.172 4.863 1 98.81 281 VAL B C 1
ATOM 5108 O O . VAL B 1 281 ? -12.82 -19.953 4.711 1 98.81 281 VAL B O 1
ATOM 5111 N N . ASN B 1 282 ? -14.055 -21.719 5.293 1 98.5 282 ASN B N 1
ATOM 5112 C CA . ASN B 1 282 ? -15.086 -20.922 5.941 1 98.5 282 ASN B CA 1
ATOM 5113 C C . ASN B 1 282 ? -14.898 -20.875 7.453 1 98.5 282 ASN B C 1
ATOM 5115 O O . ASN B 1 282 ? -15.664 -21.5 8.195 1 98.5 282 ASN B O 1
ATOM 5119 N N . ASP B 1 283 ? -13.953 -20.266 7.914 1 98.31 283 ASP B N 1
ATOM 5120 C CA . ASP B 1 283 ? -13.5 -20.094 9.297 1 98.31 283 ASP B CA 1
ATOM 5121 C C . ASP B 1 283 ? -12.82 -18.75 9.5 1 98.31 283 ASP B C 1
ATOM 5123 O O . ASP B 1 283 ? -11.734 -18.5 8.961 1 98.31 283 ASP B O 1
ATOM 5127 N N . GLU B 1 284 ? -13.367 -17.891 10.305 1 96.94 284 GLU B N 1
ATOM 5128 C CA . GLU B 1 284 ? -12.93 -16.516 10.445 1 96.94 284 GLU B CA 1
ATOM 5129 C C . GLU B 1 284 ? -11.656 -16.422 11.281 1 96.94 284 GLU B C 1
ATOM 5131 O O . GLU B 1 284 ? -11.016 -15.367 11.336 1 96.94 284 GLU B O 1
ATOM 5136 N N . GLU B 1 285 ? -11.25 -17.531 11.891 1 96.62 285 GLU B N 1
ATOM 5137 C CA . GLU B 1 285 ? -9.93 -17.547 12.5 1 96.62 285 GLU B CA 1
ATOM 5138 C C . GLU B 1 285 ? -8.844 -17.203 11.492 1 96.62 285 GLU B C 1
ATOM 5140 O O . GLU B 1 285 ? -7.801 -16.641 11.852 1 96.62 285 GLU B O 1
ATOM 5145 N N . TYR B 1 286 ? -9.156 -17.391 10.188 1 97.62 286 TYR B N 1
ATOM 5146 C CA . TYR B 1 286 ? -8.172 -17.219 9.125 1 97.62 286 TYR B CA 1
ATOM 5147 C C . TYR B 1 286 ? -8.484 -15.969 8.305 1 97.62 286 TYR B C 1
ATOM 5149 O O . TYR B 1 286 ? -8.086 -15.875 7.141 1 97.62 286 TYR B O 1
ATOM 5157 N N . PHE B 1 287 ? -9.234 -15.023 8.898 1 97.38 287 PHE B N 1
ATOM 5158 C CA . PHE B 1 287 ? -9.586 -13.797 8.195 1 97.38 287 PHE B CA 1
ATOM 5159 C C . PHE B 1 287 ? -8.398 -12.836 8.164 1 97.38 287 PHE B C 1
ATOM 5161 O O . PHE B 1 287 ? -7.848 -12.492 9.211 1 97.38 287 PHE B O 1
ATOM 5168 N N . TYR B 1 288 ? -7.98 -12.469 6.965 1 96.44 288 TYR B N 1
ATOM 5169 C CA . TYR B 1 288 ? -7.016 -11.406 6.688 1 96.44 288 TYR B CA 1
ATOM 5170 C C . TYR B 1 288 ? -7.574 -10.406 5.684 1 96.44 288 TYR B C 1
ATOM 5172 O O . TYR B 1 288 ? -7.941 -10.773 4.566 1 96.44 288 TYR B O 1
ATOM 5180 N N . PRO B 1 289 ? -7.59 -9.102 5.977 1 95.12 289 PRO B N 1
ATOM 5181 C CA . PRO B 1 289 ? -8.398 -8.156 5.199 1 95.12 289 PRO B CA 1
ATOM 5182 C C . PRO B 1 289 ? -7.609 -7.504 4.062 1 95.12 289 PRO B C 1
ATOM 5184 O O . PRO B 1 289 ? -8.18 -6.762 3.256 1 95.12 289 PRO B O 1
ATOM 5187 N N . ASP B 1 290 ? -6.355 -7.695 3.939 1 95.69 290 ASP B N 1
ATOM 5188 C CA . ASP B 1 290 ? -5.566 -6.789 3.109 1 95.69 290 ASP B CA 1
ATOM 5189 C C . ASP B 1 290 ? -4.809 -7.555 2.027 1 95.69 290 ASP B C 1
ATOM 5191 O O . ASP B 1 290 ? -3.641 -7.266 1.759 1 95.69 290 ASP B O 1
ATOM 5195 N N . LEU B 1 291 ? -5.477 -8.508 1.363 1 97.75 291 LEU B N 1
ATOM 5196 C CA . LEU B 1 291 ? -4.836 -9.336 0.348 1 97.75 291 LEU B CA 1
ATOM 5197 C C . LEU B 1 291 ? -4.559 -8.531 -0.916 1 97.75 291 LEU B C 1
ATOM 5199 O O . LEU B 1 291 ? -3.736 -8.93 -1.744 1 97.75 291 LEU B O 1
ATOM 5203 N N . ILE B 1 292 ? -5.211 -7.375 -1.115 1 97.38 292 ILE B N 1
ATOM 5204 C CA . ILE B 1 292 ? -4.969 -6.605 -2.328 1 97.38 292 ILE B CA 1
ATOM 5205 C C . ILE B 1 292 ? -3.566 -6 -2.283 1 97.38 292 ILE B C 1
ATOM 5207 O O . ILE B 1 292 ? -2.98 -5.695 -3.324 1 97.38 292 ILE B O 1
ATOM 5211 N N . ARG B 1 293 ? -2.961 -5.891 -1.155 1 95.44 293 ARG B N 1
ATOM 5212 C CA . ARG B 1 293 ? -1.759 -5.078 -1 1 95.44 293 ARG B CA 1
ATOM 5213 C C . ARG B 1 293 ? -0.502 -5.906 -1.238 1 95.44 293 ARG B C 1
ATOM 5215 O O . ARG B 1 293 ? 0.611 -5.379 -1.218 1 95.44 293 ARG B O 1
ATOM 5222 N N . GLY B 1 294 ? -0.689 -7.188 -1.385 1 96.56 294 GLY B N 1
ATOM 5223 C CA . GLY B 1 294 ? 0.471 -8.031 -1.625 1 96.56 294 GLY B CA 1
ATOM 5224 C C . GLY B 1 294 ? 0.458 -9.305 -0.808 1 96.56 294 GLY B C 1
ATOM 5225 O O . GLY B 1 294 ? -0.539 -9.625 -0.156 1 96.56 294 GLY B O 1
ATOM 5226 N N . MET B 1 295 ? 1.589 -9.961 -0.861 1 97.69 295 MET B N 1
ATOM 5227 C CA . MET B 1 295 ? 1.759 -11.227 -0.156 1 97.69 295 MET B CA 1
ATOM 5228 C C . MET B 1 295 ? 1.582 -11.047 1.347 1 97.69 295 MET B C 1
ATOM 5230 O O . MET B 1 295 ? 2.062 -10.062 1.916 1 97.69 295 MET B O 1
ATOM 5234 N N . LEU B 1 296 ? 0.81 -11.961 1.912 1 97.12 296 LEU B N 1
ATOM 5235 C CA . LEU B 1 296 ? 0.706 -12.016 3.367 1 97.12 296 LEU B CA 1
ATOM 5236 C C . LEU B 1 296 ? 2.033 -12.438 3.99 1 97.12 296 LEU B C 1
ATOM 5238 O O . LEU B 1 296 ? 2.52 -13.539 3.742 1 97.12 296 LEU B O 1
ATOM 5242 N N . VAL B 1 297 ? 2.619 -11.555 4.781 1 94.38 297 VAL B N 1
ATOM 5243 C CA . VAL B 1 297 ? 3.887 -11.82 5.449 1 94.38 297 VAL B CA 1
ATOM 5244 C C . VAL B 1 297 ? 3.701 -11.727 6.965 1 94.38 297 VAL B C 1
ATOM 5246 O O . VAL B 1 297 ? 3.566 -10.625 7.508 1 94.38 297 VAL B O 1
ATOM 5249 N N . ASP B 1 298 ? 3.654 -12.773 7.605 1 93.31 298 ASP B N 1
ATOM 5250 C CA . ASP B 1 298 ? 3.432 -12.914 9.039 1 93.31 298 ASP B CA 1
ATOM 5251 C C . ASP B 1 298 ? 3.684 -14.344 9.508 1 93.31 298 ASP B C 1
ATOM 5253 O O . ASP B 1 298 ? 3.225 -15.297 8.875 1 93.31 298 ASP B O 1
ATOM 5257 N N . GLY B 1 299 ? 4.418 -14.469 10.609 1 90.94 299 GLY B N 1
ATOM 5258 C CA . GLY B 1 299 ? 4.691 -15.82 11.07 1 90.94 299 GLY B CA 1
ATOM 5259 C C . GLY B 1 299 ? 5.324 -16.703 10.008 1 90.94 299 GLY B C 1
ATOM 5260 O O . GLY B 1 299 ? 6.379 -16.359 9.469 1 90.94 299 GLY B O 1
ATOM 5261 N N . GLU B 1 300 ? 4.57 -17.75 9.625 1 91.88 300 GLU B N 1
ATOM 5262 C CA . GLU B 1 300 ? 5.102 -18.672 8.617 1 91.88 300 GLU B CA 1
ATOM 5263 C C . GLU B 1 300 ? 4.793 -18.188 7.207 1 91.88 300 GLU B C 1
ATOM 5265 O O . GLU B 1 300 ? 5.359 -18.688 6.234 1 91.88 300 GLU B O 1
ATOM 5270 N N . HIS B 1 301 ? 3.883 -17.25 7.098 1 95.81 301 HIS B N 1
ATOM 5271 C CA . HIS B 1 301 ? 3.49 -16.75 5.785 1 95.81 301 HIS B CA 1
ATOM 5272 C C . HIS B 1 301 ? 4.605 -15.922 5.156 1 95.81 301 HIS B C 1
ATOM 5274 O O . HIS B 1 301 ? 5.109 -14.984 5.77 1 95.81 301 HIS B O 1
ATOM 5280 N N . GLY B 1 302 ? 4.953 -16.281 3.949 1 94.88 302 GLY B N 1
ATOM 5281 C CA . GLY B 1 302 ? 5.898 -15.477 3.191 1 94.88 302 GLY B CA 1
ATOM 5282 C C . GLY B 1 302 ? 7.312 -15.539 3.746 1 94.88 302 GLY B C 1
ATOM 5283 O O . GLY B 1 302 ? 8.109 -14.633 3.516 1 94.88 302 GLY B O 1
ATOM 5284 N N . GLN B 1 303 ? 7.613 -16.562 4.465 1 92.31 303 GLN B N 1
ATOM 5285 C CA . GLN B 1 303 ? 8.922 -16.656 5.098 1 92.31 303 GLN B CA 1
ATOM 5286 C C . GLN B 1 303 ? 9.836 -17.594 4.32 1 92.31 303 GLN B C 1
ATOM 5288 O O . GLN B 1 303 ? 11.039 -17.344 4.195 1 92.31 303 GLN B O 1
ATOM 5293 N N . ASP B 1 304 ? 9.352 -18.688 3.875 1 94.69 304 ASP B N 1
ATOM 5294 C CA . ASP B 1 304 ? 10.062 -19.656 3.061 1 94.69 304 ASP B CA 1
ATOM 5295 C C . ASP B 1 304 ? 9.711 -19.5 1.583 1 94.69 304 ASP B C 1
ATOM 5297 O O . ASP B 1 304 ? 8.711 -20.047 1.12 1 94.69 304 ASP B O 1
ATOM 5301 N N . MET B 1 305 ? 10.672 -18.844 0.811 1 96.81 305 MET B N 1
ATOM 5302 C CA . MET B 1 305 ? 10.297 -18.484 -0.554 1 96.81 305 MET B CA 1
ATOM 5303 C C . MET B 1 305 ? 11.328 -19 -1.553 1 96.81 305 MET B C 1
ATOM 5305 O O . MET B 1 305 ? 12.508 -19.109 -1.231 1 96.81 305 MET B O 1
ATOM 5309 N N . ALA B 1 306 ? 10.852 -19.375 -2.725 1 97.94 306 ALA B N 1
ATOM 5310 C CA . ALA B 1 306 ? 11.688 -19.516 -3.916 1 97.94 306 ALA B CA 1
ATOM 5311 C C . ALA B 1 306 ? 11.727 -18.203 -4.711 1 97.94 306 ALA B C 1
ATOM 5313 O O . ALA B 1 306 ? 10.68 -17.625 -5.012 1 97.94 306 ALA B O 1
ATOM 5314 N N . ILE B 1 307 ? 12.914 -17.719 -4.969 1 98.56 307 ILE B N 1
ATOM 5315 C CA . ILE B 1 307 ? 13.109 -16.531 -5.773 1 98.56 307 ILE B CA 1
ATOM 5316 C C . ILE B 1 307 ? 13.852 -16.875 -7.055 1 98.56 307 ILE B C 1
ATOM 5318 O O . ILE B 1 307 ? 14.953 -17.438 -7.008 1 98.56 307 ILE B O 1
ATOM 5322 N N . TYR B 1 308 ? 13.242 -16.625 -8.219 1 98.62 308 TYR B N 1
ATOM 5323 C CA . TYR B 1 308 ? 13.844 -17.016 -9.492 1 98.62 308 TYR B CA 1
ATOM 5324 C C . TYR B 1 308 ? 13.383 -16.094 -10.617 1 98.62 308 TYR B C 1
ATOM 5326 O O . TYR B 1 308 ? 12.414 -15.359 -10.461 1 98.62 308 TYR B O 1
ATOM 5334 N N . THR B 1 309 ? 14.094 -16.109 -11.703 1 98.75 309 THR B N 1
ATOM 5335 C CA . THR B 1 309 ? 13.656 -15.367 -12.883 1 98.75 309 THR B CA 1
ATOM 5336 C C . THR B 1 309 ? 12.75 -16.219 -13.758 1 98.75 309 THR B C 1
ATOM 5338 O O . THR B 1 309 ? 13.055 -17.391 -14.008 1 98.75 309 THR B O 1
ATOM 5341 N N . GLY B 1 310 ? 11.609 -15.734 -14.094 1 98.56 310 GLY B N 1
ATOM 5342 C CA . GLY B 1 310 ? 10.633 -16.406 -14.938 1 98.56 310 GLY B CA 1
ATOM 5343 C C . GLY B 1 310 ? 9.93 -15.461 -15.898 1 98.56 310 GLY B C 1
ATOM 5344 O O . GLY B 1 310 ? 10.516 -14.477 -16.344 1 98.56 310 GLY B O 1
ATOM 5345 N N . SER B 1 311 ? 8.766 -15.836 -16.344 1 97.88 311 SER B N 1
ATOM 5346 C CA . SER B 1 311 ? 7.934 -15.086 -17.281 1 97.88 311 SER B CA 1
ATOM 5347 C C . SER B 1 311 ? 6.531 -14.867 -16.719 1 97.88 311 SER B C 1
ATOM 5349 O O . SER B 1 311 ? 6.266 -15.188 -15.555 1 97.88 311 SER B O 1
ATOM 5351 N N . THR B 1 312 ? 5.684 -14.156 -17.422 1 96.12 312 THR B N 1
ATOM 5352 C CA . THR B 1 312 ? 4.258 -14.242 -17.109 1 96.12 312 THR B CA 1
ATOM 5353 C C . THR B 1 312 ? 3.74 -15.664 -17.312 1 96.12 312 THR B C 1
ATOM 5355 O O . THR B 1 312 ? 4.348 -16.453 -18.031 1 96.12 312 THR B O 1
ATOM 5358 N N . THR B 1 313 ? 2.713 -15.922 -16.625 1 94.25 313 THR B N 1
ATOM 5359 C CA . THR B 1 313 ? 2.119 -17.25 -16.734 1 94.25 313 THR B CA 1
ATOM 5360 C C . THR B 1 313 ? 0.64 -17.156 -17.094 1 94.25 313 THR B C 1
ATOM 5362 O O . THR B 1 313 ? 0.178 -16.125 -17.578 1 94.25 313 THR B O 1
ATOM 5365 N N . GLY B 1 314 ? -0.047 -18.344 -17.016 1 86.25 314 GLY B N 1
ATOM 5366 C CA . GLY B 1 314 ? -1.444 -18.422 -17.422 1 86.25 314 GLY B CA 1
ATOM 5367 C C . GLY B 1 314 ? -1.691 -19.422 -18.531 1 86.25 314 GLY B C 1
ATOM 5368 O O . GLY B 1 314 ? -0.76 -20.062 -19.016 1 86.25 314 GLY B O 1
ATOM 5369 N N . THR B 1 315 ? -2.926 -19.453 -19 1 85.38 315 THR B N 1
ATOM 5370 C CA . THR B 1 315 ? -3.35 -20.531 -19.891 1 85.38 315 THR B CA 1
ATOM 5371 C C . THR B 1 315 ? -2.926 -20.234 -21.328 1 85.38 315 THR B C 1
ATOM 5373 O O . THR B 1 315 ? -2.941 -21.125 -22.188 1 85.38 315 THR B O 1
ATOM 5376 N N . SER B 1 316 ? -2.559 -19.031 -21.578 1 85.06 316 SER B N 1
ATOM 5377 C CA . SER B 1 316 ? -2.096 -18.688 -22.922 1 85.06 316 SER B CA 1
ATOM 5378 C C . SER B 1 316 ? -0.665 -19.172 -23.156 1 85.06 316 SER B C 1
ATOM 5380 O O . SER B 1 316 ? -0.131 -19.047 -24.25 1 85.06 316 SER B O 1
ATOM 5382 N N . ARG B 1 317 ? -0.055 -19.766 -22.172 1 88.56 317 ARG B N 1
ATOM 5383 C CA . ARG B 1 317 ? 1.279 -20.344 -22.25 1 88.56 317 ARG B CA 1
ATOM 5384 C C . ARG B 1 317 ? 1.233 -21.844 -21.938 1 88.56 317 ARG B C 1
ATOM 5386 O O . ARG B 1 317 ? 0.33 -22.312 -21.25 1 88.56 317 ARG B O 1
ATOM 5393 N N . SER B 1 318 ? 2.197 -22.5 -22.484 1 88.62 318 SER B N 1
ATOM 5394 C CA . SER B 1 318 ? 2.416 -23.922 -22.266 1 88.62 318 SER B CA 1
ATOM 5395 C C . SER B 1 318 ? 3.881 -24.297 -22.469 1 88.62 318 SER B C 1
ATOM 5397 O O . SER B 1 318 ? 4.734 -23.422 -22.625 1 88.62 318 SER B O 1
ATOM 5399 N N . ASN B 1 319 ? 4.094 -25.578 -22.312 1 91.44 319 ASN B N 1
ATOM 5400 C CA . ASN B 1 319 ? 5.453 -26.031 -22.594 1 91.44 319 ASN B CA 1
ATOM 5401 C C . ASN B 1 319 ? 5.734 -26.062 -24.094 1 91.44 319 ASN B C 1
ATOM 5403 O O . ASN B 1 319 ? 6.871 -26.312 -24.5 1 91.44 319 ASN B O 1
ATOM 5407 N N . GLU B 1 320 ? 4.805 -25.734 -24.938 1 91.06 320 GLU B N 1
ATOM 5408 C CA . GLU B 1 320 ? 4.977 -25.562 -26.375 1 91.06 320 GLU B CA 1
ATOM 5409 C C . GLU B 1 320 ? 4.973 -24.094 -26.766 1 91.06 320 GLU B C 1
ATOM 5411 O O . GLU B 1 320 ? 5.621 -23.703 -27.734 1 91.06 320 GLU B O 1
ATOM 5416 N N . VAL B 1 321 ? 4.215 -23.391 -26 1 92.5 321 VAL B N 1
ATOM 5417 C CA . VAL B 1 321 ? 4.098 -21.969 -26.25 1 92.5 321 VAL B CA 1
ATOM 5418 C C . VAL B 1 321 ? 4.715 -21.172 -25.094 1 92.5 321 VAL B C 1
ATOM 5420 O O . VAL B 1 321 ? 4.246 -21.266 -23.953 1 92.5 321 VAL B O 1
ATOM 5423 N N . CYS B 1 322 ? 5.719 -20.359 -25.375 1 94.88 322 CYS B N 1
ATOM 5424 C CA . CYS B 1 322 ? 6.465 -19.641 -24.328 1 94.88 322 CYS B CA 1
ATOM 5425 C C . CYS B 1 322 ? 6.09 -18.172 -24.312 1 94.88 322 CYS B C 1
ATOM 5427 O O . CYS B 1 322 ? 5.789 -17.578 -25.344 1 94.88 322 CYS B O 1
ATOM 5429 N N . SER B 1 323 ? 6.082 -17.609 -23.109 1 95.56 323 SER B N 1
ATOM 5430 C CA . SER B 1 323 ? 5.824 -16.188 -22.938 1 95.56 323 SER B CA 1
ATOM 5431 C C . SER B 1 323 ? 7.004 -15.352 -23.406 1 95.56 323 SER B C 1
ATOM 5433 O O . SER B 1 323 ? 8.164 -15.703 -23.172 1 95.56 323 SER B O 1
ATOM 5435 N N . SER B 1 324 ? 6.668 -14.234 -24.047 1 93.94 324 SER B N 1
ATOM 5436 C CA . SER B 1 324 ? 7.688 -13.266 -24.438 1 93.94 324 SER B CA 1
ATOM 5437 C C . SER B 1 324 ? 7.926 -12.234 -23.344 1 93.94 324 SER B C 1
ATOM 5439 O O . SER B 1 324 ? 8.891 -11.477 -23.391 1 93.94 324 SER B O 1
ATOM 5441 N N . TYR B 1 325 ? 7.066 -12.211 -22.297 1 95.12 325 TYR B N 1
ATOM 5442 C CA . TYR B 1 325 ? 7.258 -11.336 -21.141 1 95.12 325 TYR B CA 1
ATOM 5443 C C . TYR B 1 325 ? 8.211 -11.969 -20.125 1 95.12 325 TYR B C 1
ATOM 5445 O O . TYR B 1 325 ? 7.773 -12.477 -19.094 1 95.12 325 TYR B O 1
ATOM 5453 N N . THR B 1 326 ? 9.414 -11.93 -20.359 1 96.31 326 THR B N 1
ATOM 5454 C CA . THR B 1 326 ? 10.516 -12.562 -19.656 1 96.31 326 THR B CA 1
ATOM 5455 C C . THR B 1 326 ? 11.828 -11.852 -19.953 1 96.31 326 THR B C 1
ATOM 5457 O O . THR B 1 326 ? 11.992 -11.25 -21.016 1 96.31 326 THR B O 1
ATOM 5460 N N . PRO B 1 327 ? 12.844 -11.781 -18.953 1 97.81 327 PRO B N 1
ATOM 5461 C CA . PRO B 1 327 ? 12.773 -12.352 -17.609 1 97.81 327 PRO B CA 1
ATOM 5462 C C . PRO B 1 327 ? 12.219 -11.375 -16.578 1 97.81 327 PRO B C 1
ATOM 5464 O O . PRO B 1 327 ? 12.531 -10.18 -16.625 1 97.81 327 PRO B O 1
ATOM 5467 N N . ILE B 1 328 ? 11.375 -11.82 -15.703 1 98.56 328 ILE B N 1
ATOM 5468 C CA . ILE B 1 328 ? 10.969 -11.094 -14.508 1 98.56 328 ILE B CA 1
ATOM 5469 C C . ILE B 1 328 ? 11.25 -11.93 -13.266 1 98.56 328 ILE B C 1
ATOM 5471 O O . ILE B 1 328 ? 11.531 -13.125 -13.367 1 98.56 328 ILE B O 1
ATOM 5475 N N . THR B 1 329 ? 11.211 -11.328 -12.109 1 98.81 329 THR B N 1
ATOM 5476 C CA . THR B 1 329 ? 11.531 -12.055 -10.891 1 98.81 329 THR B CA 1
ATOM 5477 C C . THR B 1 329 ? 10.258 -12.555 -10.203 1 98.81 329 THR B C 1
ATOM 5479 O O . THR B 1 329 ? 9.297 -11.805 -10.039 1 98.81 329 THR B O 1
ATOM 5482 N N . TRP B 1 330 ? 10.281 -13.789 -9.859 1 98.88 330 TRP B N 1
ATOM 5483 C CA . TRP B 1 330 ? 9.234 -14.383 -9.023 1 98.88 330 TRP B CA 1
ATOM 5484 C C . TRP B 1 330 ? 9.734 -14.594 -7.598 1 98.88 330 TRP B C 1
ATOM 5486 O O . TRP B 1 330 ? 10.852 -15.062 -7.391 1 98.88 330 TRP B O 1
ATOM 5496 N N . GLN B 1 331 ? 8.984 -14.156 -6.656 1 98.38 331 GLN B N 1
ATOM 5497 C CA . GLN B 1 331 ? 9.094 -14.547 -5.254 1 98.38 331 GLN B CA 1
ATOM 5498 C C . GLN B 1 331 ? 7.875 -15.344 -4.801 1 98.38 331 GLN B C 1
ATOM 5500 O O . GLN B 1 331 ? 6.793 -14.773 -4.625 1 98.38 331 GLN B O 1
ATOM 5505 N N . VAL B 1 332 ? 8.047 -16.641 -4.609 1 98.69 332 VAL B N 1
ATOM 5506 C CA . VAL B 1 332 ? 6.914 -17.531 -4.406 1 98.69 332 VAL B CA 1
ATOM 5507 C C . VAL B 1 332 ? 7.023 -18.203 -3.035 1 98.69 332 VAL B C 1
ATOM 5509 O O . VAL B 1 332 ? 8.039 -18.828 -2.721 1 98.69 332 VAL B O 1
ATOM 5512 N N . ASP B 1 333 ? 5.984 -18.031 -2.207 1 98.38 333 ASP B N 1
ATOM 5513 C CA . ASP B 1 333 ? 5.863 -18.766 -0.945 1 98.38 333 ASP B CA 1
ATOM 5514 C C . ASP B 1 333 ? 5.762 -20.266 -1.181 1 98.38 333 ASP B C 1
ATOM 5516 O O . ASP B 1 333 ? 4.836 -20.734 -1.843 1 98.38 333 ASP B O 1
ATOM 5520 N N . ARG B 1 334 ? 6.656 -21.062 -0.611 1 97 334 ARG B N 1
ATOM 5521 C CA . ARG B 1 334 ? 6.699 -22.5 -0.853 1 97 334 ARG B CA 1
ATOM 5522 C C . ARG B 1 334 ? 5.613 -23.219 -0.057 1 97 334 ARG B C 1
ATOM 5524 O O . ARG B 1 334 ? 5.27 -24.375 -0.363 1 97 334 ARG B O 1
ATOM 5531 N N . LYS B 1 335 ? 5.16 -22.562 0.905 1 97.19 335 LYS B N 1
ATOM 5532 C CA . LYS B 1 335 ? 4.191 -23.188 1.801 1 97.19 335 LYS B CA 1
ATOM 5533 C C . LYS B 1 335 ? 2.762 -22.906 1.345 1 97.19 335 LYS B C 1
ATOM 5535 O O . LYS B 1 335 ? 2.492 -21.875 0.727 1 97.19 335 LYS B O 1
ATOM 5540 N N . CYS B 1 336 ? 1.96 -23.859 1.633 1 97.88 336 CYS B N 1
ATOM 5541 C CA . CYS B 1 336 ? 0.524 -23.672 1.469 1 97.88 336 CYS B CA 1
ATOM 5542 C C . CYS B 1 336 ? -0.115 -23.203 2.77 1 97.88 336 CYS B C 1
ATOM 5544 O O . CYS B 1 336 ? 0.244 -23.672 3.85 1 97.88 336 CYS B O 1
ATOM 5546 N N . HIS B 1 337 ? -1.054 -22.266 2.693 1 98.31 337 HIS B N 1
ATOM 5547 C CA . HIS B 1 337 ? -1.694 -21.719 3.885 1 98.31 337 HIS B CA 1
ATOM 5548 C C . HIS B 1 337 ? -3.215 -21.781 3.771 1 98.31 337 HIS B C 1
ATOM 5550 O O . HIS B 1 337 ? -3.75 -22.016 2.686 1 98.31 337 HIS B O 1
ATOM 5556 N N . MET B 1 338 ? -3.885 -21.703 4.895 1 98.44 338 MET B N 1
ATOM 5557 C CA . MET B 1 338 ? -5.332 -21.531 4.906 1 98.44 338 MET B CA 1
ATOM 5558 C C . MET B 1 338 ? -5.691 -20.047 5.02 1 98.44 338 MET B C 1
ATOM 5560 O O . MET B 1 338 ? -4.98 -19.281 5.664 1 98.44 338 MET B O 1
ATOM 5564 N N . ILE B 1 339 ? -6.742 -19.688 4.371 1 98.62 339 ILE B N 1
ATOM 5565 C CA . ILE B 1 339 ? -7.266 -18.328 4.43 1 98.62 339 ILE B CA 1
ATOM 5566 C C . ILE B 1 339 ? -8.789 -18.359 4.348 1 98.62 339 ILE B C 1
ATOM 5568 O O . ILE B 1 339 ? -9.367 -19.219 3.672 1 98.62 339 ILE B O 1
ATOM 5572 N N . SER B 1 340 ? -9.438 -17.469 5.004 1 98.56 340 SER B N 1
ATOM 5573 C CA . SER B 1 340 ? -10.898 -17.5 5.039 1 98.56 340 SER B CA 1
ATOM 5574 C C . SER B 1 340 ? -11.492 -17.062 3.707 1 98.56 340 SER B C 1
ATOM 5576 O O . SER B 1 340 ? -10.906 -16.234 3.004 1 98.56 340 SER B O 1
ATOM 5578 N N . ALA B 1 341 ? -12.648 -17.562 3.438 1 98.5 341 ALA B N 1
ATOM 5579 C CA . ALA B 1 341 ? -13.422 -17.125 2.273 1 98.5 341 ALA B CA 1
ATOM 5580 C C . ALA B 1 341 ? -13.695 -15.633 2.322 1 98.5 341 ALA B C 1
ATOM 5582 O O . ALA B 1 341 ? -13.594 -14.938 1.304 1 98.5 341 ALA B O 1
ATOM 5583 N N . SER B 1 342 ? -13.969 -15.109 3.477 1 98.06 342 SER B N 1
ATOM 5584 C CA . SER B 1 342 ? -14.266 -13.688 3.643 1 98.06 342 SER B CA 1
ATOM 5585 C C . SER B 1 342 ? -13.055 -12.828 3.287 1 98.06 342 SER B C 1
ATOM 5587 O O . SER B 1 342 ? -13.211 -11.695 2.82 1 98.06 342 SER B O 1
ATOM 5589 N N . SER B 1 343 ? -11.859 -13.352 3.461 1 98.31 343 SER B N 1
ATOM 5590 C CA . SER B 1 343 ? -10.656 -12.625 3.07 1 98.31 343 SER B CA 1
ATOM 5591 C C . SER B 1 343 ? -10.617 -12.391 1.563 1 98.31 343 SER B C 1
ATOM 5593 O O . SER B 1 343 ? -10.297 -11.289 1.106 1 98.31 343 SER B O 1
ATOM 5595 N N . PHE B 1 344 ? -10.938 -13.391 0.786 1 98.31 344 PHE B N 1
ATOM 5596 C CA . PHE B 1 344 ? -10.992 -13.242 -0.664 1 98.31 344 PHE B CA 1
ATOM 5597 C C . PHE B 1 344 ? -12.117 -12.297 -1.069 1 98.31 344 PHE B C 1
ATOM 5599 O O . PHE B 1 344 ? -11.938 -11.453 -1.955 1 98.31 344 PHE B O 1
ATOM 5606 N N . ASP B 1 345 ? -13.219 -12.523 -0.415 1 97.69 345 ASP B N 1
ATOM 5607 C CA . ASP B 1 345 ? -14.336 -11.648 -0.742 1 97.69 345 ASP B CA 1
ATOM 5608 C C . ASP B 1 345 ? -13.992 -10.188 -0.444 1 97.69 345 ASP B C 1
ATOM 5610 O O . ASP B 1 345 ? -14.344 -9.289 -1.219 1 97.69 345 ASP B O 1
ATOM 5614 N N . LYS B 1 346 ? -13.312 -9.945 0.692 1 97.56 346 LYS B N 1
ATOM 5615 C CA . LYS B 1 346 ? -12.82 -8.609 1.021 1 97.56 346 LYS B CA 1
ATOM 5616 C C . LYS B 1 346 ? -11.828 -8.117 -0.033 1 97.56 346 LYS B C 1
ATOM 5618 O O . LYS B 1 346 ? -11.844 -6.941 -0.401 1 97.56 346 LYS B O 1
ATOM 5623 N N . MET B 1 347 ? -10.984 -8.961 -0.539 1 98.12 347 MET B N 1
ATOM 5624 C CA . MET B 1 347 ? -10.07 -8.602 -1.62 1 98.12 347 MET B CA 1
ATOM 5625 C C . MET B 1 347 ? -10.844 -8.172 -2.863 1 98.12 347 MET B C 1
ATOM 5627 O O . MET B 1 347 ? -10.508 -7.164 -3.484 1 98.12 347 MET B O 1
ATOM 5631 N N . CYS B 1 348 ? -11.852 -8.906 -3.207 1 97.69 348 CYS B N 1
ATOM 5632 C CA . CYS B 1 348 ? -12.664 -8.562 -4.367 1 97.69 348 CYS B CA 1
ATOM 5633 C C . CYS B 1 348 ? -13.359 -7.223 -4.168 1 97.69 348 CYS B C 1
ATOM 5635 O O . CYS B 1 348 ? -13.445 -6.418 -5.098 1 97.69 348 CYS B O 1
ATOM 5637 N N . TYR B 1 349 ? -13.859 -6.996 -2.965 1 96.56 349 TYR B N 1
ATOM 5638 C CA . TYR B 1 349 ? -14.422 -5.695 -2.625 1 96.56 349 TYR B CA 1
ATOM 5639 C C . TYR B 1 349 ? -13.398 -4.582 -2.857 1 96.56 349 TYR B C 1
ATOM 5641 O O . TYR B 1 349 ? -13.711 -3.566 -3.48 1 96.56 349 TYR B O 1
ATOM 5649 N N . ASP B 1 350 ? -12.195 -4.766 -2.365 1 96.75 350 ASP B N 1
ATOM 5650 C CA . ASP B 1 350 ? -11.148 -3.762 -2.508 1 96.75 350 ASP B CA 1
ATOM 5651 C C . ASP B 1 350 ? -10.789 -3.545 -3.977 1 96.75 350 ASP B C 1
ATOM 5653 O O . ASP B 1 350 ? -10.508 -2.42 -4.391 1 96.75 350 ASP B O 1
ATOM 5657 N N . MET B 1 351 ? -10.789 -4.617 -4.715 1 97.12 351 MET B N 1
ATOM 5658 C CA . MET B 1 351 ? -10.531 -4.52 -6.148 1 97.12 351 MET B CA 1
ATOM 5659 C C . MET B 1 351 ? -11.586 -3.658 -6.84 1 97.12 351 MET B C 1
ATOM 5661 O O . MET B 1 351 ? -11.25 -2.795 -7.652 1 97.12 351 MET B O 1
ATOM 5665 N N . LYS B 1 352 ? -12.789 -3.779 -6.457 1 94.81 352 LYS B N 1
ATOM 5666 C CA . LYS B 1 352 ? -13.875 -2.998 -7.039 1 94.81 352 LYS B CA 1
ATOM 5667 C C . LYS B 1 352 ? -13.773 -1.528 -6.645 1 94.81 352 LYS B C 1
ATOM 5669 O O . LYS B 1 352 ? -14.25 -0.65 -7.363 1 94.81 352 LYS B O 1
ATOM 5674 N N . MET B 1 353 ? -13.133 -1.318 -5.535 1 94.75 353 MET B N 1
ATOM 5675 C CA . MET B 1 353 ? -13.062 0.033 -4.988 1 94.75 353 MET B CA 1
ATOM 5676 C C . MET B 1 353 ? -11.953 0.833 -5.66 1 94.75 353 MET B C 1
ATOM 5678 O O . MET B 1 353 ? -11.812 2.033 -5.418 1 94.75 353 MET B O 1
ATOM 5682 N N . GLN B 1 354 ? -11.164 0.206 -6.527 1 94.88 354 GLN B N 1
ATOM 5683 C CA . GLN B 1 354 ? -10.102 0.917 -7.227 1 94.88 354 GLN B CA 1
ATOM 5684 C C . GLN B 1 354 ? -10.648 1.726 -8.398 1 94.88 354 GLN B C 1
ATOM 5686 O O . GLN B 1 354 ? -11.766 1.477 -8.859 1 94.88 354 GLN B O 1
ATOM 5691 N N . ARG B 1 355 ? -9.883 2.762 -8.789 1 93.25 355 ARG B N 1
ATOM 5692 C CA . ARG B 1 355 ? -10.305 3.549 -9.945 1 93.25 355 ARG B CA 1
ATOM 5693 C C . ARG B 1 355 ? -10.531 2.658 -11.164 1 93.25 355 ARG B C 1
ATOM 5695 O O . ARG B 1 355 ? -11.547 2.789 -11.852 1 93.25 355 ARG B O 1
ATOM 5702 N N . ASP B 1 356 ? -9.422 1.831 -11.43 1 92.19 356 ASP B N 1
ATOM 5703 C CA . ASP B 1 356 ? -9.664 0.817 -12.453 1 92.19 356 ASP B CA 1
ATOM 5704 C C . ASP B 1 356 ? -10.617 -0.26 -11.938 1 92.19 356 ASP B C 1
ATOM 5706 O O . ASP B 1 356 ? -10.195 -1.195 -11.258 1 92.19 356 ASP B O 1
ATOM 5710 N N . ASP B 1 357 ? -11.852 -0.001 -12.008 1 86.44 357 ASP B N 1
ATOM 5711 C CA . ASP B 1 357 ? -12.828 -0.965 -11.516 1 86.44 357 ASP B CA 1
ATOM 5712 C C . ASP B 1 357 ? -12.477 -2.383 -11.953 1 86.44 357 ASP B C 1
ATOM 5714 O O . ASP B 1 357 ? -12.789 -2.785 -13.078 1 86.44 357 ASP B O 1
ATOM 5718 N N . MET B 1 358 ? -11.828 -3.184 -11.312 1 93.38 358 MET B N 1
ATOM 5719 C CA . MET B 1 358 ? -11.273 -4.5 -11.617 1 93.38 358 MET B CA 1
ATOM 5720 C C . MET B 1 358 ? -12.359 -5.566 -11.609 1 93.38 358 MET B C 1
ATOM 5722 O O . MET B 1 358 ? -12.086 -6.738 -11.352 1 93.38 358 MET B O 1
ATOM 5726 N N . SER B 1 359 ? -13.602 -5.25 -11.906 1 92.06 359 SER B N 1
ATOM 5727 C CA . SER B 1 359 ? -14.758 -6.141 -11.828 1 92.06 359 SER B CA 1
ATOM 5728 C C . SER B 1 359 ? -14.648 -7.273 -12.844 1 92.06 359 SER B C 1
ATOM 5730 O O . SER B 1 359 ? -15.242 -8.344 -12.648 1 92.06 359 SER B O 1
ATOM 5732 N N . GLY B 1 360 ? -13.953 -7.062 -13.852 1 91.56 360 GLY B N 1
ATOM 5733 C CA . GLY B 1 360 ? -13.82 -8.102 -14.859 1 91.56 360 GLY B CA 1
ATOM 5734 C C . GLY B 1 360 ? -12.867 -9.211 -14.453 1 91.56 360 GLY B C 1
ATOM 5735 O O . GLY B 1 360 ? -12.758 -10.227 -15.141 1 91.56 360 GLY B O 1
ATOM 5736 N N . ASP B 1 361 ? -12.281 -9.078 -13.312 1 94.81 361 ASP B N 1
ATOM 5737 C CA . ASP B 1 361 ? -11.219 -10 -12.93 1 94.81 361 ASP B CA 1
ATOM 5738 C C . ASP B 1 361 ? -11.453 -10.562 -11.531 1 94.81 361 ASP B C 1
ATOM 5740 O O . ASP B 1 361 ? -10.5 -10.906 -10.82 1 94.81 361 ASP B O 1
ATOM 5744 N N . LEU B 1 362 ? -12.703 -10.695 -11.094 1 96.88 362 LEU B N 1
ATOM 5745 C CA . LEU B 1 362 ? -13.039 -11.125 -9.734 1 96.88 362 LEU B CA 1
ATOM 5746 C C . LEU B 1 362 ? -13.305 -12.625 -9.688 1 96.88 362 LEU B C 1
ATOM 5748 O O . LEU B 1 362 ? -14.242 -13.078 -9.023 1 96.88 362 LEU B O 1
ATOM 5752 N N . HIS B 1 363 ? -12.531 -13.414 -10.5 1 94.31 363 HIS B N 1
ATOM 5753 C CA . HIS B 1 363 ? -12.672 -14.867 -10.609 1 94.31 363 HIS B CA 1
ATOM 5754 C C . HIS B 1 363 ? -11.312 -15.539 -10.773 1 94.31 363 HIS B C 1
ATOM 5756 O O . HIS B 1 363 ? -10.328 -14.883 -11.117 1 94.31 363 HIS B O 1
ATOM 5762 N N . ALA B 1 364 ? -11.305 -16.828 -10.508 1 94.31 364 ALA B N 1
ATOM 5763 C CA . ALA B 1 364 ? -10.078 -17.594 -10.711 1 94.31 364 ALA B CA 1
ATOM 5764 C C . ALA B 1 364 ? -9.82 -17.828 -12.203 1 94.31 364 ALA B C 1
ATOM 5766 O O . ALA B 1 364 ? -10.734 -18.219 -12.938 1 94.31 364 ALA B O 1
ATOM 5767 N N . HIS B 1 365 ? -8.609 -17.547 -12.578 1 92.19 365 HIS B N 1
ATOM 5768 C CA . HIS B 1 365 ? -8.164 -17.922 -13.922 1 92.19 365 HIS B CA 1
ATOM 5769 C C . HIS B 1 365 ? -7.664 -19.359 -13.945 1 92.19 365 HIS B C 1
ATOM 5771 O O . HIS B 1 365 ? -7.438 -19.969 -12.898 1 92.19 365 HIS B O 1
ATOM 5777 N N . GLY B 1 366 ? -7.574 -19.859 -15.141 1 88.88 366 GLY B N 1
ATOM 5778 C CA . GLY B 1 366 ? -6.961 -21.172 -15.281 1 88.88 366 GLY B CA 1
ATOM 5779 C C . GLY B 1 366 ? -5.477 -21.172 -14.961 1 88.88 366 GLY B C 1
ATOM 5780 O O . GLY B 1 366 ? -4.844 -20.109 -14.922 1 88.88 366 GLY B O 1
ATOM 5781 N N . SER B 1 367 ? -4.973 -22.344 -14.758 1 90.44 367 SER B N 1
ATOM 5782 C CA . SER B 1 367 ? -3.561 -22.5 -14.406 1 90.44 367 SER B CA 1
ATOM 5783 C C . SER B 1 367 ? -2.76 -23.047 -15.586 1 90.44 367 SER B C 1
ATOM 5785 O O . SER B 1 367 ? -3.238 -23.906 -16.328 1 90.44 367 SER B O 1
ATOM 5787 N N . ARG B 1 368 ? -1.625 -22.516 -15.734 1 89.12 368 ARG B N 1
ATOM 5788 C CA . ARG B 1 368 ? -0.685 -23.109 -16.688 1 89.12 368 ARG B CA 1
ATOM 5789 C C . ARG B 1 368 ? -0.227 -24.484 -16.203 1 89.12 368 ARG B C 1
ATOM 5791 O O . ARG B 1 368 ? -0.163 -24.75 -15 1 89.12 368 ARG B O 1
ATOM 5798 N N . GLU B 1 369 ? 0.077 -25.359 -17.219 1 87.56 369 GLU B N 1
ATOM 5799 C CA . GLU B 1 369 ? 0.75 -26.594 -16.828 1 87.56 369 GLU B CA 1
ATOM 5800 C C . GLU B 1 369 ? 2.107 -26.312 -16.203 1 87.56 369 GLU B C 1
ATOM 5802 O O . GLU B 1 369 ? 2.744 -25.312 -16.5 1 87.56 369 GLU B O 1
ATOM 5807 N N . LEU B 1 370 ? 2.521 -27.203 -15.359 1 91.88 370 LEU B N 1
ATOM 5808 C CA . LEU B 1 370 ? 3.838 -27.047 -14.75 1 91.88 370 LEU B CA 1
ATOM 5809 C C . LEU B 1 370 ? 4.914 -26.906 -15.82 1 91.88 370 LEU B C 1
ATOM 5811 O O . LEU B 1 370 ? 5.004 -27.719 -16.734 1 91.88 370 LEU B O 1
ATOM 5815 N N . VAL B 1 371 ? 5.668 -25.922 -15.695 1 93.62 371 VAL B N 1
ATOM 5816 C CA . VAL B 1 371 ? 6.711 -25.641 -16.672 1 93.62 371 VAL B CA 1
ATOM 5817 C C . VAL B 1 371 ? 7.762 -26.75 -16.641 1 93.62 371 VAL B C 1
ATOM 5819 O O . VAL B 1 371 ? 8.164 -27.203 -15.57 1 93.62 371 VAL B O 1
ATOM 5822 N N . HIS B 1 372 ? 8.133 -27.141 -17.859 1 92.5 372 HIS B N 1
ATOM 5823 C CA . HIS B 1 372 ? 9.195 -28.125 -17.984 1 92.5 372 HIS B CA 1
ATOM 5824 C C . HIS B 1 372 ? 10.523 -27.578 -17.453 1 92.5 372 HIS B C 1
ATOM 5826 O O . HIS B 1 372 ? 10.852 -26.422 -17.688 1 92.5 372 HIS B O 1
ATOM 5832 N N . ASP B 1 373 ? 11.344 -28.5 -16.891 1 94 373 ASP B N 1
ATOM 5833 C CA . ASP B 1 373 ? 12.602 -28.109 -16.25 1 94 373 ASP B CA 1
ATOM 5834 C C . ASP B 1 373 ? 13.5 -27.359 -17.219 1 94 373 ASP B C 1
ATOM 5836 O O . ASP B 1 373 ? 14.234 -26.453 -16.828 1 94 373 ASP B O 1
ATOM 5840 N N . LYS B 1 374 ? 13.508 -27.734 -18.453 1 94.5 374 LYS B N 1
ATOM 5841 C CA . LYS B 1 374 ? 14.43 -27.172 -19.422 1 94.5 374 LYS B CA 1
ATOM 5842 C C . LYS B 1 374 ? 14.117 -25.688 -19.672 1 94.5 374 LYS B C 1
ATOM 5844 O O . LYS B 1 374 ? 14.93 -24.969 -20.25 1 94.5 374 LYS B O 1
ATOM 5849 N N . TYR B 1 375 ? 12.891 -25.219 -19.219 1 95.75 375 TYR B N 1
ATOM 5850 C CA . TYR B 1 375 ? 12.516 -23.828 -19.422 1 95.75 375 TYR B CA 1
ATOM 5851 C C . TYR B 1 375 ? 12.57 -23.062 -18.109 1 95.75 375 TYR B C 1
ATOM 5853 O O . TYR B 1 375 ? 12.234 -21.875 -18.078 1 95.75 375 TYR B O 1
ATOM 5861 N N . VAL B 1 376 ? 12.984 -23.703 -16.984 1 96.69 376 VAL B N 1
ATOM 5862 C CA . VAL B 1 376 ? 13.094 -23.047 -15.695 1 96.69 376 VAL B CA 1
ATOM 5863 C C . VAL B 1 376 ? 14.531 -22.594 -15.461 1 96.69 376 VAL B C 1
ATOM 5865 O O . VAL B 1 376 ? 15.469 -23.391 -15.602 1 96.69 376 VAL B O 1
ATOM 5868 N N . ALA B 1 377 ? 14.68 -21.359 -15.109 1 98.38 377 ALA B N 1
ATOM 5869 C CA . ALA B 1 377 ? 16.016 -20.828 -14.867 1 98.38 377 ALA B CA 1
ATOM 5870 C C . ALA B 1 377 ? 16.719 -21.578 -13.75 1 98.38 377 ALA B C 1
ATOM 5872 O O . ALA B 1 377 ? 16.094 -22 -12.773 1 98.38 377 ALA B O 1
ATOM 5873 N N . ASN B 1 378 ? 18.016 -21.672 -13.781 1 97.25 378 ASN B N 1
ATOM 5874 C CA . ASN B 1 378 ? 18.812 -22.344 -12.758 1 97.25 378 ASN B CA 1
ATOM 5875 C C . ASN B 1 378 ? 19.297 -21.375 -11.695 1 97.25 378 ASN B C 1
ATOM 5877 O O . ASN B 1 378 ? 20.312 -21.625 -11.031 1 97.25 378 ASN B O 1
ATOM 5881 N N . ASN B 1 379 ? 18.672 -20.266 -11.555 1 96.5 379 ASN B N 1
ATOM 5882 C CA . ASN B 1 379 ? 19.141 -19.219 -10.656 1 96.5 379 ASN B CA 1
ATOM 5883 C C . ASN B 1 379 ? 18.25 -19.078 -9.43 1 96.5 379 ASN B C 1
ATOM 5885 O O . ASN B 1 379 ? 18.188 -18.016 -8.82 1 96.5 379 ASN B O 1
ATOM 5889 N N . GLN B 1 380 ? 17.531 -20.109 -9.086 1 95.44 380 GLN B N 1
ATOM 5890 C CA . GLN B 1 380 ? 16.641 -20.047 -7.93 1 95.44 380 GLN B CA 1
ATOM 5891 C C . GLN B 1 380 ? 17.406 -19.781 -6.648 1 95.44 380 GLN B C 1
ATOM 5893 O O . GLN B 1 380 ? 18.438 -20.422 -6.387 1 95.44 380 GLN B O 1
ATOM 5898 N N . TYR B 1 381 ? 16.969 -18.75 -5.973 1 92.56 381 TYR B N 1
ATOM 5899 C CA . TYR B 1 381 ? 17.453 -18.391 -4.645 1 92.56 381 TYR B CA 1
ATOM 5900 C C . TYR B 1 381 ? 16.453 -18.812 -3.57 1 92.56 381 TYR B C 1
ATOM 5902 O O . TYR B 1 381 ? 15.273 -18.469 -3.656 1 92.56 381 TYR B O 1
ATOM 5910 N N . ASP B 1 382 ? 16.953 -19.562 -2.58 1 86.19 382 ASP B N 1
ATOM 5911 C CA . ASP B 1 382 ? 16.094 -19.984 -1.474 1 86.19 382 ASP B CA 1
ATOM 5912 C C . ASP B 1 382 ? 16.234 -19.031 -0.286 1 86.19 382 ASP B C 1
ATOM 5914 O O . ASP B 1 382 ? 17.266 -19.016 0.395 1 86.19 382 ASP B O 1
ATOM 5918 N N . LYS B 1 383 ? 15.234 -18.188 -0.175 1 83 383 LYS B N 1
ATOM 5919 C CA . LYS B 1 383 ? 15.242 -17.344 1.009 1 83 383 LYS B CA 1
ATOM 5920 C C . LYS B 1 383 ? 14.961 -18.141 2.273 1 83 383 LYS B C 1
ATOM 5922 O O . LYS B 1 383 ? 14.039 -18.969 2.303 1 83 383 LYS B O 1
ATOM 5927 N N . ALA B 1 384 ? 16.047 -18.094 3.156 1 67.88 384 ALA B N 1
ATOM 5928 C CA . ALA B 1 384 ? 15.914 -18.875 4.387 1 67.88 384 ALA B CA 1
ATOM 5929 C C . ALA B 1 384 ? 14.891 -18.25 5.324 1 67.88 384 ALA B C 1
ATOM 5931 O O . ALA B 1 384 ? 14.727 -17.016 5.348 1 67.88 384 ALA B O 1
ATOM 5932 N N . THR B 1 385 ? 14.031 -19.188 5.906 1 56.16 385 THR B N 1
ATOM 5933 C CA . THR B 1 385 ? 13.156 -18.781 7.004 1 56.16 385 THR B CA 1
ATOM 5934 C C . THR B 1 385 ? 13.945 -18.016 8.062 1 56.16 385 THR B C 1
ATOM 5936 O O . THR B 1 385 ? 15.094 -18.344 8.352 1 56.16 385 THR B O 1
ATOM 5939 N N . ARG B 1 386 ? 13.734 -16.766 8.18 1 43.28 386 ARG B N 1
ATOM 5940 C CA . ARG B 1 386 ? 14.383 -16.156 9.328 1 43.28 386 ARG B CA 1
ATOM 5941 C C . ARG B 1 386 ? 14.305 -17.062 10.555 1 43.28 386 ARG B C 1
ATOM 5943 O O . ARG B 1 386 ? 13.219 -17.469 10.953 1 43.28 386 ARG B O 1
ATOM 5950 N N . GLU B 1 387 ? 15.219 -18 10.703 1 36.72 387 GLU B N 1
ATOM 5951 C CA . GLU B 1 387 ? 15.305 -18.656 12 1 36.72 387 GLU B CA 1
ATOM 5952 C C . GLU B 1 387 ? 15.273 -17.641 13.141 1 36.72 387 GLU B C 1
ATOM 5954 O O . GLU B 1 387 ? 15.797 -16.531 13 1 36.72 387 GLU B O 1
#

Sequence (774 aa):
MCPPSSNVHQKEEASTSTLKSLVGVLSLTSIGLLVGVIVLATQQSGGDAPATVVPDVATEEVSSLSQEERSLTAFMESKATSAFFAEAEDNTCAGKKIALDNDLCVNMEVAPQAGANVTKGYVGGLEVGELAPNTKPYYQSSMCPVNVHWHLGSEHYSAGEYDENGDGPHGNQPRPDWAQRERDLAEGKVRDGFRCNHYDAADEKFTKEYDWKYCEGMEVGETYEVHWPHSAAGACGTVNQYQTPFYDGVFCNLNMETLVTLQAQDIANAVGVHGQVFTIVNDEEYFYPDLIRGMLVDGEHGQDMAIYTGSTTGTSRSNEVCSSYTPITWQVDRKCHMISASSFDKMCYDMKMQRDDMSGDLHAHGSRELVHDKYVANNQYDKATREMCPPSSNVHQKEEASTSTLKSLVGVLSLTSIGLLVGVIVLATQQSGGDAPATVVPDVATEEVSSLSQEERSLTAFMESKATSAFFAEAEDNTCAGKKIALDNDLCVNMEVAPQAGANVTKGYVGGLEVGELAPNTKPYYQSSMCPVNVHWHLGSEHYSAGEYDENGDGPHGNQPRPDWAQRERDLAEGKVRDGFRCNHYDAADEKFTKEYDWKYCEGMEVGETYEVHWPHSAAGACGTVNQYQTPFYDGVFCNLNMETLVTLQAQDIANAVGVHGQVFTIVNDEEYFYPDLIRGMLVDGEHGQDMAIYTGSTTGTSRSNEVCSSYTPITWQVDRKCHMISASSFDKMCYDMKMQRDDMSGDLHAHGSRELVHDKYVANNQYDKATRE

InterPro domains:
  IPR018883 Delta carbonic anhydrase [PF10563] (141-343)

Foldseek 3Di:
DDDDDDDDDDPDDPDDDDDDDYDYDDDDDYDDDDDDDDDDDDDDDDDPDPDPPPPDDPPPPPPPDDPVVPPLVVVLVVLVPDPLQPDPVNQLLPPLFDDDDWDFCVPDPFAFADLAEQEPPDFFQAEPDPAAAAPDDVVVLLKFFQEKAKAFAGSYDYPPFWHCQAAFPVGFPNCPPPLADDPPPDDPDFAHYTHGNPADPVDCQQQPADDQDFFPPDHRRTKMKMKGKMFSQFPPPDLNRYAPVSSSRRCSRHDPVRVVVDDQNRQQSGIEMEIAMEHETADCVQADQPVGRDFDDDDLGLQKWKKFFHADFADSDALGIGDPRDGYIYTYRSHYYYHYPVNLSSNSSVCCSGSNNCSVRSYHHHHYRHHDSNNHHRNIDTRHRPD/DDDDDDPDDDDPDCPDDDDDDDDDDDDDDYYDDDDYDDDDDDDDDDDDDDDPPPPDPPPPPPPPDDPVVPPLVVVLVVLVPDPLQPDPVNQLLPPLFDDDDWDFCVPDPFAFADLAEQEPPDFFQAEDDPAAAAPDDVVVLQKFFQEKAKAFA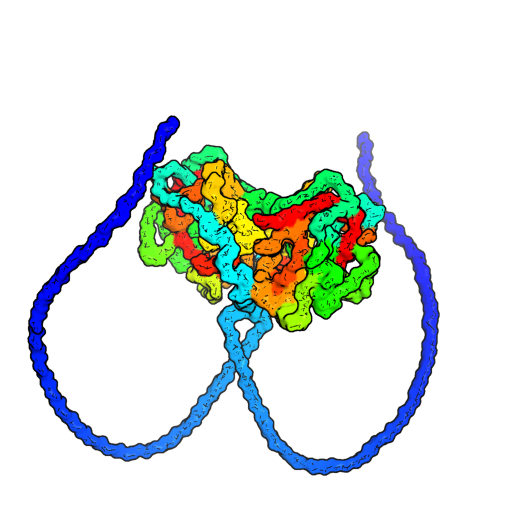GSYDYPPFWHQQAAFPVGFPNQPVPLDDDPPPDDPDFAHYTHGNPADPVDCQQQPADDQDFFPPDHRRTKMKMKGKMFSQFPPPDLNRYAPVSSSRRCSRHDPVRVVVDDQNRQQSGIEMEIAMEHETADCVQADQPVGRDFDDDDLGLQKWKKFFHADFASSDALGIGDPRDGYIYTYRSHYYYHYPVNLSSNSSVCCSGSNRCSVRSYHHHHYSHHDSNSHHRNIDTRHRPD

Secondary structure (DSSP, 8-state):
------------------------------------------------------------------GGGGHHHHHHHHHHT-GGGT-GGG-TTTT-------EEGGGS-PPP-SS-B--TT---SB--TT-----S-GGGGT-EE---EEEEBBSSBBTTTEETT---TT------SSS-S-----TTPPPP-BEES---TTSGGGTS----SS--S--TT-EEEEEEEEETTS-TTSTTSS-SSHHHHHTTT--HHHHTT--HHHHHHHEEEEEEEEEEES-GGG--S-GGGS---BTTBTTSEEEEEE---STT--SSEE-SS--EEEEEEEEEEEEEHHHHHHHHHHHHTSTT--GGG-SEEP-PPPPPGGGSBS--EEE----/------------------------------------------------------------------TTTTHHHHHHHHHHT-TTTT-GGG-TTTT-------EEGGGS-PPP-SS-B--TT---SB--TT-----S-GGGGT-EE---EEEEBBSSBBTTTEETT---TT------S-S-S-----TT-----BEES---TTSGGGTS----SS--S--TT-EEEEEEEEETTS-TTSTTSS-SSHHHHHTTT--HHHHTT--HHHHHHHEEEEEEEEEEES-GGG--S-GGGS---BTTBTTSEEEEEE---STT--SSEE-SS--EEEEEEEEEEEEEHHHHHHHHHHHHTSSS-GGGG-SEEP-PPPPPGGGSBS--EEE----

Radius of gyration: 35.37 Å; Cα contacts (8 Å, |Δi|>4): 1724; chains: 2; bounding box: 117×87×135 Å

pLDDT: mean 78.04, std 30.15, range [13.96, 98.88]

Organism: Thalassiosira oceanica (NCBI:txid159749)